Protein AF-0000000072976746 (afdb_homodimer)

InterPro domains:
  IPR026045 Ferric binding protein [PIRSF002825] (12-340)

Secondary structure (DSSP, 8-state):
-------------------------EEEEEEE----TTHHHHHHHHHHHH-EEEEEEE--HHHHHHHHHHHGGG----EEEEESHHHHHHHHHTT-B-----HHHHHHS-GGGB-TTSS-EEEEEEEEEEEEETTT-SS--SSSGGGG-GGGTT-EE---TTSHHHHHHHHHHHHHH-HHHHHHHHHHHHHTBSS---S-HHHHHHHHHHTS-SEEEEEHHHHHHHHHS--TT--THHHHTEEEE-TTTTTT-B-EEEEEEEEBTT-TTHHHHHHHHHHHTSHHHHHHHHHHH-PEESSTTPPPPHHHHTT---PBP---HHHHHHTHHHHHHHHHHHT--/-------------------------EEEEEEE----TTHHHHHHHHHHHH-EEEEEEE--HHHHHHHHHHHGGG----EEEEESHHHHHHHHHTT-B-----HHHHHHS-GGGB-TTSS-EEEEEEEEEEEEETTT-SS--SSSGGGG-GGGTT-EE---TTSHHHHHHHHHHHHHH-HHHHHHHHHHHHHTBSS---S-HHHHHHHHHHTS-SEEEEEHHHHHHHHHS--TT--THHHHTEEEE-S-TTTT-B-EEEEEEEEBTT-TTHHHHHHHHHHHTSHHHHHHHHHHH-PEESSTTPPPPHHHHTT---PBP---HHHHHHTHHHHHHHHHHHT--

pLDDT: mean 90.95, std 15.46, range [26.23, 98.81]

Radius of gyration: 29.39 Å; Cα contacts (8 Å, |Δi|>4): 1423; chains: 2; bounding box: 158×74×72 Å

Sequence (682 aa):
MKKTTTALLICATTASAFASAAMAEGELNLYSSRHYDTDERLYSDFTDLTGITINRIDGKADELITRMEAEGVNSPADVLLTVDTSRLERAKDAGVLQSIDSDILEARVPSALQDADNQWFGFSQRARIIFYDKTDVPNPPMDYVSLADPAFEGMVCHRSSTNVYSQTLLAAVIENFGSEAATEWAQGVVNNFARDPQGGDTDQLRGLVSGECDISIANTYYFARALRKDVDGLSGDAIANIGWVFPAQNAEGAHMNLSGGGVAAHSPNRDNAVTFMEYLASDQAQQYFSAGNDEYPAVPGVGLSPSVAALGLFRPDAVDLTEVAKNVPEAQMIFNQVGWEMKKTTTALLICATTASAFASAAMAEGELNLYSSRHYDTDERLYSDFTDLTGITINRIDGKADELITRMEAEGVNSPADVLLTVDTSRLERAKDAGVLQSIDSDILEARVPSALQDADNQWFGFSQRARIIFYDKTDVPNPPMDYVSLADPAFEGMVCHRSSTNVYSQTLLAAVIENFGSEAATEWAQGVVNNFARDPQGGDTDQLRGLVSGECDISIANTYYFARALRKDVDGLSGDAIANIGWVFPAQNAEGAHMNLSGGGVAAHSPNRDNAVTFMEYLASDQAQQYFSAGNDEYPAVPGVGLSPSVAALGLFRPDAVDLTEVAKNVPEAQMIFNQVGWE

Structure (mmCIF, N/CA/C/O backbone):
data_AF-0000000072976746-model_v1
#
loop_
_entity.id
_entity.type
_entity.pdbx_description
1 polymer 'Iron uptake protein FutA'
#
loop_
_atom_site.group_PDB
_atom_site.id
_atom_site.type_symbol
_atom_site.label_atom_id
_atom_site.label_alt_id
_atom_site.label_comp_id
_atom_site.label_asym_id
_atom_site.label_entity_id
_atom_site.label_seq_id
_atom_site.pdbx_PDB_ins_code
_atom_site.Cartn_x
_atom_site.Cartn_y
_atom_site.Cartn_z
_atom_site.occupancy
_atom_site.B_iso_or_equiv
_atom_site.auth_seq_id
_atom_site.auth_comp_id
_atom_site.auth_asym_id
_atom_site.auth_atom_id
_atom_site.pdbx_PDB_model_num
ATOM 1 N N . MET A 1 1 ? -82.938 28.375 -10.219 1 29.66 1 MET A N 1
ATOM 2 C CA . MET A 1 1 ? -81.812 29.312 -10.242 1 29.66 1 MET A CA 1
ATOM 3 C C . MET A 1 1 ? -80.562 28.719 -9.547 1 29.66 1 MET A C 1
ATOM 5 O O . MET A 1 1 ? -80.625 28.453 -8.344 1 29.66 1 MET A O 1
ATOM 9 N N . LYS A 1 2 ? -79.938 27.797 -10.391 1 34.44 2 LYS A N 1
ATOM 10 C CA . LYS A 1 2 ? -78.875 26.828 -10.07 1 34.44 2 LYS A CA 1
ATOM 11 C C . LYS A 1 2 ? -77.625 27.516 -9.508 1 34.44 2 LYS A C 1
ATOM 13 O O . LYS A 1 2 ? -77.062 28.406 -10.148 1 34.44 2 LYS A O 1
ATOM 18 N N . LYS A 1 3 ? -77.625 27.625 -8.109 1 36.22 3 LYS A N 1
ATOM 19 C CA . LYS A 1 3 ? -76.562 28.094 -7.25 1 36.22 3 LYS A CA 1
ATOM 20 C C . LYS A 1 3 ? -75.25 27.422 -7.625 1 36.22 3 LYS A C 1
ATOM 22 O O . LYS A 1 3 ? -75.125 26.203 -7.645 1 36.22 3 LYS A O 1
ATOM 27 N N . THR A 1 4 ? -74.5 28.062 -8.531 1 35.25 4 THR A N 1
ATOM 28 C CA . THR A 1 4 ? -73.188 27.781 -9.07 1 35.25 4 THR A CA 1
ATOM 29 C C . THR A 1 4 ? -72.125 27.719 -7.949 1 35.25 4 THR A C 1
ATOM 31 O O . THR A 1 4 ? -71.875 28.719 -7.301 1 35.25 4 THR A O 1
ATOM 34 N N . THR A 1 5 ? -72.25 26.719 -7.078 1 37.28 5 THR A N 1
ATOM 35 C CA . THR A 1 5 ? -71.25 26.5 -6.039 1 37.28 5 THR A CA 1
ATOM 36 C C . THR A 1 5 ? -69.812 26.438 -6.637 1 37.28 5 THR A C 1
ATOM 38 O O . THR A 1 5 ? -69.562 25.578 -7.477 1 37.28 5 THR A O 1
ATOM 41 N N . THR A 1 6 ? -69.25 27.562 -6.957 1 35.03 6 THR A N 1
ATOM 42 C CA . THR A 1 6 ? -67.875 27.688 -7.406 1 35.03 6 THR A CA 1
ATOM 43 C C . THR A 1 6 ? -66.875 27.031 -6.406 1 35.03 6 THR A C 1
ATOM 45 O O . THR A 1 6 ? -66.875 27.406 -5.234 1 35.03 6 THR A O 1
ATOM 48 N N . ALA A 1 7 ? -66.562 25.766 -6.566 1 40.81 7 ALA A N 1
ATOM 49 C CA . ALA A 1 7 ? -65.562 24.984 -5.891 1 40.81 7 ALA A CA 1
ATOM 50 C C . ALA A 1 7 ? -64.188 25.688 -5.957 1 40.81 7 ALA A C 1
ATOM 52 O O . ALA A 1 7 ? -63.656 25.922 -7.043 1 40.81 7 ALA A O 1
ATOM 53 N N . LEU A 1 8 ? -64 26.703 -5.105 1 34.47 8 LEU A N 1
ATOM 54 C CA . LEU A 1 8 ? -62.719 27.312 -4.938 1 34.47 8 LEU A CA 1
ATOM 55 C C . LEU A 1 8 ? -61.625 26.25 -4.664 1 34.47 8 LEU A C 1
ATOM 57 O O . LEU A 1 8 ? -61.719 25.531 -3.67 1 34.47 8 LEU A O 1
ATOM 61 N N . LEU A 1 9 ? -61.094 25.656 -5.754 1 35.75 9 LEU A N 1
ATOM 62 C CA . LEU A 1 9 ? -59.938 24.797 -5.73 1 35.75 9 LEU A CA 1
ATOM 63 C C . LEU A 1 9 ? -58.75 25.5 -5.062 1 35.75 9 LEU A C 1
ATOM 65 O O . LEU A 1 9 ? -58.281 26.531 -5.551 1 35.75 9 LEU A O 1
ATOM 69 N N . ILE A 1 10 ? -58.719 25.5 -3.734 1 35.75 10 ILE A N 1
ATOM 70 C CA . ILE A 1 10 ? -57.531 25.969 -2.994 1 35.75 10 ILE A CA 1
ATOM 71 C C . ILE A 1 10 ? -56.312 25.188 -3.451 1 35.75 10 ILE A C 1
ATOM 73 O O . ILE A 1 10 ? -56.25 23.953 -3.357 1 35.75 10 ILE A O 1
ATOM 77 N N . CYS A 1 11 ? -55.688 25.625 -4.535 1 32.69 11 CYS A N 1
ATOM 78 C CA . CYS A 1 11 ? -54.344 25.156 -4.918 1 32.69 11 CYS A CA 1
ATOM 79 C C . CYS A 1 11 ? -53.375 25.344 -3.777 1 32.69 11 CYS A C 1
ATOM 81 O O . CYS A 1 11 ? -53.031 26.469 -3.4 1 32.69 11 CYS A O 1
ATOM 83 N N . ALA A 1 12 ? -53.375 24.469 -2.805 1 36.78 12 ALA A N 1
ATOM 84 C CA . ALA A 1 12 ? -52.281 24.422 -1.816 1 36.78 12 ALA A CA 1
ATOM 85 C C . ALA A 1 12 ? -50.938 24.312 -2.492 1 36.78 12 ALA A C 1
ATOM 87 O O . ALA A 1 12 ? -50.625 23.312 -3.143 1 36.78 12 ALA A O 1
ATOM 88 N N . THR A 1 13 ? -50.438 25.438 -2.977 1 35.53 13 THR A N 1
ATOM 89 C CA . THR A 1 13 ? -49.031 25.469 -3.381 1 35.53 13 THR A CA 1
ATOM 90 C C . THR A 1 13 ? -48.156 24.891 -2.283 1 35.53 13 THR A C 1
ATOM 92 O O . THR A 1 13 ? -48.188 25.359 -1.142 1 35.53 13 THR A O 1
ATOM 95 N N . THR A 1 14 ? -47.906 23.594 -2.26 1 37.84 14 THR A N 1
ATOM 96 C CA . THR A 1 14 ? -46.844 22.969 -1.474 1 37.84 14 THR A CA 1
ATOM 97 C C . THR A 1 14 ? -45.5 23.703 -1.672 1 37.84 14 THR A C 1
ATOM 99 O O . THR A 1 14 ? -44.969 23.75 -2.785 1 37.84 14 THR A O 1
ATOM 102 N N . ALA A 1 15 ? -45.281 24.844 -0.968 1 36.62 15 ALA A N 1
ATOM 103 C CA . ALA A 1 15 ? -43.938 25.422 -0.849 1 36.62 15 ALA A CA 1
ATOM 104 C C . ALA A 1 15 ? -42.906 24.328 -0.581 1 36.62 15 ALA A C 1
ATOM 106 O O . ALA A 1 15 ? -42.938 23.672 0.459 1 36.62 15 ALA A O 1
ATOM 107 N N . SER A 1 16 ? -42.438 23.656 -1.599 1 36.16 16 SER A N 1
ATOM 108 C CA . SER A 1 16 ? -41.219 22.844 -1.473 1 36.16 16 SER A CA 1
ATOM 109 C C . SER A 1 16 ? -40.125 23.594 -0.736 1 36.16 16 SER A C 1
ATOM 111 O O . SER A 1 16 ? -39.656 24.641 -1.199 1 36.16 16 SER A O 1
ATOM 113 N N . ALA A 1 17 ? -40.156 23.688 0.591 1 35.31 17 ALA A N 1
ATOM 114 C CA . ALA A 1 17 ? -39 24.078 1.386 1 35.31 17 ALA A CA 1
ATOM 115 C C . ALA A 1 17 ? -37.688 23.531 0.791 1 35.31 17 ALA A C 1
ATOM 117 O O . ALA A 1 17 ? -37.438 22.328 0.872 1 35.31 17 ALA A O 1
ATOM 118 N N . PHE A 1 18 ? -37.25 24.078 -0.326 1 34.47 18 PHE A N 1
ATOM 119 C CA . PHE A 1 18 ? -35.875 23.828 -0.622 1 34.47 18 PHE A CA 1
ATOM 120 C C . PHE A 1 18 ? -35 24.047 0.616 1 34.47 18 PHE A C 1
ATOM 122 O O . PHE A 1 18 ? -34.906 25.156 1.137 1 34.47 18 PHE A O 1
ATOM 129 N N . ALA A 1 19 ? -34.969 23.125 1.529 1 36.56 19 ALA A N 1
ATOM 130 C CA . ALA A 1 19 ? -33.844 23.141 2.484 1 36.56 19 ALA A CA 1
ATOM 131 C C . ALA A 1 19 ? -32.594 23.656 1.832 1 36.56 19 ALA A C 1
ATOM 133 O O . ALA A 1 19 ? -31.969 22.969 1.012 1 36.56 19 ALA A O 1
ATOM 134 N N . SER A 1 20 ? -32.438 24.922 1.515 1 34.66 20 SER A N 1
ATOM 135 C CA . SER A 1 20 ? -31.125 25.469 1.227 1 34.66 20 SER A CA 1
ATOM 136 C C . SER A 1 20 ? -30.047 24.797 2.082 1 34.66 20 SER A C 1
ATOM 138 O O . SER A 1 20 ? -30.188 24.719 3.305 1 34.66 20 SER A O 1
ATOM 140 N N . ALA A 1 21 ? -29.391 23.859 1.684 1 40.5 21 ALA A N 1
ATOM 141 C CA . ALA A 1 21 ? -28.141 23.547 2.375 1 40.5 21 ALA A CA 1
ATOM 142 C C . ALA A 1 21 ? -27.531 24.797 3.008 1 40.5 21 ALA A C 1
ATOM 144 O O . ALA A 1 21 ? -27.203 25.75 2.307 1 40.5 21 ALA A O 1
ATOM 145 N N . ALA A 1 22 ? -28 25.234 4.07 1 41.03 22 ALA A N 1
ATOM 146 C CA . ALA A 1 22 ? -27.391 26.328 4.82 1 41.03 22 ALA A CA 1
ATOM 147 C C . ALA A 1 22 ? -25.906 26.438 4.52 1 41.03 22 ALA A C 1
ATOM 149 O O . ALA A 1 22 ? -25.125 25.562 4.895 1 41.03 22 ALA A O 1
ATOM 150 N N . MET A 1 23 ? -25.5 26.906 3.311 1 46.91 23 MET A N 1
ATOM 151 C CA . MET A 1 23 ? -24.125 27.328 3.113 1 46.91 23 MET A CA 1
ATOM 152 C C . MET A 1 23 ? -23.547 27.938 4.395 1 46.91 23 MET A C 1
ATOM 154 O O . MET A 1 23 ? -24.141 28.844 4.977 1 46.91 23 MET A O 1
ATOM 158 N N . ALA A 1 24 ? -22.922 27.141 5.246 1 54.62 24 ALA A N 1
ATOM 159 C CA . ALA A 1 24 ? -22.219 27.688 6.406 1 54.62 24 ALA A CA 1
ATOM 160 C C . ALA A 1 24 ? -21.562 29.016 6.078 1 54.62 24 ALA A C 1
ATOM 162 O O . ALA A 1 24 ? -20.734 29.109 5.176 1 54.62 24 ALA A O 1
ATOM 163 N N . GLU A 1 25 ? -22.188 30.188 5.965 1 68.31 25 GLU A N 1
ATOM 164 C CA . GLU A 1 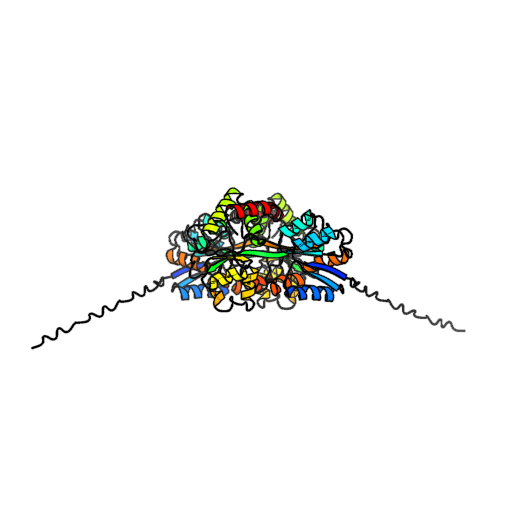25 ? -21.609 31.516 5.824 1 68.31 25 GLU A CA 1
ATOM 165 C C . GLU A 1 25 ? -20.719 31.859 7.008 1 68.31 25 GLU A C 1
ATOM 167 O O . GLU A 1 25 ? -20.891 31.328 8.102 1 68.31 25 GLU A O 1
ATOM 172 N N . GLY A 1 26 ? -19.359 32.25 6.734 1 91.31 26 GLY A N 1
ATOM 173 C CA . GLY A 1 26 ? -18.422 32.656 7.77 1 91.31 26 GLY A CA 1
ATOM 174 C C . GLY A 1 26 ? -16.969 32.531 7.34 1 91.31 26 GLY A C 1
ATOM 175 O O . GLY A 1 26 ? -16.656 32.625 6.152 1 91.31 26 GLY A O 1
ATOM 176 N N . GLU A 1 27 ? -16.078 32.531 8.297 1 96.75 27 GLU A N 1
ATOM 177 C CA . GLU A 1 27 ? -14.648 32.531 8.031 1 96.75 27 GLU A CA 1
ATOM 178 C C . GLU A 1 27 ? -13.961 31.375 8.758 1 96.75 27 GLU A C 1
ATOM 180 O O . GLU A 1 27 ? -14.531 30.797 9.68 1 96.75 27 GLU A O 1
ATOM 185 N N . LEU A 1 28 ? -12.867 30.938 8.219 1 98.12 28 LEU A N 1
ATOM 186 C CA . LEU A 1 28 ? -11.938 29.984 8.82 1 98.12 28 LEU A CA 1
ATOM 187 C C . LEU A 1 28 ? -10.523 30.547 8.836 1 98.12 28 LEU A C 1
ATOM 189 O O . LEU A 1 28 ? -9.969 30.891 7.789 1 98.12 28 LEU A O 1
ATOM 193 N N . ASN A 1 29 ? -10.016 30.703 10.039 1 98.06 29 ASN A N 1
ATOM 194 C CA . ASN A 1 29 ? -8.625 31.125 10.18 1 98.06 29 ASN A CA 1
ATOM 195 C C . ASN A 1 29 ? -7.676 29.922 10.219 1 98.06 29 ASN A C 1
ATOM 197 O O . ASN A 1 29 ? -7.609 29.219 11.227 1 98.06 29 ASN A O 1
ATOM 201 N N . LEU A 1 30 ? -6.91 29.797 9.133 1 97.75 30 LEU A N 1
ATOM 202 C CA . LEU A 1 30 ? -6.031 28.656 8.961 1 97.75 30 LEU A CA 1
ATOM 203 C C . LEU A 1 30 ? -4.578 29.031 9.227 1 97.75 30 LEU A C 1
ATOM 205 O O . LEU A 1 30 ? -4.02 29.891 8.555 1 97.75 30 LEU A O 1
ATOM 209 N N . TYR A 1 31 ? -4.023 28.438 10.266 1 97.5 31 TYR A N 1
ATOM 210 C CA . TYR A 1 31 ? -2.582 28.484 10.477 1 97.5 31 TYR A CA 1
ATOM 211 C C . TYR A 1 31 ? -1.896 27.281 9.82 1 97.5 31 TYR A C 1
ATOM 213 O O . TYR A 1 31 ? -2.092 26.141 10.234 1 97.5 31 TYR A O 1
ATOM 221 N N . SER A 1 32 ? -1.1 27.547 8.812 1 95.25 32 SER A N 1
ATOM 222 C CA . SER A 1 32 ? -0.545 26.453 8.031 1 95.25 32 SER A CA 1
ATOM 223 C C . SER A 1 32 ? 0.977 26.531 7.965 1 95.25 32 SER A C 1
ATOM 225 O O . SER A 1 32 ? 1.533 27.594 7.688 1 95.25 32 SER A O 1
ATOM 227 N N . SER A 1 33 ? 1.551 25.406 8.258 1 92.38 33 SER A N 1
ATOM 228 C CA . SER A 1 33 ? 2.99 25.297 8.031 1 92.38 33 SER A CA 1
ATOM 229 C C . SER A 1 33 ? 3.299 24.5 6.773 1 92.38 33 SER A C 1
ATOM 231 O O . SER A 1 33 ? 4.434 24.062 6.574 1 92.38 33 SER A O 1
ATOM 233 N N . ARG A 1 34 ? 2.27 24.312 6.023 1 83.62 34 ARG A N 1
ATOM 234 C CA . ARG A 1 34 ? 2.445 23.656 4.727 1 83.62 34 ARG A CA 1
ATOM 235 C C . ARG A 1 34 ? 2.734 24.688 3.635 1 83.62 34 ARG A C 1
ATOM 237 O O . ARG A 1 34 ? 2.039 25.703 3.529 1 83.62 34 ARG A O 1
ATOM 244 N N . HIS A 1 35 ? 3.812 24.719 2.969 1 71.06 35 HIS A N 1
ATOM 245 C CA . HIS A 1 35 ? 4.211 25.719 1.981 1 71.06 35 HIS A CA 1
ATOM 246 C C . HIS A 1 35 ? 4.066 25.172 0.563 1 71.06 35 HIS A C 1
ATOM 248 O O . HIS A 1 35 ? 5.043 25.125 -0.19 1 71.06 35 HIS A O 1
ATOM 254 N N . TYR A 1 36 ? 2.814 24.797 0.26 1 70.5 36 TYR A N 1
ATOM 255 C CA . TYR A 1 36 ? 2.588 24.281 -1.089 1 70.5 36 TYR A CA 1
ATOM 256 C C . TYR A 1 36 ? 1.686 25.219 -1.881 1 70.5 36 TYR A C 1
ATOM 258 O O . TYR A 1 36 ? 0.563 25.516 -1.464 1 70.5 36 TYR A O 1
ATOM 266 N N . ASP A 1 37 ? 2.176 25.609 -2.928 1 70.56 37 ASP A N 1
ATOM 267 C CA . ASP A 1 37 ? 1.371 26.453 -3.807 1 70.56 37 ASP A CA 1
ATOM 268 C C . ASP A 1 37 ? 0.1 25.734 -4.246 1 70.56 37 ASP A C 1
ATOM 270 O O . ASP A 1 37 ? -0.958 26.344 -4.379 1 70.56 37 ASP A O 1
ATOM 274 N N . THR A 1 38 ? 0.203 24.531 -4.324 1 72.62 38 THR A N 1
ATOM 275 C CA . THR A 1 38 ? -0.884 23.703 -4.832 1 72.62 38 THR A CA 1
ATOM 276 C C . THR A 1 38 ? -2.031 23.641 -3.828 1 72.62 38 THR A C 1
ATOM 278 O O . THR A 1 38 ? -3.162 23.312 -4.188 1 72.62 38 THR A O 1
ATOM 281 N N . ASP A 1 39 ? -1.693 24.047 -2.682 1 82.31 39 ASP A N 1
ATOM 282 C CA . ASP A 1 39 ? -2.754 23.984 -1.683 1 82.31 39 ASP A CA 1
ATOM 283 C C . ASP A 1 39 ? -3.793 25.078 -1.912 1 82.31 39 ASP A C 1
ATOM 285 O O . ASP A 1 39 ? -4.902 25.016 -1.38 1 82.31 39 ASP A O 1
ATOM 289 N N . GLU A 1 40 ? -3.463 26.062 -2.646 1 82.81 40 GLU A N 1
ATOM 290 C CA . GLU A 1 40 ? -4.406 27.141 -2.912 1 82.81 40 GLU A CA 1
ATOM 291 C C . GLU A 1 40 ? -5.688 26.625 -3.551 1 82.81 40 GLU A C 1
ATOM 293 O O . GLU A 1 40 ? -6.781 27.078 -3.23 1 82.81 40 GLU A O 1
ATOM 298 N N . ARG A 1 41 ? -5.512 25.672 -4.387 1 86.62 41 ARG A N 1
ATOM 299 C CA . ARG A 1 41 ? -6.688 25.109 -5.035 1 86.62 41 ARG A CA 1
ATOM 300 C C . ARG A 1 41 ? -7.547 24.344 -4.031 1 86.62 41 ARG A C 1
ATOM 302 O O . ARG A 1 41 ? -8.773 24.359 -4.121 1 86.62 41 ARG A O 1
ATOM 309 N N . LEU A 1 42 ? -6.891 23.672 -3.154 1 90.88 42 LEU A N 1
ATOM 310 C CA . LEU A 1 42 ? -7.594 22.969 -2.09 1 90.88 42 LEU A CA 1
ATOM 311 C C . LEU A 1 42 ? -8.469 23.938 -1.289 1 90.88 42 LEU A C 1
ATOM 313 O O . LEU A 1 42 ? -9.633 23.641 -1.009 1 90.88 42 LEU A O 1
ATOM 317 N N . TYR A 1 43 ? -7.973 25.125 -1.002 1 93.12 43 TYR A N 1
ATOM 318 C CA . TYR A 1 43 ? -8.672 26.109 -0.17 1 93.12 43 TYR A CA 1
ATOM 319 C C . TYR A 1 43 ? -9.758 26.812 -0.962 1 93.12 43 TYR A C 1
ATOM 321 O O . TYR A 1 43 ? -10.859 27.031 -0.455 1 93.12 43 TYR A O 1
ATOM 329 N N . SER A 1 44 ? -9.461 27.141 -2.203 1 93 44 SER A N 1
ATOM 330 C CA . SER A 1 44 ? -10.461 27.797 -3.031 1 93 44 SER A CA 1
ATOM 331 C C . SER A 1 44 ? -11.641 26.875 -3.309 1 93 44 SER A C 1
ATOM 333 O O . SER A 1 44 ? -12.797 27.312 -3.316 1 93 44 SER A O 1
ATOM 335 N N . ASP A 1 45 ? -11.352 25.641 -3.496 1 93.56 45 ASP A N 1
ATOM 336 C CA . ASP A 1 45 ? -12.414 24.656 -3.721 1 93.56 45 ASP A CA 1
ATOM 337 C C . ASP A 1 45 ? -13.32 24.547 -2.498 1 93.56 45 ASP A C 1
ATOM 339 O O . ASP A 1 45 ? -14.539 24.438 -2.631 1 93.56 45 ASP A O 1
ATOM 343 N N . PHE A 1 46 ? -12.727 24.547 -1.341 1 96.31 46 PHE A N 1
ATOM 344 C CA . PHE A 1 46 ? -13.508 24.516 -0.108 1 96.31 46 PHE A CA 1
ATOM 345 C C . PHE A 1 46 ? -14.43 25.719 -0.021 1 96.31 46 PHE A C 1
ATOM 347 O O . PHE A 1 46 ? -15.617 25.578 0.298 1 96.31 46 PHE A O 1
ATOM 354 N N . THR A 1 47 ? -13.867 26.891 -0.308 1 96.56 47 THR A N 1
ATOM 355 C CA . THR A 1 47 ? -14.656 28.125 -0.275 1 96.56 47 THR A CA 1
ATOM 356 C C . THR A 1 47 ? -15.789 28.062 -1.297 1 96.56 47 THR A C 1
ATOM 358 O O . THR A 1 47 ? -16.922 28.438 -0.997 1 96.56 47 THR A O 1
ATOM 361 N N . ASP A 1 48 ? -15.508 27.547 -2.441 1 95.25 48 ASP A N 1
ATOM 362 C CA . ASP A 1 48 ? -16.516 27.453 -3.494 1 95.25 48 ASP A CA 1
ATOM 363 C C . ASP A 1 48 ? -17.641 26.5 -3.092 1 95.25 48 ASP A C 1
ATOM 365 O O . ASP A 1 48 ? -18.812 26.766 -3.373 1 95.25 48 ASP A O 1
ATOM 369 N N . LEU A 1 49 ? -17.281 25.453 -2.428 1 95.19 49 LEU A N 1
ATOM 370 C CA . LEU A 1 49 ? -18.234 24.406 -2.057 1 95.19 49 LEU A CA 1
ATOM 371 C C . LEU A 1 49 ? -19.094 24.859 -0.884 1 95.19 49 LEU A C 1
ATOM 373 O O . LEU A 1 49 ? -20.266 24.5 -0.804 1 95.19 49 LEU A O 1
ATOM 377 N N . THR A 1 50 ? -18.547 25.672 0.066 1 96.5 50 THR A N 1
ATOM 378 C CA . THR A 1 50 ? -19.219 25.859 1.349 1 96.5 50 THR A CA 1
ATOM 379 C C . THR A 1 50 ? -19.609 27.312 1.553 1 96.5 50 THR A C 1
ATOM 381 O O . THR A 1 50 ? -20.438 27.625 2.408 1 96.5 50 THR A O 1
ATOM 384 N N . GLY A 1 51 ? -18.938 28.219 0.88 1 96.19 51 GLY A N 1
ATOM 385 C CA . GLY A 1 51 ? -19.109 29.641 1.115 1 96.19 51 GLY A CA 1
ATOM 386 C C . GLY A 1 51 ? -18.266 30.156 2.266 1 96.19 51 GLY A C 1
ATOM 387 O O . GLY A 1 51 ? -18.25 31.359 2.539 1 96.19 51 GLY A O 1
ATOM 388 N N . ILE A 1 52 ? -17.516 29.281 2.92 1 97.38 52 ILE A N 1
ATOM 389 C CA . ILE A 1 52 ? -16.656 29.672 4.031 1 97.38 52 ILE A CA 1
ATOM 390 C C . ILE A 1 52 ? -15.336 30.234 3.498 1 97.38 52 ILE A C 1
ATOM 392 O O . ILE A 1 52 ? -14.617 29.547 2.758 1 97.38 52 ILE A O 1
ATOM 396 N N . THR A 1 53 ? -15.008 31.469 3.848 1 96.69 53 THR A N 1
ATOM 397 C CA . THR A 1 53 ? -13.758 32.062 3.41 1 96.69 53 THR A CA 1
ATOM 398 C C . THR A 1 53 ? -12.602 31.641 4.305 1 96.69 53 THR A C 1
ATOM 400 O O . THR A 1 53 ? -12.75 31.562 5.527 1 96.69 53 THR A O 1
ATOM 403 N N . ILE A 1 54 ? -11.453 31.422 3.678 1 96.5 54 ILE A N 1
ATOM 404 C CA . ILE A 1 54 ? -10.281 31 4.434 1 96.5 54 ILE A CA 1
ATOM 405 C C . ILE A 1 54 ? -9.305 32.156 4.574 1 96.5 54 ILE A C 1
ATOM 407 O O . ILE A 1 54 ? -8.891 32.75 3.578 1 96.5 54 ILE A O 1
ATOM 411 N N . ASN A 1 55 ? -9.031 32.531 5.789 1 95.94 55 ASN A N 1
ATOM 412 C CA . ASN A 1 55 ? -7.926 33.438 6.129 1 95.94 55 ASN A CA 1
ATOM 413 C C . ASN A 1 55 ? -6.688 32.656 6.555 1 95.94 55 ASN A C 1
ATOM 415 O O . ASN A 1 55 ? -6.652 32.062 7.648 1 95.94 55 ASN A O 1
ATOM 419 N N . ARG A 1 56 ? -5.727 32.688 5.75 1 94.62 56 ARG A N 1
ATOM 420 C CA . ARG A 1 56 ? -4.582 31.812 5.965 1 94.62 56 ARG A CA 1
ATOM 421 C C . ARG A 1 56 ? -3.377 32.594 6.48 1 94.62 56 ARG A C 1
ATOM 423 O O . ARG A 1 56 ? -3.078 33.688 5.984 1 94.62 56 ARG A O 1
ATOM 430 N N . ILE A 1 57 ? -2.77 32.094 7.48 1 93.31 57 ILE A N 1
ATOM 431 C CA . ILE A 1 57 ? -1.472 32.531 7.98 1 93.31 57 ILE A CA 1
ATOM 432 C C . ILE A 1 57 ? -0.447 31.406 7.812 1 93.31 57 ILE A C 1
ATOM 434 O O . ILE A 1 57 ? -0.628 30.312 8.344 1 93.31 57 ILE A O 1
ATOM 438 N N . ASP A 1 58 ? 0.603 31.734 7.113 1 92.75 58 ASP A N 1
ATOM 439 C CA . ASP A 1 58 ? 1.666 30.766 6.887 1 92.75 58 ASP A CA 1
ATOM 440 C C . ASP A 1 58 ? 2.85 31.016 7.816 1 92.75 58 ASP A C 1
ATOM 442 O O . ASP A 1 58 ? 3.162 32.156 8.133 1 92.75 58 ASP A O 1
ATOM 446 N N . GLY A 1 59 ? 3.475 29.984 8.25 1 91.81 59 GLY A N 1
ATOM 447 C CA . GLY A 1 59 ? 4.664 30.062 9.078 1 91.81 59 GLY A CA 1
ATOM 448 C C . GLY A 1 59 ? 5.273 28.703 9.383 1 91.81 59 GLY A C 1
ATOM 449 O O . GLY A 1 59 ? 4.746 27.672 8.961 1 91.81 59 GLY A O 1
ATOM 450 N N . LYS A 1 60 ? 6.379 28.75 10.047 1 91.44 60 LYS A N 1
ATOM 451 C CA . LYS A 1 60 ? 6.973 27.516 10.531 1 91.44 60 LYS A CA 1
ATOM 452 C C . LYS A 1 60 ? 6.129 26.891 11.648 1 91.44 60 LYS A C 1
ATOM 454 O O . LYS A 1 60 ? 5.516 27.609 12.438 1 91.44 60 LYS A O 1
ATOM 459 N N . ALA A 1 61 ? 6.137 25.609 11.664 1 91.88 61 ALA A N 1
ATOM 460 C CA . ALA A 1 61 ? 5.273 24.891 12.602 1 91.88 61 ALA A CA 1
ATOM 461 C C . ALA A 1 61 ? 5.52 25.344 14.039 1 91.88 61 ALA A C 1
ATOM 463 O O . ALA A 1 61 ? 4.574 25.688 14.75 1 91.88 61 ALA A O 1
ATOM 464 N N . ASP A 1 62 ? 6.73 25.406 14.445 1 91.62 62 ASP A N 1
ATOM 465 C CA . ASP A 1 62 ? 7.062 25.766 15.82 1 91.62 62 ASP A CA 1
ATOM 466 C C . ASP A 1 62 ? 6.652 27.203 16.125 1 91.62 62 ASP A C 1
ATOM 468 O O . ASP A 1 62 ? 6.199 27.5 17.234 1 91.62 62 ASP A O 1
ATOM 472 N N . GLU A 1 63 ? 6.816 28.047 15.188 1 95.25 63 GLU A N 1
ATOM 473 C CA . GLU A 1 63 ? 6.422 29.438 15.352 1 95.25 63 GLU A CA 1
ATOM 474 C C . GLU A 1 63 ? 4.906 29.578 15.484 1 95.25 63 GLU A C 1
ATOM 476 O O . GLU A 1 63 ? 4.414 30.344 16.312 1 95.25 63 GLU A O 1
ATOM 481 N N . LEU A 1 64 ? 4.207 28.859 14.68 1 97.25 64 LEU A N 1
ATOM 482 C CA . LEU A 1 64 ? 2.748 28.906 14.719 1 97.25 64 LEU A CA 1
ATOM 483 C C . LEU A 1 64 ? 2.223 28.359 16.047 1 97.25 64 LEU A C 1
ATOM 485 O O . LEU A 1 64 ? 1.297 28.922 16.625 1 97.25 64 LEU A O 1
ATOM 489 N N . ILE A 1 65 ? 2.803 27.312 16.547 1 96.94 65 ILE A N 1
ATOM 490 C CA . ILE A 1 65 ? 2.387 26.719 17.812 1 96.94 65 ILE A CA 1
ATOM 491 C C . ILE A 1 65 ? 2.65 27.688 18.953 1 96.94 65 ILE A C 1
ATOM 493 O O . ILE A 1 65 ? 1.774 27.938 19.781 1 96.94 65 ILE A O 1
ATOM 497 N N . THR A 1 66 ? 3.84 28.297 18.969 1 97.19 66 THR A N 1
ATOM 498 C CA . THR A 1 66 ? 4.188 29.281 19.969 1 97.19 66 THR A CA 1
ATOM 499 C C . THR A 1 66 ? 3.24 30.484 19.906 1 97.19 66 THR A C 1
ATOM 501 O O . THR A 1 66 ? 2.826 31.016 20.938 1 97.19 66 THR A O 1
ATOM 504 N N . ARG A 1 67 ? 3.004 30.891 18.719 1 97.25 67 ARG A N 1
ATOM 505 C CA . ARG A 1 67 ? 2.066 31.984 18.531 1 97.25 67 ARG A CA 1
ATOM 506 C C . ARG A 1 67 ? 0.701 31.656 19.125 1 97.25 67 ARG A C 1
ATOM 508 O O . ARG A 1 67 ? 0.105 32.469 19.828 1 97.25 67 ARG A O 1
ATOM 515 N N . MET A 1 68 ? 0.202 30.5 18.844 1 98.06 68 MET A N 1
ATOM 516 C CA . MET A 1 68 ? -1.093 30.062 19.359 1 98.06 68 MET A CA 1
ATOM 517 C C . MET A 1 68 ? -1.082 30.031 20.875 1 98.06 68 MET A C 1
ATOM 519 O O . MET A 1 68 ? -2.066 30.406 21.531 1 98.06 68 MET A O 1
ATOM 523 N N . GLU A 1 69 ? 0.036 29.562 21.453 1 97.75 69 GLU A N 1
ATOM 524 C CA . GLU A 1 69 ? 0.182 29.562 22.906 1 97.75 69 GLU A CA 1
ATOM 525 C C . GLU A 1 69 ? 0.108 30.984 23.469 1 97.75 69 GLU A C 1
ATOM 527 O O . GLU A 1 69 ? -0.567 31.219 24.469 1 97.75 69 GLU A O 1
ATOM 532 N N . ALA A 1 70 ? 0.786 31.812 22.844 1 97.56 70 ALA A N 1
ATOM 533 C CA . ALA A 1 70 ? 0.846 33.219 23.281 1 97.56 70 ALA A CA 1
ATOM 534 C C . ALA A 1 70 ? -0.513 33.875 23.141 1 97.56 70 ALA A C 1
ATOM 536 O O . ALA A 1 70 ? -0.903 34.688 23.984 1 97.56 70 ALA A O 1
ATOM 537 N N . GLU A 1 71 ? -1.152 33.594 22.094 1 97.44 71 GLU A N 1
ATOM 538 C CA . GLU A 1 71 ? -2.471 34.156 21.844 1 97.44 71 GLU A CA 1
ATOM 539 C C . GLU A 1 71 ? -3.49 33.656 22.859 1 97.44 71 GLU A C 1
ATOM 541 O O . GLU A 1 71 ? -4.406 34.406 23.234 1 97.44 71 GLU A O 1
ATOM 546 N N . GLY A 1 72 ? -3.383 32.438 23.297 1 95.94 72 GLY A N 1
ATOM 547 C CA . GLY A 1 72 ? -4.25 31.875 24.312 1 95.94 72 GLY A CA 1
ATOM 548 C C . GLY A 1 72 ? -5.719 31.875 23.922 1 95.94 72 GLY A C 1
ATOM 549 O O . GLY A 1 72 ? -6.07 31.5 22.797 1 95.94 72 GLY A O 1
ATOM 550 N N . VAL A 1 73 ? -6.531 32.281 24.812 1 96.62 73 VAL A N 1
ATOM 551 C CA . VAL A 1 73 ? -7.98 32.219 24.656 1 96.62 73 VAL A CA 1
ATOM 552 C C . VAL A 1 73 ? -8.414 33.188 23.562 1 96.62 73 VAL A C 1
ATOM 554 O O . VAL A 1 73 ? -9.516 33.094 23.016 1 96.62 73 VAL A O 1
ATOM 557 N N . ASN A 1 74 ? -7.512 34.156 23.219 1 96.31 74 ASN A N 1
ATOM 558 C CA . ASN A 1 74 ? -7.828 35.156 22.203 1 96.31 74 ASN A CA 1
ATOM 559 C C . ASN A 1 74 ? -7.285 34.75 20.828 1 96.31 74 ASN A C 1
ATOM 561 O O . ASN A 1 74 ? -7.348 35.531 19.891 1 96.31 74 ASN A O 1
ATOM 565 N N . SER A 1 75 ? -6.785 33.562 20.734 1 97.31 75 SER A N 1
ATOM 566 C CA . SER A 1 75 ? -6.25 33.125 19.453 1 97.31 75 SER A CA 1
ATOM 567 C C . SER A 1 75 ? -7.324 33.125 18.375 1 97.31 75 SER A C 1
ATOM 569 O O . SER A 1 75 ? -8.43 32.625 18.578 1 97.31 75 SER A O 1
ATOM 571 N N . PRO A 1 76 ? -6.992 33.75 17.25 1 97.56 76 PRO A N 1
ATOM 572 C CA . PRO A 1 76 ? -7.953 33.688 16.141 1 97.56 76 PRO A CA 1
ATOM 573 C C . PRO A 1 76 ? -7.863 32.406 15.352 1 97.56 76 PRO A C 1
ATOM 575 O O . PRO A 1 76 ? -8.648 32.188 14.422 1 97.56 76 PRO A O 1
ATOM 578 N N . ALA A 1 77 ? -6.945 31.531 15.664 1 98.31 77 ALA A N 1
ATOM 579 C CA . ALA A 1 77 ? -6.727 30.312 14.883 1 98.31 77 ALA A CA 1
ATOM 580 C C . ALA A 1 77 ? -7.918 29.375 15.008 1 98.31 77 ALA A C 1
ATOM 582 O O . ALA A 1 77 ? -8.469 29.188 16.094 1 98.31 77 ALA A O 1
ATOM 583 N N . ASP A 1 78 ? -8.281 28.797 13.867 1 98.62 78 ASP A N 1
ATOM 584 C CA . ASP A 1 78 ? -9.328 27.781 13.852 1 98.62 78 ASP A CA 1
ATOM 585 C C . ASP A 1 78 ? -8.734 26.391 13.633 1 98.62 78 ASP A C 1
ATOM 587 O O . ASP A 1 78 ? -9.18 25.406 14.234 1 98.62 78 ASP A O 1
ATOM 591 N N . VAL A 1 79 ? -7.805 26.297 12.695 1 98.62 79 VAL A N 1
ATOM 592 C CA . VAL A 1 79 ? -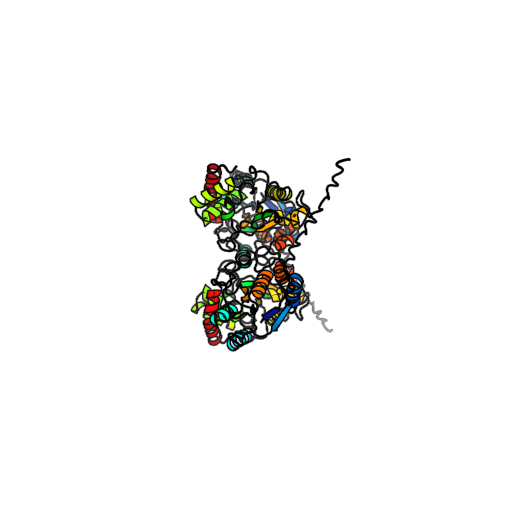7.156 25.031 12.352 1 98.62 79 VAL A CA 1
ATOM 593 C C . VAL A 1 79 ? -5.648 25.234 12.234 1 98.62 79 VAL A C 1
ATOM 595 O O . VAL A 1 79 ? -5.195 26.25 11.68 1 98.62 79 VAL A O 1
ATOM 598 N N . LEU A 1 80 ? -4.938 24.359 12.812 1 98.5 80 LEU A N 1
ATOM 599 C CA . LEU A 1 80 ? -3.508 24.234 12.547 1 98.5 80 LEU A CA 1
ATOM 600 C C . LEU A 1 80 ? -3.232 23.094 11.57 1 98.5 80 LEU A C 1
ATOM 602 O O . LEU A 1 80 ? -3.65 21.953 11.805 1 98.5 80 LEU A O 1
ATOM 606 N N . LEU A 1 81 ? -2.648 23.375 10.477 1 96.88 81 LEU A N 1
ATOM 607 C CA . LEU A 1 81 ? -2.189 22.391 9.508 1 96.88 81 LEU A CA 1
ATOM 608 C C . LEU A 1 81 ? -0.666 22.344 9.461 1 96.88 81 LEU A C 1
ATOM 610 O O . LEU A 1 81 ? -0.009 23.375 9.359 1 96.88 81 LEU A O 1
ATOM 614 N N . THR A 1 82 ? -0.135 21.188 9.625 1 94.56 82 THR A N 1
ATOM 615 C CA . THR A 1 82 ? 1.317 21.062 9.625 1 94.56 82 THR A CA 1
ATOM 616 C C . THR A 1 82 ? 1.735 19.719 9.023 1 94.56 82 THR A C 1
ATOM 618 O O . THR A 1 82 ? 0.894 18.953 8.539 1 94.56 82 THR A O 1
ATOM 621 N N . VAL A 1 83 ? 3.074 19.625 8.992 1 91.06 83 VAL A N 1
ATOM 622 C CA . VAL A 1 83 ? 3.646 18.391 8.445 1 91.06 83 VAL A CA 1
ATOM 623 C C . VAL A 1 83 ? 4.332 17.609 9.555 1 91.06 83 VAL A C 1
ATOM 625 O O . VAL A 1 83 ? 4.934 18.188 10.461 1 91.06 83 VAL A O 1
ATOM 628 N N . ASP A 1 84 ? 4.039 16.297 9.609 1 91.12 84 ASP A N 1
ATOM 629 C CA . ASP A 1 84 ? 4.777 15.398 10.492 1 91.12 84 ASP A CA 1
ATOM 630 C C . ASP A 1 84 ? 4.02 15.164 11.797 1 91.12 84 ASP A C 1
ATOM 632 O O . ASP A 1 84 ? 3.598 16.109 12.453 1 91.12 84 ASP A O 1
ATOM 636 N N . THR A 1 85 ? 3.982 13.984 12.195 1 91.25 85 THR A N 1
ATOM 637 C CA . THR A 1 85 ? 3.27 13.578 13.398 1 91.25 85 THR A CA 1
ATOM 638 C C . THR A 1 85 ? 3.904 14.195 14.641 1 91.25 85 THR A C 1
ATOM 640 O O . THR A 1 85 ? 3.205 14.539 15.594 1 91.25 85 THR A O 1
ATOM 643 N N . SER A 1 86 ? 5.184 14.375 14.625 1 91.31 86 SER A N 1
ATOM 644 C CA . SER A 1 86 ? 5.875 14.945 15.781 1 91.31 86 SER A CA 1
ATOM 645 C C . SER A 1 86 ? 5.402 16.375 16.062 1 91.31 86 SER A C 1
ATOM 647 O O . SER A 1 86 ? 5.285 16.781 17.219 1 91.31 86 SER A O 1
ATOM 649 N N . ARG A 1 87 ? 5.133 17.078 15.078 1 93.19 87 ARG A N 1
ATOM 650 C CA . ARG A 1 87 ? 4.652 18.453 15.234 1 93.19 87 ARG A CA 1
ATOM 651 C C . ARG A 1 87 ? 3.207 18.469 15.719 1 93.19 87 ARG A C 1
ATOM 653 O O . ARG A 1 87 ? 2.828 19.312 16.531 1 93.19 87 ARG A O 1
ATOM 660 N N . LEU A 1 88 ? 2.453 17.594 15.203 1 95.19 88 LEU A N 1
ATOM 661 C CA . LEU A 1 88 ? 1.069 17.469 15.648 1 95.19 88 LEU A CA 1
ATOM 662 C C . LEU A 1 88 ? 1.004 17.078 17.125 1 95.19 88 LEU A C 1
ATOM 664 O O . LEU A 1 88 ? 0.216 17.656 17.875 1 95.19 88 LEU A O 1
ATOM 668 N N . GLU A 1 89 ? 1.85 16.188 17.484 1 92.81 89 GLU A N 1
ATOM 669 C CA . GLU A 1 89 ? 1.913 15.789 18.891 1 92.81 89 GLU A CA 1
ATOM 670 C C . GLU A 1 89 ? 2.398 16.938 19.766 1 92.81 89 GLU A C 1
ATOM 672 O O . GLU A 1 89 ? 1.913 17.125 20.891 1 92.81 89 GLU A O 1
ATOM 677 N N . ARG A 1 90 ? 3.332 17.641 19.297 1 93.38 90 ARG A N 1
ATOM 678 C CA . ARG A 1 90 ? 3.803 18.812 20.031 1 93.38 90 ARG A CA 1
ATOM 679 C C . ARG A 1 90 ? 2.676 19.828 20.234 1 93.38 90 ARG A C 1
ATOM 681 O O . ARG A 1 90 ? 2.541 20.406 21.312 1 93.38 90 ARG A O 1
ATOM 688 N N . ALA A 1 91 ? 1.958 20.094 19.188 1 97 91 ALA A N 1
ATOM 689 C CA . ALA A 1 91 ? 0.818 21 19.281 1 97 91 ALA A CA 1
ATOM 690 C C . ALA A 1 91 ? -0.182 20.516 20.328 1 97 91 ALA A C 1
ATOM 692 O O . ALA A 1 91 ? -0.703 21.297 21.109 1 97 91 ALA A O 1
ATOM 693 N N . LYS A 1 92 ? -0.46 19.234 20.312 1 96.12 92 LYS A N 1
ATOM 694 C CA . LYS A 1 92 ? -1.327 18.625 21.328 1 96.12 92 LYS A CA 1
ATOM 695 C C . LYS A 1 92 ? -0.774 18.844 22.734 1 96.12 92 LYS A C 1
ATOM 697 O O . LYS A 1 92 ? -1.496 19.281 23.625 1 96.12 92 LYS A O 1
ATOM 702 N N . ASP A 1 93 ? 0.491 18.609 22.922 1 94.44 93 ASP A N 1
ATOM 703 C CA . ASP A 1 93 ? 1.146 18.703 24.219 1 94.44 93 ASP A CA 1
ATOM 704 C C . ASP A 1 93 ? 1.163 20.156 24.719 1 94.44 93 ASP A C 1
ATOM 706 O O . ASP A 1 93 ? 1.11 20.391 25.922 1 94.44 93 ASP A O 1
ATOM 710 N N . ALA A 1 94 ? 1.25 21.047 23.766 1 96.88 94 ALA A N 1
ATOM 711 C CA . ALA A 1 94 ? 1.264 22.469 24.094 1 96.88 94 ALA A CA 1
ATOM 712 C C . ALA A 1 94 ? -0.13 22.953 24.484 1 96.88 94 ALA A C 1
ATOM 714 O O . ALA A 1 94 ? -0.296 24.094 24.922 1 96.88 94 ALA A O 1
ATOM 715 N N . GLY A 1 95 ? -1.105 22.141 24.219 1 97.69 95 GLY A N 1
ATOM 716 C CA . GLY A 1 95 ? -2.465 22.484 24.609 1 97.69 95 GLY A CA 1
ATOM 717 C C . GLY A 1 95 ? -3.152 23.422 23.641 1 97.69 95 GLY A C 1
ATOM 718 O O . GLY A 1 95 ? -4.086 24.141 24.016 1 97.69 95 GLY A O 1
ATOM 719 N N . VAL A 1 96 ? -2.701 23.453 22.406 1 98.5 96 VAL A N 1
ATOM 720 C CA . VAL A 1 96 ? -3.244 24.438 21.469 1 98.5 96 VAL A CA 1
ATOM 721 C C . VAL A 1 96 ? -4.254 23.766 20.531 1 98.5 96 VAL A C 1
ATOM 723 O O . VAL A 1 96 ? -4.754 24.391 19.594 1 98.5 96 VAL A O 1
ATOM 726 N N . LEU A 1 97 ? -4.539 22.516 20.75 1 98.62 97 LEU A N 1
ATOM 727 C CA . LEU A 1 97 ? -5.562 21.797 20 1 98.62 97 LEU A CA 1
ATOM 728 C C . LEU A 1 97 ? -6.68 21.328 20.938 1 98.62 97 LEU A C 1
ATOM 730 O O . LEU A 1 97 ? -6.504 21.297 22.156 1 98.62 97 LEU A O 1
ATOM 734 N N . GLN A 1 98 ? -7.824 21.031 20.359 1 98.62 98 GLN A N 1
ATOM 735 C CA . GLN A 1 98 ? -8.945 20.469 21.109 1 98.62 98 GLN A CA 1
ATOM 736 C C . GLN A 1 98 ? -9.461 19.188 20.469 1 98.62 98 GLN A C 1
ATOM 738 O O . GLN A 1 98 ? -9.328 19 19.25 1 98.62 98 GLN A O 1
ATOM 743 N N . SER A 1 99 ? -10.055 18.312 21.297 1 98.31 99 SER A N 1
ATOM 744 C CA . SER A 1 99 ? -10.703 17.109 20.781 1 98.31 99 SER A CA 1
ATOM 745 C C . SER A 1 99 ? -11.984 17.453 20.031 1 98.31 99 SER A C 1
ATOM 747 O O . SER A 1 99 ? -12.742 18.328 20.453 1 98.31 99 SER A O 1
ATOM 749 N N . ILE A 1 100 ? -12.172 16.781 18.969 1 97.31 100 ILE A N 1
ATOM 750 C CA . ILE A 1 100 ? -13.43 16.969 18.25 1 97.31 100 ILE A CA 1
ATOM 751 C C . ILE A 1 100 ? -14.078 15.609 17.984 1 97.31 100 ILE A C 1
ATOM 753 O O . ILE A 1 100 ? -13.398 14.578 17.969 1 97.31 100 ILE A O 1
ATOM 757 N N . ASP A 1 101 ? -15.391 15.648 17.781 1 95.19 101 ASP A N 1
ATOM 758 C CA . ASP A 1 101 ? -16.156 14.477 17.375 1 95.19 101 ASP A CA 1
ATOM 759 C C . ASP A 1 101 ? -16.656 14.625 15.945 1 95.19 101 ASP A C 1
ATOM 761 O O . ASP A 1 101 ? -17.312 15.617 15.609 1 95.19 101 ASP A O 1
ATOM 765 N N . SER A 1 102 ? -16.297 13.789 15.117 1 96.62 102 SER A N 1
ATOM 766 C CA . SER A 1 102 ? -16.75 13.773 13.727 1 96.62 102 SER A CA 1
ATOM 767 C C . SER A 1 102 ? -16.875 12.344 13.211 1 96.62 102 SER A C 1
ATOM 769 O O . SER A 1 102 ? -15.875 11.648 13.023 1 96.62 102 SER A O 1
ATOM 771 N N . ASP A 1 103 ? -18.078 11.906 12.859 1 94.38 103 ASP A N 1
ATOM 772 C CA . ASP A 1 103 ? -18.312 10.578 12.297 1 94.38 103 ASP A CA 1
ATOM 773 C C . ASP A 1 103 ? -17.641 10.43 10.938 1 94.38 103 ASP A C 1
ATOM 775 O O . ASP A 1 103 ? -17.156 9.352 10.586 1 94.38 103 ASP A O 1
ATOM 779 N N . ILE A 1 104 ? -17.641 11.516 10.258 1 95 104 ILE A N 1
ATOM 780 C CA . ILE A 1 104 ? -17.031 11.508 8.93 1 95 104 ILE A CA 1
ATOM 781 C C . ILE A 1 104 ? -15.531 11.234 9.047 1 95 104 ILE A C 1
ATOM 783 O O . ILE A 1 104 ? -15 10.359 8.359 1 95 104 ILE A O 1
ATOM 787 N N . LEU A 1 105 ? -14.844 11.953 9.938 1 97.31 105 LEU A N 1
ATOM 788 C CA . LEU A 1 105 ? -13.406 11.773 10.094 1 97.31 105 LEU A CA 1
ATOM 789 C C . LEU A 1 105 ? -13.086 10.391 10.641 1 97.31 105 LEU A C 1
ATOM 791 O O . LEU A 1 105 ? -12.133 9.742 10.203 1 97.31 105 LEU A O 1
ATOM 795 N N . GLU A 1 106 ? -13.898 9.891 11.531 1 93.69 106 GLU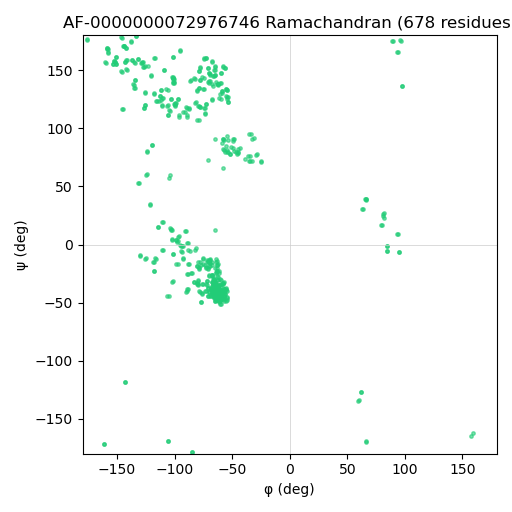 A N 1
ATOM 796 C CA . GLU A 1 106 ? -13.695 8.562 12.102 1 93.69 106 GLU A CA 1
ATOM 797 C C . GLU A 1 106 ? -13.852 7.473 11.047 1 93.69 106 GLU A C 1
ATOM 799 O O . GLU A 1 106 ? -13.148 6.461 11.07 1 93.69 106 GLU A O 1
ATOM 804 N N . ALA A 1 107 ? -14.719 7.715 10.172 1 90.25 107 ALA A N 1
ATOM 805 C CA . ALA A 1 107 ? -15.008 6.715 9.148 1 90.25 107 ALA A CA 1
ATOM 806 C C . ALA A 1 107 ? -13.961 6.742 8.031 1 90.25 107 ALA A C 1
ATOM 808 O O . ALA A 1 107 ? -13.641 5.707 7.449 1 90.25 107 ALA A O 1
ATOM 809 N N . ARG A 1 108 ? -13.414 7.906 7.773 1 94.5 108 ARG A N 1
ATOM 810 C CA . ARG A 1 108 ? -12.633 8.055 6.551 1 94.5 108 ARG A CA 1
ATOM 811 C C . ARG A 1 108 ? -11.141 8 6.844 1 94.5 108 ARG A C 1
ATOM 813 O O . ARG A 1 108 ? -10.352 7.562 6.004 1 94.5 108 ARG A O 1
ATOM 820 N N . VAL A 1 109 ? -10.727 8.453 7.98 1 95.62 109 VAL A N 1
ATOM 821 C CA . VAL A 1 109 ? -9.305 8.484 8.32 1 95.62 109 VAL A CA 1
ATOM 822 C C . VAL A 1 109 ? -8.953 7.293 9.203 1 95.62 109 VAL A C 1
ATOM 824 O O . VAL A 1 109 ? -9.469 7.168 10.32 1 95.62 109 VAL A O 1
ATOM 827 N N . PRO A 1 110 ? -8.062 6.48 8.727 1 93.5 110 PRO A N 1
ATOM 828 C CA . PRO A 1 110 ? -7.68 5.324 9.547 1 93.5 110 PRO A CA 1
ATOM 829 C C . PRO A 1 110 ? -7.176 5.723 10.93 1 93.5 110 PRO A C 1
ATOM 831 O O . PRO A 1 110 ? -6.543 6.77 11.086 1 93.5 110 PRO A O 1
ATOM 834 N N . SER A 1 111 ? -7.371 4.824 11.875 1 92 111 SER A N 1
ATOM 835 C CA . SER A 1 111 ? -7.008 5.094 13.266 1 92 111 SER A CA 1
ATOM 836 C C . SER A 1 111 ? -5.508 5.324 13.406 1 92 111 SER A C 1
ATOM 838 O O . SER A 1 111 ? -5.07 6.098 14.258 1 92 111 SER A O 1
ATOM 840 N N . ALA A 1 112 ? -4.746 4.691 12.562 1 88.94 112 ALA A N 1
ATOM 841 C CA . ALA A 1 112 ? -3.295 4.832 12.617 1 88.94 112 ALA A CA 1
ATOM 842 C C . ALA A 1 112 ? -2.863 6.23 12.188 1 88.94 112 ALA A C 1
ATOM 844 O O . ALA A 1 112 ? -1.725 6.637 12.43 1 88.94 112 ALA A O 1
ATOM 845 N N . LEU A 1 113 ? -3.795 6.988 11.586 1 93.12 113 LEU A N 1
ATOM 846 C CA . LEU A 1 113 ? -3.469 8.305 11.039 1 93.12 113 LEU A CA 1
ATOM 847 C C . LEU A 1 113 ? -4.195 9.406 11.805 1 93.12 113 LEU A C 1
ATOM 849 O O . LEU A 1 113 ? -4.328 10.523 11.312 1 93.12 113 LEU A O 1
ATOM 853 N N . GLN A 1 114 ? -4.688 9.062 12.922 1 93.31 114 GLN A N 1
ATOM 854 C CA . GLN A 1 114 ? -5.316 10.094 13.742 1 93.31 114 GLN A CA 1
ATOM 855 C C . GLN A 1 114 ? -4.926 9.945 15.211 1 93.31 114 GLN A C 1
ATOM 857 O O . GLN A 1 114 ? -4.469 8.883 15.633 1 93.31 114 GLN A O 1
ATOM 862 N N . ASP A 1 115 ? -5.07 11.016 15.898 1 93.19 115 ASP A N 1
ATOM 863 C CA . ASP A 1 115 ? -4.789 11.047 17.328 1 93.19 115 ASP A CA 1
ATOM 864 C C . ASP A 1 115 ? -5.828 10.25 18.109 1 93.19 115 ASP A C 1
ATOM 866 O O . ASP A 1 115 ? -7.02 10.297 17.797 1 93.19 115 ASP A O 1
ATOM 870 N N . ALA A 1 116 ? -5.406 9.547 19.109 1 90.69 116 ALA A N 1
ATOM 871 C CA . ALA A 1 116 ? -6.293 8.711 19.906 1 90.69 116 ALA A CA 1
ATOM 872 C C . ALA A 1 116 ? -7.352 9.555 20.609 1 90.69 116 ALA A C 1
ATOM 874 O O . ALA A 1 116 ? -8.461 9.086 20.875 1 90.69 116 ALA A O 1
ATOM 875 N N . ASP A 1 117 ? -6.996 10.82 20.875 1 94.56 117 ASP A N 1
ATOM 876 C CA . ASP A 1 117 ? -7.922 11.711 21.578 1 94.56 117 ASP A CA 1
ATOM 877 C C . ASP A 1 117 ? -8.664 12.609 20.578 1 94.56 117 ASP A C 1
ATOM 879 O O . ASP A 1 117 ? -9.328 13.57 20.984 1 94.56 117 ASP A O 1
ATOM 883 N N . ASN A 1 118 ? -8.422 12.383 19.344 1 96.25 118 ASN A N 1
ATOM 884 C CA . ASN A 1 118 ? -9.086 13.117 18.266 1 96.25 118 ASN A CA 1
ATOM 885 C C . ASN A 1 118 ? -8.703 14.594 18.281 1 96.25 118 ASN A C 1
ATOM 887 O O . ASN A 1 118 ? -9.547 15.461 18.031 1 96.25 118 ASN A O 1
ATOM 891 N N . GLN A 1 119 ? -7.512 14.828 18.547 1 97.56 119 GLN A N 1
ATOM 892 C CA . GLN A 1 119 ? -7.055 16.219 18.547 1 97.56 119 GLN A CA 1
ATOM 893 C C . GLN A 1 119 ? -6.367 16.547 17.219 1 97.56 119 GLN A C 1
ATOM 895 O O . GLN A 1 119 ? -6.176 17.734 16.906 1 97.56 119 GLN A O 1
ATOM 900 N N . TRP A 1 120 ? -5.992 15.555 16.484 1 97.12 120 TRP A N 1
ATOM 901 C CA . TRP A 1 120 ? -5.492 15.805 15.133 1 97.12 120 TRP A CA 1
ATOM 902 C C . TRP A 1 120 ? -5.762 14.609 14.227 1 97.12 120 TRP A C 1
ATOM 904 O O . TRP A 1 120 ? -5.992 13.492 14.703 1 97.12 120 TRP A O 1
ATOM 914 N N . PHE A 1 121 ? -5.797 14.852 12.938 1 97.19 121 PHE A N 1
ATOM 915 C CA . PHE A 1 121 ? -6.027 13.875 11.883 1 97.19 121 PHE A CA 1
ATOM 916 C C . PHE A 1 121 ? -5.027 14.055 10.742 1 97.19 121 PHE A C 1
ATOM 918 O O . PHE A 1 121 ? -4.676 15.18 10.391 1 97.19 121 PHE A O 1
ATOM 925 N N . GLY A 1 122 ? -4.594 12.93 10.203 1 96.44 122 GLY A N 1
ATOM 926 C CA . GLY A 1 122 ? -3.766 12.953 9.008 1 96.44 122 GLY A CA 1
ATOM 927 C C . GLY A 1 122 ? -4.57 12.992 7.727 1 96.44 122 GLY A C 1
ATOM 928 O O . GLY A 1 122 ? -5.609 12.336 7.613 1 96.44 122 GLY A O 1
ATOM 929 N N . PHE A 1 123 ? -4.055 13.797 6.746 1 97.44 123 PHE A N 1
ATOM 930 C CA . PHE A 1 123 ? -4.832 13.953 5.527 1 97.44 123 PHE A CA 1
ATOM 931 C C . PHE A 1 123 ? -4 13.594 4.301 1 97.44 123 PHE A C 1
ATOM 933 O O . PHE A 1 123 ? -4.535 13.43 3.203 1 97.44 123 PHE A O 1
ATOM 940 N N . SER A 1 124 ? -2.752 13.438 4.441 1 96.75 124 SER A N 1
ATOM 941 C CA . SER A 1 124 ? -1.874 12.914 3.404 1 96.75 124 SER A CA 1
ATOM 942 C C . SER A 1 124 ? -0.67 12.195 4.012 1 96.75 124 SER A C 1
ATOM 944 O O . SER A 1 124 ? -0.368 12.367 5.191 1 96.75 124 SER A O 1
ATOM 946 N N . GLN A 1 125 ? -0.06 11.383 3.205 1 96.56 125 GLN A N 1
ATOM 947 C CA . GLN A 1 125 ? 1.081 10.594 3.664 1 96.56 125 GLN A CA 1
ATOM 948 C C . GLN A 1 125 ? 2.246 10.695 2.684 1 96.56 125 GLN A C 1
ATOM 950 O O . GLN A 1 125 ? 2.072 11.141 1.547 1 96.56 125 GLN A O 1
ATOM 955 N N . ARG A 1 126 ? 3.34 10.406 3.174 1 97.25 126 ARG A N 1
ATOM 956 C CA . ARG A 1 126 ? 4.555 10.273 2.373 1 97.25 126 ARG A CA 1
ATOM 957 C C . ARG A 1 126 ? 5.461 9.188 2.939 1 97.25 126 ARG A C 1
ATOM 959 O O . ARG A 1 126 ? 5.457 8.93 4.145 1 97.25 126 ARG A O 1
ATOM 966 N N . ALA A 1 127 ? 6.156 8.57 2.09 1 97.81 127 ALA A N 1
ATOM 967 C CA . ALA A 1 127 ? 7.207 7.645 2.51 1 97.81 127 ALA A CA 1
ATOM 968 C C . ALA A 1 127 ? 8.586 8.289 2.389 1 97.81 127 ALA A C 1
ATOM 970 O O . ALA A 1 127 ? 8.797 9.164 1.55 1 97.81 127 ALA A O 1
ATOM 971 N N . ARG A 1 128 ? 9.414 7.992 3.268 1 98.12 128 ARG A N 1
ATOM 972 C CA . ARG A 1 128 ? 10.82 8.367 3.176 1 98.12 128 ARG A CA 1
ATOM 973 C C . ARG A 1 128 ? 11.688 7.164 2.824 1 98.12 128 ARG A C 1
ATOM 975 O O . ARG A 1 128 ? 11.852 6.25 3.635 1 98.12 128 ARG A O 1
ATOM 982 N N . ILE A 1 129 ? 12.258 7.207 1.575 1 98.5 129 ILE A N 1
ATOM 983 C CA . ILE A 1 129 ? 12.805 5.969 1.037 1 98.5 129 ILE A CA 1
ATOM 984 C C . ILE A 1 129 ? 14.188 6.227 0.45 1 98.5 129 ILE A C 1
ATOM 986 O O . ILE A 1 129 ? 14.727 7.328 0.572 1 98.5 129 ILE A O 1
ATOM 990 N N . ILE A 1 130 ? 14.797 5.145 -0.073 1 98.5 130 ILE A N 1
ATOM 991 C CA . ILE A 1 130 ? 16.156 5.188 -0.606 1 98.5 130 ILE A CA 1
ATOM 992 C C . ILE A 1 130 ? 16.109 5.367 -2.121 1 98.5 130 ILE A C 1
ATOM 994 O O . ILE A 1 130 ? 15.406 4.629 -2.818 1 98.5 130 ILE A O 1
ATOM 998 N N . PHE A 1 131 ? 16.766 6.352 -2.588 1 98.5 131 PHE A N 1
ATOM 999 C CA . PHE A 1 131 ? 17.016 6.555 -4.008 1 98.5 131 PHE A CA 1
ATOM 1000 C C . PHE A 1 131 ? 18.484 6.309 -4.336 1 98.5 131 PHE A C 1
ATOM 1002 O O . PHE A 1 131 ? 19.359 6.5 -3.484 1 98.5 131 PHE A O 1
ATOM 1009 N N . TYR A 1 132 ? 18.75 5.852 -5.602 1 98.31 132 TYR A N 1
ATOM 1010 C CA . TYR A 1 132 ? 20.125 5.508 -5.922 1 98.31 132 TYR A CA 1
ATOM 1011 C C . TYR A 1 132 ? 20.391 5.645 -7.418 1 98.31 132 TYR A C 1
ATOM 1013 O O . TYR A 1 132 ? 19.453 5.668 -8.219 1 98.31 132 TYR A O 1
ATOM 1021 N N . ASP A 1 133 ? 21.641 5.859 -7.707 1 97.31 133 ASP A N 1
ATOM 1022 C CA . ASP A 1 133 ? 22.094 5.82 -9.086 1 97.31 133 ASP A CA 1
ATOM 1023 C C . ASP A 1 133 ? 22.172 4.383 -9.602 1 97.31 133 ASP A C 1
ATOM 1025 O O . ASP A 1 133 ? 23.016 3.602 -9.164 1 97.31 133 ASP A O 1
ATOM 1029 N N . LYS A 1 134 ? 21.406 4.027 -10.617 1 94.75 134 LYS A N 1
ATOM 1030 C CA . LYS A 1 134 ? 21.281 2.65 -11.086 1 94.75 134 LYS A CA 1
ATOM 1031 C C . LYS A 1 134 ? 22.578 2.137 -11.68 1 94.75 134 LYS A C 1
ATOM 1033 O O . LYS A 1 134 ? 22.875 0.941 -11.609 1 94.75 134 LYS A O 1
ATOM 1038 N N . THR A 1 135 ? 23.281 3.014 -12.195 1 94.81 135 THR A N 1
ATOM 1039 C CA . THR A 1 135 ? 24.547 2.633 -12.836 1 94.81 135 THR A CA 1
ATOM 1040 C C . THR A 1 135 ? 25.609 2.338 -11.797 1 94.81 135 THR A C 1
ATOM 1042 O O . THR A 1 135 ? 26.281 1.303 -11.859 1 94.81 135 THR A O 1
ATOM 1045 N N . ASP A 1 136 ? 25.688 3.119 -10.812 1 95.75 136 ASP A N 1
ATOM 1046 C CA . ASP A 1 136 ? 26.781 3.051 -9.859 1 95.75 136 ASP A CA 1
ATOM 1047 C C . ASP A 1 136 ? 26.469 2.082 -8.719 1 95.75 136 ASP A C 1
ATOM 1049 O O . ASP A 1 136 ? 27.375 1.6 -8.039 1 95.75 136 ASP A O 1
ATOM 1053 N N . VAL A 1 137 ? 25.203 1.9 -8.477 1 96.56 137 VAL A N 1
ATOM 1054 C CA . VAL A 1 137 ? 24.797 1.033 -7.375 1 96.56 137 VAL A CA 1
ATOM 1055 C C . VAL A 1 137 ? 23.875 -0.065 -7.898 1 96.56 137 VAL A C 1
ATOM 1057 O O . VAL A 1 137 ? 22.672 -0.048 -7.641 1 96.56 137 VAL A O 1
ATOM 1060 N N . PRO A 1 138 ? 24.438 -1.073 -8.461 1 92.12 138 PRO A N 1
ATOM 1061 C CA . PRO A 1 138 ? 23.609 -2.152 -8.992 1 92.12 138 PRO A CA 1
ATOM 1062 C C . PRO A 1 138 ? 22.891 -2.939 -7.898 1 92.12 138 PRO A C 1
ATOM 1064 O O . PRO A 1 138 ? 21.844 -3.533 -8.148 1 92.12 138 PRO A O 1
ATOM 1067 N N . ASN A 1 139 ? 23.516 -2.945 -6.699 1 93.25 139 ASN A N 1
ATOM 1068 C CA . ASN A 1 139 ? 22.906 -3.582 -5.535 1 93.25 139 ASN A CA 1
ATOM 1069 C C . ASN A 1 139 ? 22.672 -2.582 -4.406 1 93.25 139 ASN A C 1
ATOM 1071 O O . ASN A 1 139 ? 23.5 -2.467 -3.496 1 93.25 139 ASN A O 1
ATOM 1075 N N . PRO A 1 140 ? 21.562 -1.902 -4.434 1 96.38 140 PRO A N 1
ATOM 1076 C CA . PRO A 1 140 ? 21.312 -0.894 -3.402 1 96.38 140 PRO A CA 1
ATOM 1077 C C . PRO A 1 140 ? 20.938 -1.507 -2.055 1 96.38 140 PRO A C 1
ATOM 1079 O O . PRO A 1 140 ? 20.594 -2.689 -1.985 1 96.38 140 PRO A O 1
ATOM 1082 N N . PRO A 1 141 ? 21.109 -0.69 -0.995 1 96.69 141 PRO A N 1
ATOM 1083 C CA . PRO A 1 141 ? 20.609 -1.183 0.29 1 96.69 141 PRO A CA 1
ATOM 1084 C C . PRO A 1 141 ? 19.094 -1.401 0.291 1 96.69 141 PRO A C 1
ATOM 1086 O O . PRO A 1 141 ? 18.344 -0.552 -0.196 1 96.69 141 PRO A O 1
ATOM 1089 N N . MET A 1 142 ? 18.688 -2.477 0.878 1 94.81 142 MET A N 1
ATOM 1090 C CA . MET A 1 142 ? 17.281 -2.869 0.796 1 94.81 142 MET A CA 1
ATOM 1091 C C . MET A 1 142 ? 16.547 -2.51 2.08 1 94.81 142 MET A C 1
ATOM 1093 O O . MET A 1 142 ? 15.328 -2.705 2.176 1 94.81 142 MET A O 1
ATOM 1097 N N . ASP A 1 143 ? 17.234 -2.09 3.078 1 95.62 143 ASP A N 1
ATOM 1098 C CA . ASP A 1 143 ? 16.641 -1.602 4.32 1 95.62 143 ASP A CA 1
ATOM 1099 C C . ASP A 1 143 ? 17.422 -0.415 4.871 1 95.62 143 ASP A C 1
ATOM 1101 O O . ASP A 1 143 ? 18.5 -0.073 4.355 1 95.62 143 ASP A O 1
ATOM 1105 N N . TYR A 1 144 ? 16.875 0.256 5.848 1 96.19 144 TYR A N 1
ATOM 1106 C CA . TYR A 1 144 ? 17.516 1.444 6.402 1 96.19 144 TYR A CA 1
ATOM 1107 C C . TYR A 1 144 ? 18.828 1.09 7.082 1 96.19 144 TYR A C 1
ATOM 1109 O O . TYR A 1 144 ? 19.812 1.813 6.949 1 96.19 144 TYR A O 1
ATOM 1117 N N . VAL A 1 145 ? 18.891 0.023 7.801 1 94.38 145 VAL A N 1
ATOM 1118 C CA . VAL A 1 145 ? 20.062 -0.396 8.562 1 94.38 145 VAL A CA 1
ATOM 1119 C C . VAL A 1 145 ? 21.219 -0.661 7.613 1 94.38 145 VAL A C 1
ATOM 1121 O O . VAL A 1 145 ? 22.375 -0.312 7.914 1 94.38 145 VAL A O 1
ATOM 1124 N N . SER A 1 146 ? 20.922 -1.199 6.441 1 95.44 146 SER A N 1
ATOM 1125 C CA . SER A 1 146 ? 21.953 -1.556 5.469 1 95.44 146 SER A CA 1
ATOM 1126 C C . SER A 1 146 ? 22.609 -0.312 4.875 1 95.44 146 SER A C 1
ATOM 1128 O O . SER A 1 146 ? 23.672 -0.397 4.262 1 95.44 146 SER A O 1
ATOM 1130 N N . LEU A 1 147 ? 22 0.811 5.043 1 96.62 147 LEU A N 1
ATOM 1131 C CA . LEU A 1 147 ? 22.594 2.062 4.582 1 96.62 147 LEU A CA 1
ATOM 1132 C C . LEU A 1 147 ? 23.922 2.326 5.273 1 96.62 147 LEU A C 1
ATOM 1134 O O . LEU A 1 147 ? 24.766 3.078 4.766 1 96.62 147 LEU A O 1
ATOM 1138 N N . ALA A 1 148 ? 24.109 1.726 6.438 1 97.38 148 ALA A N 1
ATOM 1139 C CA . ALA A 1 148 ? 25.312 1.924 7.242 1 97.38 148 ALA A CA 1
ATOM 1140 C C . ALA A 1 148 ? 26.406 0.937 6.848 1 97.38 148 ALA A C 1
ATOM 1142 O O . ALA A 1 148 ? 27.516 0.976 7.391 1 97.38 148 ALA A O 1
ATOM 1143 N N . ASP A 1 149 ? 26.109 0.022 5.957 1 97.62 149 ASP A N 1
ATOM 1144 C CA . ASP A 1 149 ? 27.109 -0.929 5.5 1 97.62 149 ASP A CA 1
ATOM 1145 C C . ASP A 1 149 ? 28.344 -0.206 4.953 1 97.62 149 ASP A C 1
ATOM 1147 O O . ASP A 1 149 ? 28.219 0.679 4.102 1 97.62 149 ASP A O 1
ATOM 1151 N N . PRO A 1 150 ? 29.5 -0.626 5.34 1 98.06 150 PRO A N 1
ATOM 1152 C CA . PRO A 1 150 ? 30.734 0.028 4.883 1 98.06 150 PRO A CA 1
ATOM 1153 C C . PRO A 1 150 ? 30.922 -0.067 3.371 1 98.06 150 PRO A C 1
ATOM 1155 O O . PRO A 1 150 ? 31.719 0.69 2.797 1 98.06 150 PRO A O 1
ATOM 1158 N N . ALA A 1 151 ? 30.219 -0.927 2.787 1 97.5 151 ALA A N 1
ATOM 1159 C CA . ALA A 1 151 ? 30.281 -1.058 1.335 1 97.5 151 ALA A CA 1
ATOM 1160 C C . ALA A 1 151 ? 29.797 0.217 0.647 1 97.5 151 ALA A C 1
ATOM 1162 O O . ALA A 1 151 ? 30.094 0.439 -0.532 1 97.5 151 ALA A O 1
ATOM 1163 N N . PHE A 1 152 ? 29.156 1.087 1.392 1 98.31 152 PHE A N 1
ATOM 1164 C CA . PHE A 1 152 ? 28.594 2.293 0.801 1 98.31 152 PHE A CA 1
ATOM 1165 C C . PHE A 1 152 ? 29.359 3.531 1.253 1 98.31 152 PHE A C 1
ATOM 1167 O O . PHE A 1 152 ? 28.844 4.645 1.199 1 98.31 152 PHE A O 1
ATOM 1174 N N . GLU A 1 153 ? 30.578 3.346 1.732 1 98.12 153 GLU A N 1
ATOM 1175 C CA . GLU A 1 153 ? 31.406 4.473 2.156 1 98.12 153 GLU A CA 1
ATOM 1176 C C . GLU A 1 153 ? 31.547 5.5 1.037 1 98.12 153 GLU A C 1
ATOM 1178 O O . GLU A 1 153 ? 31.859 5.148 -0.103 1 98.12 153 GLU A O 1
ATOM 1183 N N . GLY A 1 154 ? 31.234 6.734 1.366 1 98.12 154 GLY A N 1
ATOM 1184 C CA . GLY A 1 154 ? 31.422 7.84 0.438 1 98.12 154 GLY A CA 1
ATOM 1185 C C . GLY A 1 154 ? 30.312 7.945 -0.596 1 98.12 154 GLY A C 1
ATOM 1186 O O . GLY A 1 154 ? 30.453 8.672 -1.584 1 98.12 154 GLY A O 1
ATOM 1187 N N . MET A 1 155 ? 29.188 7.301 -0.366 1 98.56 155 MET A N 1
ATOM 1188 C CA . MET A 1 155 ? 28.188 7.227 -1.433 1 98.56 155 MET A CA 1
ATOM 1189 C C . MET A 1 155 ? 26.891 7.926 -1.025 1 98.56 155 MET A C 1
ATOM 1191 O O . MET A 1 155 ? 26.047 8.203 -1.868 1 98.56 155 MET A O 1
ATOM 1195 N N . VAL A 1 156 ? 26.75 8.258 0.225 1 98.31 156 VAL A N 1
ATOM 1196 C CA . VAL A 1 156 ? 25.422 8.609 0.727 1 98.31 156 VAL A CA 1
ATOM 1197 C C . VAL A 1 156 ? 25.312 10.125 0.872 1 98.31 156 VAL A C 1
ATOM 1199 O O . VAL A 1 156 ? 26.172 10.758 1.495 1 98.31 156 VAL A O 1
ATOM 1202 N N . CYS A 1 157 ? 24.312 10.703 0.246 1 97.38 157 CYS A N 1
ATOM 1203 C CA . CYS A 1 157 ? 23.906 12.078 0.502 1 97.38 157 CYS A CA 1
ATOM 1204 C C . CYS A 1 157 ? 22.688 12.133 1.411 1 97.38 157 CYS A C 1
ATOM 1206 O O . CYS A 1 157 ? 21.781 11.312 1.287 1 97.38 157 CYS A O 1
ATOM 1208 N N . HIS A 1 158 ? 22.703 13.016 2.266 1 95.06 158 HIS A N 1
ATOM 1209 C CA . HIS A 1 158 ? 21.578 13.227 3.17 1 95.06 158 HIS A CA 1
ATOM 1210 C C . HIS A 1 158 ? 21.484 14.688 3.59 1 95.06 158 HIS A C 1
ATOM 1212 O O . HIS A 1 158 ? 22.469 15.422 3.527 1 95.06 158 HIS A O 1
ATOM 1218 N N . ARG A 1 159 ? 20.312 15.078 3.959 1 95.19 159 ARG A N 1
ATOM 1219 C CA . ARG A 1 159 ? 20.156 16.438 4.457 1 95.19 159 ARG A CA 1
ATOM 1220 C C . ARG A 1 159 ? 20.484 16.531 5.941 1 95.19 159 ARG A C 1
ATOM 1222 O O . ARG A 1 159 ? 20.844 15.523 6.562 1 95.19 159 ARG A O 1
ATOM 1229 N N . SER A 1 160 ? 20.328 17.75 6.422 1 95 160 SER A N 1
ATOM 1230 C CA . SER A 1 160 ? 20.734 18.047 7.789 1 95 160 SER A CA 1
ATOM 1231 C C . SER A 1 160 ? 19.906 17.281 8.805 1 95 160 SER A C 1
ATOM 1233 O O . SER A 1 160 ? 18.703 17.047 8.586 1 95 160 SER A O 1
ATOM 1235 N N . SER A 1 161 ? 20.547 16.984 9.953 1 94.56 161 SER A N 1
ATOM 1236 C CA . SER A 1 161 ? 19.875 16.297 11.062 1 94.56 161 SER A CA 1
ATOM 1237 C C . SER A 1 161 ? 18.859 17.203 11.742 1 94.56 161 SER A C 1
ATOM 1239 O O . SER A 1 161 ? 18.031 16.734 12.516 1 94.56 161 SER A O 1
ATOM 1241 N N . THR A 1 162 ? 18.938 18.469 11.453 1 92.38 162 THR A N 1
ATOM 1242 C CA . THR A 1 162 ? 18.047 19.422 12.109 1 92.38 162 THR A CA 1
ATOM 1243 C C . THR A 1 162 ? 16.656 19.375 11.469 1 92.38 162 THR A C 1
ATOM 1245 O O . THR A 1 162 ? 15.695 19.906 12.031 1 92.38 162 THR A O 1
ATOM 1248 N N . ASN A 1 163 ? 16.672 18.766 10.344 1 92.5 163 ASN A N 1
ATOM 1249 C CA . ASN A 1 163 ? 15.383 18.672 9.664 1 92.5 163 ASN A CA 1
ATOM 1250 C C . ASN A 1 163 ? 14.492 17.609 10.312 1 92.5 163 ASN A C 1
ATOM 1252 O O . ASN A 1 163 ? 14.969 16.547 10.703 1 92.5 163 ASN A O 1
ATOM 1256 N N . VAL A 1 164 ? 13.195 17.938 10.328 1 90.81 164 VAL A N 1
ATOM 1257 C CA . VAL A 1 164 ? 12.234 17.094 11.039 1 90.81 164 VAL A CA 1
ATOM 1258 C C . VAL A 1 164 ? 12.133 15.734 10.359 1 90.81 164 VAL A C 1
ATOM 1260 O O . VAL A 1 164 ? 11.938 14.719 11.023 1 90.81 164 VAL A O 1
ATOM 1263 N N . TYR A 1 165 ? 12.305 15.609 9.078 1 93.44 165 TYR A N 1
ATOM 1264 C CA . TYR A 1 165 ? 12.227 14.344 8.367 1 93.44 165 TYR A CA 1
ATOM 1265 C C . TYR A 1 165 ? 13.344 13.398 8.805 1 93.44 165 TYR A C 1
ATOM 1267 O O . TYR A 1 165 ? 13.117 12.195 8.953 1 93.44 165 TYR A O 1
ATOM 1275 N N . SER A 1 166 ? 14.516 13.953 8.984 1 95.38 166 SER A N 1
ATOM 1276 C CA . SER A 1 166 ? 15.648 13.172 9.477 1 95.38 166 SER A CA 1
ATOM 1277 C C . SER A 1 166 ? 15.406 12.703 10.906 1 95.38 166 SER A C 1
ATOM 1279 O O . SER A 1 166 ? 15.672 11.539 11.242 1 95.38 166 SER A O 1
ATOM 1281 N N . GLN A 1 167 ? 14.867 13.586 11.648 1 95.25 167 GLN A N 1
ATOM 1282 C CA . GLN A 1 167 ? 14.641 13.289 13.062 1 95.25 167 GLN A CA 1
ATOM 1283 C C . GLN A 1 167 ? 13.602 12.188 13.227 1 95.25 167 GLN A C 1
ATOM 1285 O O . GLN A 1 167 ? 13.789 11.266 14.023 1 95.25 167 GLN A O 1
ATOM 1290 N N . THR A 1 168 ? 12.586 12.281 12.5 1 95.44 168 THR A N 1
ATOM 1291 C CA . THR A 1 168 ? 11.516 11.297 12.656 1 95.44 168 THR A CA 1
ATOM 1292 C C . THR A 1 168 ? 11.938 9.945 12.102 1 95.44 168 THR A C 1
ATOM 1294 O O . THR A 1 168 ? 11.547 8.898 12.625 1 95.44 168 THR A O 1
ATOM 1297 N N . LEU A 1 169 ? 12.734 9.93 11.016 1 96.44 169 LEU A N 1
ATOM 1298 C CA . LEU A 1 169 ? 13.242 8.656 10.523 1 96.44 169 LEU A CA 1
ATOM 1299 C C . LEU A 1 169 ? 14.102 7.969 11.578 1 96.44 169 LEU A C 1
ATOM 1301 O O . LEU A 1 169 ? 13.914 6.781 11.859 1 96.44 169 LEU A O 1
ATOM 1305 N N . LEU A 1 170 ? 15.031 8.727 12.172 1 97.44 170 LEU A N 1
ATOM 1306 C CA . LEU A 1 170 ? 15.867 8.117 13.203 1 97.44 170 LEU A CA 1
ATOM 1307 C C . LEU A 1 170 ? 15.023 7.695 14.406 1 97.44 170 LEU A C 1
ATOM 1309 O O . LEU A 1 170 ? 15.281 6.652 15.016 1 97.44 170 LEU A O 1
ATOM 1313 N N . ALA A 1 171 ? 14.031 8.508 14.719 1 96.94 171 ALA A N 1
ATOM 1314 C CA . ALA A 1 171 ? 13.117 8.141 15.797 1 96.94 171 ALA A CA 1
ATOM 1315 C C . ALA A 1 171 ? 12.414 6.82 15.5 1 96.94 171 ALA A C 1
ATOM 1317 O O . ALA A 1 171 ? 12.195 6.008 16.406 1 96.94 171 ALA A O 1
ATOM 1318 N N . ALA A 1 172 ? 12.039 6.621 14.281 1 96.31 172 ALA A N 1
ATOM 1319 C CA . ALA A 1 172 ? 11.43 5.359 13.875 1 96.31 172 ALA A CA 1
ATOM 1320 C C . ALA A 1 172 ? 12.43 4.211 13.984 1 96.31 172 ALA A C 1
ATOM 1322 O O . ALA A 1 172 ? 12.07 3.1 14.375 1 96.31 172 ALA A O 1
ATOM 1323 N N . VAL A 1 173 ? 13.703 4.453 13.625 1 97.19 173 VAL A N 1
ATOM 1324 C CA . VAL A 1 173 ? 14.75 3.441 13.766 1 97.19 173 VAL A CA 1
ATOM 1325 C C . VAL A 1 173 ? 14.922 3.078 15.234 1 97.19 173 VAL A C 1
ATOM 1327 O O . VAL A 1 173 ? 15.062 1.902 15.578 1 97.19 173 VAL A O 1
ATOM 1330 N N . ILE A 1 174 ? 14.859 4.082 16.109 1 97.69 174 ILE A N 1
ATOM 1331 C CA . ILE A 1 174 ? 14.93 3.84 17.547 1 97.69 174 ILE A CA 1
ATOM 1332 C C . ILE A 1 174 ? 13.766 2.949 17.984 1 97.69 174 ILE A C 1
ATOM 1334 O O . ILE A 1 174 ? 13.961 1.977 18.719 1 97.69 174 ILE A O 1
ATOM 1338 N N . GLU A 1 175 ? 12.602 3.289 17.5 1 95.88 175 GLU A N 1
ATOM 1339 C CA . GLU A 1 175 ? 11.406 2.547 17.875 1 95.88 175 GLU A CA 1
ATOM 1340 C C . GLU A 1 175 ? 11.5 1.089 17.438 1 95.88 175 GLU A C 1
ATOM 1342 O O . GLU A 1 175 ? 11.117 0.185 18.188 1 95.88 175 GLU A O 1
ATOM 1347 N N . ASN A 1 176 ? 12.055 0.856 16.312 1 95.88 176 ASN A N 1
ATOM 1348 C CA . ASN A 1 176 ? 12.094 -0.48 15.719 1 95.88 176 ASN A CA 1
ATOM 1349 C C . ASN A 1 176 ? 13.25 -1.303 16.281 1 95.88 176 ASN A C 1
ATOM 1351 O O . ASN A 1 176 ? 13.133 -2.521 16.422 1 95.88 176 ASN A O 1
ATOM 1355 N N . PHE A 1 177 ? 14.414 -0.596 16.641 1 96.81 177 PHE A N 1
ATOM 1356 C CA . PHE A 1 177 ? 15.625 -1.381 16.859 1 96.81 177 PHE A CA 1
ATOM 1357 C C . PHE A 1 177 ? 16.266 -1.007 18.188 1 96.81 177 PHE A C 1
ATOM 1359 O O . PHE A 1 177 ? 17.234 -1.646 18.609 1 96.81 177 PHE A O 1
ATOM 1366 N N . GLY A 1 178 ? 15.836 -0.004 18.797 1 96.94 178 GLY A N 1
ATOM 1367 C CA . GLY A 1 178 ? 16.422 0.452 20.047 1 96.94 178 GLY A CA 1
ATOM 1368 C C . GLY A 1 178 ? 17.484 1.517 19.859 1 96.94 178 GLY A C 1
ATOM 1369 O O . GLY A 1 178 ? 18.016 1.685 18.75 1 96.94 178 GLY A O 1
ATOM 1370 N N . SER A 1 179 ? 17.797 2.145 20.953 1 97.81 179 SER A N 1
ATOM 1371 C CA . SER A 1 179 ? 18.688 3.307 20.938 1 97.81 179 SER A CA 1
ATOM 1372 C C . SER A 1 179 ? 20.109 2.916 20.547 1 97.81 179 SER A C 1
ATOM 1374 O O . SER A 1 179 ? 20.766 3.631 19.781 1 97.81 179 SER A O 1
ATOM 1376 N N . GLU A 1 180 ? 20.594 1.842 21.047 1 97.94 180 GLU A N 1
ATOM 1377 C CA . GLU A 1 180 ? 21.969 1.417 20.75 1 97.94 180 GLU A CA 1
ATOM 1378 C C . GLU A 1 180 ? 22.141 1.105 19.266 1 97.94 180 GLU A C 1
ATOM 1380 O O . GLU A 1 180 ? 23.078 1.593 18.641 1 97.94 180 GLU A O 1
ATOM 1385 N N . ALA A 1 181 ? 21.219 0.351 18.766 1 97.56 181 ALA A N 1
ATOM 1386 C CA . ALA A 1 181 ? 21.281 0.007 17.344 1 97.56 181 ALA A CA 1
ATOM 1387 C C . ALA A 1 181 ? 21.125 1.251 16.484 1 97.56 181 ALA A C 1
ATOM 1389 O O . ALA A 1 181 ? 21.766 1.367 15.43 1 97.56 181 ALA A O 1
ATOM 1390 N N . ALA A 1 182 ? 20.281 2.107 16.906 1 98.25 182 ALA A N 1
ATOM 1391 C CA . ALA A 1 182 ? 20.062 3.352 16.172 1 98.25 182 ALA A CA 1
ATOM 1392 C C . ALA A 1 182 ? 21.328 4.203 16.141 1 98.25 182 ALA A C 1
ATOM 1394 O O . ALA A 1 182 ? 21.656 4.824 15.125 1 98.25 182 ALA A O 1
ATOM 1395 N N . THR A 1 183 ? 22.047 4.23 17.25 1 98.5 183 THR A N 1
ATOM 1396 C CA . THR A 1 183 ? 23.281 4.992 17.312 1 98.5 183 THR A CA 1
ATOM 1397 C C . THR A 1 183 ? 24.328 4.406 16.375 1 98.5 183 THR A C 1
ATOM 1399 O O . THR A 1 183 ? 25 5.148 15.641 1 98.5 183 THR A O 1
ATOM 1402 N N . GLU A 1 184 ? 24.438 3.137 16.406 1 98.12 184 GLU A N 1
ATOM 1403 C CA . GLU A 1 184 ? 25.359 2.467 15.508 1 98.12 184 GLU A CA 1
ATOM 1404 C C . GLU A 1 184 ? 25 2.73 14.047 1 98.12 184 GLU A C 1
ATOM 1406 O O . GLU A 1 184 ? 25.875 2.977 13.219 1 98.12 184 GLU A O 1
ATOM 1411 N N . TRP A 1 185 ? 23.75 2.672 13.82 1 97.94 185 TRP A N 1
ATOM 1412 C CA . TRP A 1 185 ? 23.25 2.939 12.469 1 97.94 185 TRP A CA 1
ATOM 1413 C C . TRP A 1 185 ? 23.594 4.359 12.039 1 97.94 185 TRP A C 1
ATOM 1415 O O . TRP A 1 185 ? 24.125 4.574 10.945 1 97.94 185 TRP A O 1
ATOM 1425 N N . ALA A 1 186 ? 23.297 5.293 12.883 1 98.38 186 ALA A N 1
ATOM 1426 C CA . ALA A 1 186 ? 23.562 6.695 12.57 1 98.38 186 ALA A CA 1
ATOM 1427 C C . ALA A 1 186 ? 25.047 6.934 12.32 1 98.38 186 ALA A C 1
ATOM 1429 O O . ALA A 1 186 ? 25.422 7.629 11.375 1 98.38 186 ALA A O 1
ATOM 1430 N N . GLN A 1 187 ? 25.906 6.348 13.117 1 98.38 187 GLN A N 1
ATOM 1431 C CA . GLN A 1 187 ? 27.344 6.465 12.93 1 98.38 187 GLN A CA 1
ATOM 1432 C C . GLN A 1 187 ? 27.781 5.871 11.594 1 98.38 187 GLN A C 1
ATOM 1434 O O . GLN A 1 187 ? 28.594 6.457 10.883 1 98.38 187 GLN A O 1
ATOM 1439 N N . GLY A 1 188 ? 27.281 4.73 11.352 1 98.31 188 GLY A N 1
ATOM 1440 C CA . GLY A 1 188 ? 27.594 4.094 10.086 1 98.31 188 GLY A CA 1
ATOM 1441 C C . GLY A 1 188 ? 27.172 4.926 8.883 1 98.31 188 GLY A C 1
ATOM 1442 O O . GLY A 1 188 ? 27.906 5.008 7.898 1 98.31 188 GLY A O 1
ATOM 1443 N N . VAL A 1 189 ? 26.031 5.543 8.953 1 97.94 189 VAL A N 1
ATOM 1444 C CA . VAL A 1 189 ? 25.562 6.379 7.855 1 97.94 189 VAL A CA 1
ATOM 1445 C C . VAL A 1 189 ? 26.469 7.594 7.699 1 97.94 189 VAL A C 1
ATOM 1447 O O . VAL A 1 189 ? 26.812 7.98 6.582 1 97.94 189 VAL A O 1
ATOM 1450 N N . VAL A 1 190 ? 26.859 8.164 8.812 1 98 190 VAL A N 1
ATOM 1451 C CA . VAL A 1 190 ? 27.781 9.289 8.781 1 98 190 VAL A CA 1
ATOM 1452 C C . VAL A 1 190 ? 29.094 8.875 8.094 1 98 190 VAL A C 1
ATOM 1454 O O . VAL A 1 190 ? 29.625 9.609 7.262 1 98 190 VAL A O 1
ATOM 1457 N N . ASN A 1 191 ? 29.547 7.672 8.414 1 98.12 191 ASN A N 1
ATOM 1458 C CA . ASN A 1 191 ? 30.766 7.16 7.801 1 98.12 191 ASN A CA 1
ATOM 1459 C C . ASN A 1 191 ? 30.609 7.008 6.289 1 98.12 191 ASN A C 1
ATOM 1461 O O . ASN A 1 191 ? 31.609 7.023 5.559 1 98.12 191 ASN A O 1
ATOM 1465 N N . ASN A 1 192 ? 29.391 6.898 5.855 1 98.31 192 ASN A N 1
ATOM 1466 C CA . ASN A 1 192 ? 29.141 6.605 4.445 1 98.31 192 ASN A CA 1
ATOM 1467 C C . ASN A 1 192 ? 28.844 7.875 3.656 1 98.31 192 ASN A C 1
ATOM 1469 O O . ASN A 1 192 ? 28.641 7.82 2.441 1 98.31 192 ASN A O 1
ATOM 1473 N N . PHE A 1 193 ? 28.906 9.055 4.301 1 97.88 193 PHE A N 1
ATOM 1474 C CA . PHE A 1 193 ? 28.562 10.305 3.635 1 97.88 193 PHE A CA 1
ATOM 1475 C C . PHE A 1 193 ? 29.516 10.578 2.477 1 97.88 193 PHE A C 1
ATOM 1477 O O . PHE A 1 193 ? 30.719 10.367 2.596 1 97.88 193 PHE A O 1
ATOM 1484 N N . ALA A 1 194 ? 28.906 11.008 1.459 1 98.06 194 ALA A N 1
ATOM 1485 C CA . ALA A 1 194 ? 29.688 11.469 0.316 1 98.06 194 ALA A CA 1
ATOM 1486 C C . ALA A 1 194 ? 30.094 12.93 0.48 1 98.06 194 ALA A C 1
ATOM 1488 O O . ALA A 1 194 ? 31.047 13.391 -0.159 1 98.06 194 ALA A O 1
ATOM 1489 N N . ARG A 1 195 ? 29.312 13.633 1.272 1 96.88 195 ARG A N 1
ATOM 1490 C CA . ARG A 1 195 ? 29.516 15.047 1.586 1 96.88 195 ARG A CA 1
ATOM 1491 C C . ARG A 1 195 ? 28.812 15.422 2.885 1 96.88 195 ARG A C 1
ATOM 1493 O O . ARG A 1 195 ? 28.016 14.656 3.41 1 96.88 195 ARG A O 1
ATOM 1500 N N . ASP A 1 196 ? 29.156 16.594 3.328 1 96.06 196 ASP A N 1
ATOM 1501 C CA . ASP A 1 196 ? 28.438 17.094 4.496 1 96.06 196 ASP A CA 1
ATOM 1502 C C . ASP A 1 196 ? 26.969 17.328 4.172 1 96.06 196 ASP A C 1
ATOM 1504 O O . ASP A 1 196 ? 26.625 17.719 3.055 1 96.06 196 ASP A O 1
ATOM 1508 N N . PRO A 1 197 ? 26.125 17.078 5.188 1 96.5 197 PRO A N 1
ATOM 1509 C CA . PRO A 1 197 ? 24.703 17.312 4.973 1 96.5 197 PRO A CA 1
ATOM 1510 C C . PRO A 1 197 ? 24.406 18.734 4.484 1 96.5 197 PRO A C 1
ATOM 1512 O O . PRO A 1 197 ? 24.984 19.703 4.988 1 96.5 197 PRO A O 1
ATOM 1515 N N . GLN A 1 198 ? 23.609 18.844 3.486 1 94.94 198 GLN A N 1
ATOM 1516 C CA . GLN A 1 198 ? 23.25 20.141 2.934 1 94.94 198 GLN A CA 1
ATOM 1517 C C . GLN A 1 198 ? 21.953 20.047 2.117 1 94.94 198 GLN A C 1
ATOM 1519 O O . GLN A 1 198 ? 21.547 18.953 1.712 1 94.94 198 GLN A O 1
ATOM 1524 N N . GLY A 1 199 ? 21.281 21.25 2.002 1 94.88 199 GLY A N 1
ATOM 1525 C CA . GLY A 1 199 ? 20.109 21.359 1.136 1 94.88 199 GLY A CA 1
ATOM 1526 C C . GLY A 1 199 ? 18.938 20.547 1.624 1 94.88 199 GLY A C 1
ATOM 1527 O O . GLY A 1 199 ? 18.922 20.094 2.77 1 94.88 199 GLY A O 1
ATOM 1528 N N . GLY A 1 200 ? 17.906 20.453 0.723 1 95.94 200 GLY A N 1
ATOM 1529 C CA . GLY A 1 200 ? 16.703 19.656 0.985 1 95.94 200 GLY A CA 1
ATOM 1530 C C . GLY A 1 200 ? 16.656 18.359 0.199 1 95.94 200 GLY A C 1
ATOM 1531 O O . GLY A 1 200 ? 17.672 17.938 -0.367 1 95.94 200 GLY A O 1
ATOM 1532 N N . ASP A 1 201 ? 15.508 17.719 0.216 1 97.19 201 ASP A N 1
ATOM 1533 C CA . ASP A 1 201 ? 15.367 16.422 -0.422 1 97.19 201 ASP A CA 1
ATOM 1534 C C . ASP A 1 201 ? 15.594 16.516 -1.93 1 97.19 201 ASP A C 1
ATOM 1536 O O . ASP A 1 201 ? 16.156 15.609 -2.537 1 97.19 201 ASP A O 1
ATOM 1540 N N . THR A 1 202 ? 15.109 17.562 -2.531 1 96.88 202 THR A N 1
ATOM 1541 C CA . THR A 1 202 ? 15.344 17.766 -3.959 1 96.88 202 THR A CA 1
ATOM 1542 C C . THR A 1 202 ? 16.844 17.812 -4.254 1 96.88 202 THR A C 1
ATOM 1544 O O . THR A 1 202 ? 17.297 17.297 -5.27 1 96.88 202 THR A O 1
ATOM 1547 N N . ASP A 1 203 ? 17.562 18.438 -3.408 1 97.5 203 ASP A N 1
ATOM 1548 C CA . ASP A 1 203 ? 19 18.562 -3.59 1 97.5 203 ASP A CA 1
ATOM 1549 C C . ASP A 1 203 ? 19.688 17.203 -3.465 1 97.5 203 ASP A C 1
ATOM 1551 O O . ASP A 1 203 ? 20.688 16.938 -4.129 1 97.5 203 ASP A O 1
ATOM 1555 N N . GLN A 1 204 ? 19.172 16.344 -2.584 1 97.81 204 GLN A N 1
ATOM 1556 C CA . GLN A 1 204 ? 19.703 15 -2.49 1 97.81 204 GLN A CA 1
ATOM 1557 C C . GLN A 1 204 ? 19.516 14.234 -3.795 1 97.81 204 GLN A C 1
ATOM 1559 O O . GLN A 1 204 ? 20.406 13.531 -4.258 1 97.81 204 GLN A O 1
ATOM 1564 N N . LEU A 1 205 ? 18.391 14.414 -4.422 1 98 205 LEU A N 1
ATOM 1565 C CA . LEU A 1 205 ? 18.094 13.781 -5.703 1 98 205 LEU A CA 1
ATOM 1566 C C . LEU A 1 205 ? 18.984 14.352 -6.801 1 98 205 LEU A C 1
ATOM 1568 O O . LEU A 1 205 ? 19.516 13.602 -7.637 1 98 205 LEU A O 1
ATOM 1572 N N . ARG A 1 206 ? 19.234 15.664 -6.75 1 97.25 206 ARG A N 1
ATOM 1573 C CA . ARG A 1 206 ? 20.141 16.281 -7.699 1 97.25 206 ARG A CA 1
ATOM 1574 C C . ARG A 1 206 ? 21.562 15.742 -7.539 1 97.25 206 ARG A C 1
ATOM 1576 O O . ARG A 1 206 ? 22.297 15.617 -8.516 1 97.25 206 ARG A O 1
ATOM 1583 N N . GLY A 1 207 ? 21.875 15.453 -6.32 1 97.19 207 GLY A N 1
ATOM 1584 C CA . GLY A 1 207 ? 23.172 14.859 -6.055 1 97.19 207 GLY A CA 1
ATOM 1585 C C . GLY A 1 207 ? 23.391 13.539 -6.777 1 97.19 207 GLY A C 1
ATOM 1586 O O . GLY A 1 207 ? 24.5 13.234 -7.215 1 97.19 207 GLY A O 1
ATOM 1587 N N . LEU A 1 208 ? 22.359 12.75 -6.945 1 97.5 208 LEU A N 1
ATOM 1588 C CA . LEU A 1 208 ? 22.438 11.516 -7.707 1 97.5 208 LEU A CA 1
ATOM 1589 C C . LEU A 1 208 ? 22.703 11.797 -9.18 1 97.5 208 LEU A C 1
ATOM 1591 O O . LEU A 1 208 ? 23.531 11.133 -9.812 1 97.5 208 LEU A O 1
ATOM 1595 N N . VAL A 1 209 ? 22.047 12.797 -9.68 1 95.62 209 VAL A N 1
ATOM 1596 C CA . VAL A 1 209 ? 22.125 13.141 -11.102 1 95.62 209 VAL A CA 1
ATOM 1597 C C . VAL A 1 209 ? 23.516 13.711 -11.414 1 95.62 209 VAL A C 1
ATOM 1599 O O . VAL A 1 209 ? 24.109 13.375 -12.438 1 95.62 209 VAL A O 1
ATOM 1602 N N . SER A 1 210 ? 24.031 14.523 -10.547 1 94.38 210 SER A N 1
ATOM 1603 C CA . SER A 1 210 ? 25.312 15.195 -10.781 1 94.38 210 SER A CA 1
ATOM 1604 C C . SER A 1 210 ? 26.484 14.258 -10.508 1 94.38 210 SER A C 1
ATOM 1606 O O . SER A 1 210 ? 27.609 14.547 -10.898 1 94.38 210 SER A O 1
ATOM 1608 N N . GLY A 1 211 ? 26.203 13.203 -9.734 1 95.31 211 GLY A N 1
ATOM 1609 C CA . GLY A 1 211 ? 27.266 12.266 -9.406 1 95.31 211 GLY A CA 1
ATOM 1610 C C . GLY A 1 211 ? 27.953 12.594 -8.094 1 95.31 211 GLY A C 1
ATOM 1611 O O . GLY A 1 211 ? 28.953 11.969 -7.746 1 95.31 211 GLY A O 1
ATOM 1612 N N . GLU A 1 212 ? 27.375 13.523 -7.395 1 97.06 212 GLU A N 1
ATOM 1613 C CA . GLU A 1 212 ? 27.938 13.852 -6.09 1 97.06 212 GLU A CA 1
ATOM 1614 C C . GLU A 1 212 ? 27.781 12.695 -5.109 1 97.06 212 GLU A C 1
ATOM 1616 O O . GLU A 1 212 ? 28.609 12.523 -4.207 1 97.06 212 GLU A O 1
ATOM 1621 N N . CYS A 1 213 ? 26.766 11.984 -5.211 1 98.06 213 CYS A N 1
ATOM 1622 C CA . CYS A 1 213 ? 26.531 10.781 -4.422 1 98.06 213 CYS A CA 1
ATOM 1623 C C . CYS A 1 213 ? 25.797 9.727 -5.246 1 98.06 213 CYS A C 1
ATOM 1625 O O . CYS A 1 213 ? 25.375 9.992 -6.375 1 98.06 213 CYS A O 1
ATOM 1627 N N . ASP A 1 214 ? 25.734 8.555 -4.652 1 98.5 214 ASP A N 1
ATOM 1628 C CA . ASP A 1 214 ? 25.156 7.441 -5.398 1 98.5 214 ASP A CA 1
ATOM 1629 C C . ASP A 1 214 ? 23.906 6.902 -4.703 1 98.5 214 ASP A C 1
ATOM 1631 O O . ASP A 1 214 ? 23.141 6.145 -5.297 1 98.5 214 ASP A O 1
ATOM 1635 N N . ILE A 1 215 ? 23.781 7.297 -3.477 1 98.69 215 ILE A N 1
ATOM 1636 C CA . ILE A 1 215 ? 22.625 6.902 -2.674 1 98.69 215 ILE A CA 1
ATOM 1637 C C . ILE A 1 215 ? 22.094 8.109 -1.902 1 98.69 215 ILE A C 1
ATOM 1639 O O . ILE A 1 215 ? 22.875 8.914 -1.39 1 98.69 215 ILE A O 1
ATOM 1643 N N . SER A 1 216 ? 20.797 8.25 -1.851 1 98.19 216 SER A N 1
ATOM 1644 C CA . SER A 1 216 ? 20.188 9.312 -1.065 1 98.19 216 SER A CA 1
ATOM 1645 C C . SER A 1 216 ? 18.906 8.836 -0.385 1 98.19 216 SER A C 1
ATOM 1647 O O . SER A 1 216 ? 18.359 7.801 -0.753 1 98.19 216 SER A O 1
ATOM 1649 N N . ILE A 1 217 ? 18.547 9.555 0.648 1 97.62 217 ILE A N 1
ATOM 1650 C CA . ILE A 1 217 ? 17.25 9.383 1.311 1 97.62 217 ILE A CA 1
ATOM 1651 C C . ILE A 1 217 ? 16.391 10.633 1.094 1 97.62 217 ILE A C 1
ATOM 1653 O O . ILE A 1 217 ? 16.844 11.75 1.312 1 97.62 217 ILE A O 1
ATOM 1657 N N . ALA A 1 218 ? 15.219 10.406 0.637 1 98.06 218 ALA A N 1
ATOM 1658 C CA . ALA A 1 218 ? 14.289 11.516 0.392 1 98.06 218 ALA A CA 1
ATOM 1659 C C . ALA A 1 218 ? 12.844 11.055 0.503 1 98.06 218 ALA A C 1
ATOM 1661 O O . ALA A 1 218 ? 12.555 9.852 0.415 1 98.06 218 ALA A O 1
ATOM 1662 N N . ASN A 1 219 ? 12.008 12.008 0.74 1 97.69 219 ASN A N 1
ATOM 1663 C CA . ASN A 1 219 ? 10.586 11.711 0.683 1 97.69 219 ASN A CA 1
ATOM 1664 C C . ASN A 1 219 ? 10.117 11.453 -0.748 1 97.69 219 ASN A C 1
ATOM 1666 O O . ASN A 1 219 ? 10.602 12.094 -1.686 1 97.69 219 ASN A O 1
ATOM 1670 N N . THR A 1 220 ? 9.148 10.594 -0.874 1 98.38 220 THR A N 1
ATOM 1671 C CA . THR A 1 220 ? 8.695 10.086 -2.162 1 98.38 220 THR A CA 1
ATOM 1672 C C . THR A 1 220 ? 8.164 11.219 -3.037 1 98.38 220 THR A C 1
ATOM 1674 O O . THR A 1 220 ? 8.367 11.219 -4.254 1 98.38 220 THR A O 1
ATOM 1677 N N . TYR A 1 221 ? 7.527 12.219 -2.41 1 96.75 221 TYR A N 1
ATOM 1678 C CA . TYR A 1 221 ? 6.789 13.188 -3.213 1 96.75 221 TYR A CA 1
ATOM 1679 C C . TYR A 1 221 ? 7.742 14.109 -3.963 1 96.75 221 TYR A C 1
ATOM 1681 O O . TYR A 1 221 ? 7.363 14.734 -4.957 1 96.75 221 TYR A O 1
ATOM 1689 N N . TYR A 1 222 ? 8.969 14.234 -3.568 1 96.44 222 TYR A N 1
ATOM 1690 C CA . TYR A 1 222 ? 9.938 15.047 -4.297 1 96.44 222 TYR A CA 1
ATOM 1691 C C . TYR A 1 222 ? 10.289 14.406 -5.637 1 96.44 222 TYR A C 1
ATOM 1693 O O . TYR A 1 222 ? 10.398 15.094 -6.652 1 96.44 222 TYR A O 1
ATOM 1701 N N . PHE A 1 223 ? 10.508 13.141 -5.574 1 97.5 223 PHE A N 1
ATOM 1702 C CA . PHE A 1 223 ? 10.812 12.438 -6.816 1 97.5 223 PHE A CA 1
ATOM 1703 C C . PHE A 1 223 ? 9.57 12.336 -7.699 1 97.5 223 PHE A C 1
ATOM 1705 O O . PHE A 1 223 ? 9.648 12.523 -8.914 1 97.5 223 PHE A O 1
ATOM 1712 N N . ALA A 1 224 ? 8.445 11.992 -7.07 1 96.94 224 ALA A N 1
ATOM 1713 C CA . ALA A 1 224 ? 7.195 11.922 -7.816 1 96.94 224 ALA A CA 1
ATOM 1714 C C . ALA A 1 224 ? 6.91 13.234 -8.539 1 96.94 224 ALA A C 1
ATOM 1716 O O . ALA A 1 224 ? 6.43 13.234 -9.672 1 96.94 224 ALA A O 1
ATOM 1717 N N . ARG A 1 225 ? 7.184 14.312 -7.895 1 94.94 225 ARG A N 1
ATOM 1718 C CA . ARG A 1 225 ? 7.016 15.625 -8.516 1 94.94 225 ARG A CA 1
ATOM 1719 C C . ARG A 1 225 ? 7.871 15.742 -9.773 1 94.94 225 ARG A C 1
ATOM 1721 O O . ARG A 1 225 ? 7.406 16.25 -10.805 1 94.94 225 ARG A O 1
ATOM 1728 N N . ALA A 1 226 ? 9.07 15.273 -9.703 1 95.38 226 ALA A N 1
ATOM 1729 C CA . ALA A 1 226 ? 9.992 15.336 -10.836 1 95.38 226 ALA A CA 1
ATOM 1730 C C . ALA A 1 226 ? 9.523 14.43 -11.969 1 95.38 226 ALA A C 1
ATOM 1732 O O . ALA A 1 226 ? 9.883 14.641 -13.125 1 95.38 226 ALA A O 1
ATOM 1733 N N . LEU A 1 227 ? 8.773 13.391 -11.609 1 94.56 227 LEU A N 1
ATOM 1734 C CA . LEU A 1 227 ? 8.172 12.547 -12.641 1 94.56 227 LEU A CA 1
ATOM 1735 C C . LEU A 1 227 ? 7.031 13.273 -13.344 1 94.56 227 LEU A C 1
ATOM 1737 O O . LEU A 1 227 ? 6.762 13.023 -14.516 1 94.56 227 LEU A O 1
ATOM 1741 N N . ARG A 1 228 ? 6.398 14.102 -12.602 1 93.69 228 ARG A N 1
ATOM 1742 C CA . ARG A 1 228 ? 5.184 14.734 -13.102 1 93.69 228 ARG A CA 1
ATOM 1743 C C . ARG A 1 228 ? 5.5 16.016 -13.859 1 93.69 228 ARG A C 1
ATOM 1745 O O . ARG A 1 228 ? 4.855 16.328 -14.859 1 93.69 228 ARG A O 1
ATOM 1752 N N . LYS A 1 229 ? 6.461 16.766 -13.367 1 92.25 229 LYS A N 1
ATOM 1753 C CA . LYS A 1 229 ? 6.754 18.062 -13.984 1 92.25 229 LYS A CA 1
ATOM 1754 C C . LYS A 1 229 ? 8.25 18.359 -13.953 1 92.25 229 LYS A C 1
ATOM 1756 O O . LYS A 1 229 ? 9.016 17.672 -13.273 1 92.25 229 LYS A O 1
ATOM 1761 N N . ASP A 1 230 ? 8.578 19.422 -14.656 1 91.56 230 ASP A N 1
ATOM 1762 C CA . ASP A 1 230 ? 9.984 19.812 -14.727 1 91.56 230 ASP A CA 1
ATOM 1763 C C . ASP A 1 230 ? 10.461 20.422 -13.406 1 91.56 230 ASP A C 1
ATOM 1765 O O . ASP A 1 230 ? 9.844 21.359 -12.898 1 91.56 230 ASP A O 1
ATOM 1769 N N . VAL A 1 231 ? 11.422 19.812 -12.875 1 93.44 231 VAL A N 1
ATOM 1770 C CA . VAL A 1 231 ? 12.109 20.312 -11.695 1 93.44 231 VAL A CA 1
ATOM 1771 C C . VAL A 1 231 ? 13.57 20.594 -12.039 1 93.44 231 VAL A C 1
ATOM 1773 O O . VAL A 1 231 ? 14.266 19.734 -12.586 1 93.44 231 VAL A O 1
ATOM 1776 N N . ASP A 1 232 ? 13.961 21.734 -11.695 1 92.44 232 ASP A N 1
ATOM 1777 C CA . ASP A 1 232 ? 15.32 22.141 -12.039 1 92.44 232 ASP A CA 1
ATOM 1778 C C . ASP A 1 232 ? 16.344 21.109 -11.547 1 92.44 232 ASP A C 1
ATOM 1780 O O . ASP A 1 232 ? 16.359 20.781 -10.359 1 92.44 232 ASP A O 1
ATOM 1784 N N . GLY A 1 233 ? 17.109 20.609 -12.5 1 92.56 233 GLY A N 1
ATOM 1785 C CA . GLY A 1 233 ? 18.156 19.656 -12.18 1 92.56 233 GLY A CA 1
ATOM 1786 C C . GLY A 1 233 ? 17.656 18.234 -12.102 1 92.56 233 GLY A C 1
ATOM 1787 O O . GLY A 1 233 ? 18.422 17.312 -11.844 1 92.56 233 GLY A O 1
ATOM 1788 N N . LEU A 1 234 ? 16.359 18.031 -12.211 1 93.75 234 LEU A N 1
ATOM 1789 C CA . LEU A 1 234 ? 15.75 16.719 -12.125 1 93.75 234 LEU A CA 1
ATOM 1790 C C . LEU A 1 234 ? 14.789 16.484 -13.289 1 93.75 234 LEU A C 1
ATOM 1792 O O . LEU A 1 234 ? 13.609 16.172 -13.07 1 93.75 234 LEU A O 1
ATOM 1796 N N . SER A 1 235 ? 15.234 16.672 -14.461 1 84 235 SER A N 1
ATOM 1797 C CA . SER A 1 235 ? 14.305 16.516 -15.57 1 84 235 SER A CA 1
ATOM 1798 C C . SER A 1 235 ? 14.867 15.586 -16.641 1 84 235 SER A C 1
ATOM 1800 O O . SER A 1 235 ? 16.078 15.352 -16.688 1 84 235 SER A O 1
ATOM 1802 N N . GLY A 1 236 ? 13.867 15.039 -17.359 1 77.31 236 GLY A N 1
ATOM 1803 C CA . GLY A 1 236 ? 14.188 14.266 -18.562 1 77.31 236 GLY A CA 1
ATOM 1804 C C . GLY A 1 236 ? 15.023 13.039 -18.266 1 77.31 236 GLY A C 1
ATOM 1805 O O . GLY A 1 236 ? 14.672 12.234 -17.391 1 77.31 236 GLY A O 1
ATOM 1806 N N . ASP A 1 237 ? 16.062 12.961 -18.953 1 78.69 237 ASP A N 1
ATOM 1807 C CA . ASP A 1 237 ? 16.953 11.805 -18.953 1 78.69 237 ASP A CA 1
ATOM 1808 C C . ASP A 1 237 ? 17.703 11.688 -17.609 1 78.69 237 ASP A C 1
ATOM 1810 O O . ASP A 1 237 ? 18.125 10.602 -17.234 1 78.69 237 ASP A O 1
ATOM 1814 N N . ALA A 1 238 ? 17.672 12.875 -16.906 1 83.94 238 ALA A N 1
ATOM 1815 C CA . ALA A 1 238 ? 18.406 12.891 -15.656 1 83.94 238 ALA A CA 1
ATOM 1816 C C . ALA A 1 238 ? 17.766 11.977 -14.625 1 83.94 238 ALA A C 1
ATOM 1818 O O . ALA A 1 238 ? 18.469 11.359 -13.812 1 83.94 238 ALA A O 1
ATOM 1819 N N . ILE A 1 239 ? 16.516 11.852 -14.68 1 90.94 239 ILE A N 1
ATOM 1820 C CA . ILE A 1 239 ? 15.852 11.117 -13.609 1 90.94 239 ILE A CA 1
ATOM 1821 C C . ILE A 1 239 ? 15.719 9.648 -14.008 1 90.94 239 ILE A C 1
ATOM 1823 O O . ILE A 1 239 ? 15.43 8.797 -13.164 1 90.94 239 ILE A O 1
ATOM 1827 N N . ALA A 1 240 ? 15.969 9.359 -15.266 1 90.88 240 ALA A N 1
ATOM 1828 C CA . ALA A 1 240 ? 15.797 7.988 -15.75 1 90.88 240 ALA A CA 1
ATOM 1829 C C . ALA A 1 240 ? 16.781 7.043 -15.062 1 90.88 240 ALA A C 1
ATOM 1831 O O . ALA A 1 240 ? 16.5 5.855 -14.898 1 90.88 240 ALA A O 1
ATOM 1832 N N . ASN A 1 241 ? 17.875 7.578 -14.586 1 93.75 241 ASN A N 1
ATOM 1833 C CA . ASN A 1 241 ? 18.906 6.738 -13.977 1 93.75 241 ASN A CA 1
ATOM 1834 C C . ASN A 1 241 ? 18.719 6.629 -12.469 1 93.75 241 ASN A C 1
ATOM 1836 O O . ASN A 1 241 ? 19.5 5.965 -11.789 1 93.75 241 ASN A O 1
ATOM 1840 N N . ILE A 1 242 ? 17.75 7.277 -11.938 1 97.12 242 ILE A N 1
ATOM 1841 C CA . ILE A 1 242 ? 17.484 7.18 -10.508 1 97.12 242 ILE A CA 1
ATOM 1842 C C . ILE A 1 242 ? 16.562 5.992 -10.234 1 97.12 242 ILE A C 1
ATOM 1844 O O . ILE A 1 242 ? 15.461 5.91 -10.797 1 97.12 242 ILE A O 1
ATOM 1848 N N . GLY A 1 243 ? 17.062 5.031 -9.492 1 96.56 243 GLY A N 1
ATOM 1849 C CA . GLY A 1 243 ? 16.234 3.961 -8.953 1 96.56 243 GLY A CA 1
ATOM 1850 C C . GLY A 1 243 ? 15.766 4.23 -7.543 1 96.56 243 GLY A C 1
ATOM 1851 O O . GLY A 1 243 ? 16.219 5.172 -6.895 1 96.56 243 GLY A O 1
ATOM 1852 N N . TRP A 1 244 ? 14.82 3.482 -7.094 1 97.81 244 TRP A N 1
ATOM 1853 C CA . TRP A 1 244 ? 14.352 3.637 -5.723 1 97.81 244 TRP A CA 1
ATOM 1854 C C . TRP A 1 244 ? 14.031 2.281 -5.102 1 97.81 244 TRP A C 1
ATOM 1856 O O . TRP A 1 244 ? 13.703 1.327 -5.812 1 97.81 244 TRP A O 1
ATOM 1866 N N . VAL A 1 245 ? 14.203 2.236 -3.781 1 96.81 245 VAL A N 1
ATOM 1867 C CA . VAL A 1 245 ? 13.875 1.093 -2.936 1 96.81 245 VAL A CA 1
ATOM 1868 C C . VAL A 1 245 ? 12.938 1.528 -1.812 1 96.81 245 VAL A C 1
ATOM 1870 O O . VAL A 1 245 ? 13.227 2.484 -1.089 1 96.81 245 VAL A O 1
ATOM 1873 N N . PHE A 1 246 ? 11.742 0.894 -1.801 1 97.69 246 PHE A N 1
ATOM 1874 C CA . PHE A 1 246 ? 11.031 0.946 -0.529 1 97.69 246 PHE A CA 1
ATOM 1875 C C . PHE A 1 246 ? 11.68 0.021 0.493 1 97.69 246 PHE A C 1
ATOM 1877 O O . PHE A 1 246 ? 11.609 -1.203 0.364 1 97.69 246 PHE A O 1
ATOM 1884 N N . PRO A 1 247 ? 12.258 0.601 1.515 1 97.25 247 PRO A N 1
ATOM 1885 C CA . PRO A 1 247 ? 13.102 -0.205 2.4 1 97.25 247 PRO A CA 1
ATOM 1886 C C . PRO A 1 247 ? 12.297 -1.173 3.264 1 97.25 247 PRO A C 1
ATOM 1888 O O . PRO A 1 247 ? 11.117 -0.924 3.545 1 97.25 247 PRO A O 1
ATOM 1891 N N . ALA A 1 248 ? 12.969 -2.299 3.627 1 96.31 248 ALA A N 1
ATOM 1892 C CA . ALA A 1 248 ? 12.586 -3.205 4.707 1 96.31 248 ALA A CA 1
ATOM 1893 C C . ALA A 1 248 ? 11.266 -3.912 4.391 1 96.31 248 ALA A C 1
ATOM 1895 O O . ALA A 1 248 ? 10.438 -4.109 5.277 1 96.31 248 ALA A O 1
ATOM 1896 N N . GLN A 1 249 ? 11.117 -4.258 3.197 1 94 249 GLN A N 1
ATOM 1897 C CA . GLN A 1 249 ? 9.906 -4.941 2.766 1 94 249 GLN A CA 1
ATOM 1898 C C . GLN A 1 249 ? 9.844 -6.359 3.326 1 94 249 GLN A C 1
ATOM 1900 O O . GLN A 1 249 ? 8.797 -7.004 3.287 1 94 249 GLN A O 1
ATOM 1905 N N . ASN A 1 250 ? 10.984 -6.891 3.846 1 91.69 250 ASN A N 1
ATOM 1906 C CA . ASN A 1 250 ? 11.023 -8.195 4.5 1 91.69 250 ASN A CA 1
ATOM 1907 C C . ASN A 1 250 ? 11.07 -8.055 6.02 1 91.69 250 ASN A C 1
ATOM 1909 O O . ASN A 1 250 ? 11.414 -9.008 6.723 1 91.69 250 ASN A O 1
ATOM 1913 N N . ALA A 1 251 ? 10.82 -6.895 6.52 1 92.38 251 ALA A N 1
ATOM 1914 C CA . ALA A 1 251 ? 10.891 -6.602 7.949 1 92.38 251 ALA A CA 1
ATOM 1915 C C . ALA A 1 251 ? 9.789 -5.633 8.367 1 92.38 251 ALA A C 1
ATOM 1917 O O . ALA A 1 251 ? 8.602 -5.91 8.172 1 92.38 251 ALA A O 1
ATOM 1918 N N . GLU A 1 252 ? 10.156 -4.465 8.867 1 92.81 252 GLU A N 1
ATOM 1919 C CA . GLU A 1 252 ? 9.164 -3.562 9.453 1 92.81 252 GLU A CA 1
ATOM 1920 C C . GLU A 1 252 ? 8.43 -2.768 8.375 1 92.81 252 GLU A C 1
ATOM 1922 O O . GLU A 1 252 ? 7.363 -2.213 8.633 1 92.81 252 GLU A O 1
ATOM 1927 N N . GLY A 1 253 ? 8.953 -2.684 7.215 1 94.44 253 GLY A N 1
ATOM 1928 C CA . GLY A 1 253 ? 8.344 -1.913 6.141 1 94.44 253 GLY A CA 1
ATOM 1929 C C . GLY A 1 253 ? 8.922 -0.517 6.008 1 94.44 253 GLY A C 1
ATOM 1930 O O . GLY A 1 253 ? 9.789 -0.12 6.793 1 94.44 253 GLY A O 1
ATOM 1931 N N . ALA A 1 254 ? 8.484 0.188 5.012 1 97.31 254 ALA A N 1
ATOM 1932 C CA . ALA A 1 254 ? 9.023 1.514 4.711 1 97.31 254 ALA A CA 1
ATOM 1933 C C . ALA A 1 254 ? 8.445 2.564 5.656 1 97.31 254 ALA A C 1
ATOM 1935 O O . ALA A 1 254 ? 7.25 2.551 5.961 1 97.31 254 ALA A O 1
ATOM 1936 N N . HIS A 1 255 ? 9.273 3.506 6.059 1 97.19 255 HIS A N 1
ATOM 1937 C CA . HIS A 1 255 ? 8.852 4.578 6.953 1 97.19 255 HIS A CA 1
ATOM 1938 C C . HIS A 1 255 ? 7.859 5.512 6.273 1 97.19 255 HIS A C 1
ATOM 1940 O O . HIS A 1 255 ? 8.125 6.027 5.188 1 97.19 255 HIS A O 1
ATOM 1946 N N . MET A 1 256 ? 6.754 5.645 6.938 1 95.94 256 MET A N 1
ATOM 1947 C CA . MET A 1 256 ? 5.73 6.582 6.484 1 95.94 256 MET A CA 1
ATOM 1948 C C . MET A 1 256 ? 5.438 7.629 7.559 1 95.94 256 MET A C 1
ATOM 1950 O O . MET A 1 256 ? 5.559 7.348 8.75 1 95.94 256 MET A O 1
ATOM 1954 N N . ASN A 1 257 ? 5.164 8.82 7.086 1 95.62 257 ASN A N 1
ATOM 1955 C CA . ASN A 1 257 ? 4.668 9.898 7.934 1 95.62 257 ASN A CA 1
ATOM 1956 C C . ASN A 1 257 ? 3.541 10.672 7.254 1 95.62 257 ASN A C 1
ATOM 1958 O O . ASN A 1 257 ? 3.111 10.312 6.156 1 95.62 257 ASN A O 1
ATOM 1962 N N . LEU A 1 258 ? 2.949 11.586 7.992 1 94.94 258 LEU A N 1
ATOM 1963 C CA . LEU A 1 258 ? 1.731 12.195 7.469 1 94.94 258 LEU A CA 1
ATOM 1964 C C . LEU A 1 258 ? 1.762 13.711 7.641 1 94.94 258 LEU A C 1
ATOM 1966 O O . LEU A 1 258 ? 2.631 14.242 8.336 1 94.94 258 LEU A O 1
ATOM 1970 N N . SER A 1 259 ? 1.008 14.391 6.824 1 95.44 259 SER A N 1
ATOM 1971 C CA . SER A 1 259 ? 0.559 15.758 7.066 1 95.44 259 SER A CA 1
ATOM 1972 C C . SER A 1 259 ? -0.878 15.781 7.578 1 95.44 259 SER A C 1
ATOM 1974 O O . SER A 1 259 ? -1.702 14.961 7.172 1 95.44 259 SER A O 1
ATOM 1976 N N . GLY A 1 260 ? -1.038 16.641 8.516 1 96.44 260 GLY A N 1
ATOM 1977 C CA . GLY A 1 260 ? -2.357 16.688 9.125 1 96.44 260 GLY A CA 1
ATOM 1978 C C . GLY A 1 260 ? -2.623 17.984 9.875 1 96.44 260 GLY A C 1
ATOM 1979 O O . GLY A 1 260 ? -1.884 18.953 9.719 1 96.44 260 GLY A O 1
ATOM 1980 N N . GLY A 1 261 ? -3.76 17.953 10.578 1 97.56 261 GLY A N 1
ATOM 1981 C CA . GLY A 1 261 ? -4.164 19.141 11.305 1 97.56 261 GLY A CA 1
ATOM 1982 C C . GLY A 1 261 ? -5.137 18.844 12.438 1 97.56 261 GLY A C 1
ATOM 1983 O O . GLY A 1 261 ? -5.562 17.703 12.609 1 97.56 261 GLY A O 1
ATOM 1984 N N . GLY A 1 262 ? -5.289 19.891 13.195 1 98.31 262 GLY A N 1
ATOM 1985 C CA . GLY A 1 262 ? -6.227 19.844 14.305 1 98.31 262 GLY A CA 1
ATOM 1986 C C . GLY A 1 262 ? -6.953 21.156 14.523 1 98.31 262 GLY A C 1
ATOM 1987 O O . GLY A 1 262 ? -6.48 22.219 14.094 1 98.31 262 GLY A O 1
ATOM 1988 N N . VAL A 1 263 ? -8.102 21.047 15.156 1 98.75 263 VAL A N 1
ATOM 1989 C CA . VAL A 1 263 ? -8.875 22.234 15.516 1 98.75 263 VAL A CA 1
ATOM 1990 C C . VAL A 1 263 ? -8.219 22.938 16.703 1 98.75 263 VAL A C 1
ATOM 1992 O O . VAL A 1 263 ? -7.855 22.281 17.688 1 98.75 263 VAL A O 1
ATOM 1995 N N . ALA A 1 264 ? -8.109 24.234 16.578 1 98.81 264 ALA A N 1
ATOM 1996 C CA . ALA A 1 264 ? -7.469 25.031 17.625 1 98.81 264 ALA A CA 1
ATOM 1997 C C . ALA A 1 264 ? -8.289 25 18.906 1 98.81 264 ALA A C 1
ATOM 1999 O O . ALA A 1 264 ? -9.523 25.062 18.875 1 98.81 264 ALA A O 1
ATOM 2000 N N . ALA A 1 265 ? -7.551 25.016 20 1 98.56 265 ALA A N 1
ATOM 2001 C CA . ALA A 1 265 ? -8.164 24.891 21.328 1 98.56 265 ALA A CA 1
ATOM 2002 C C . ALA A 1 265 ? -9.195 26 21.547 1 98.56 265 ALA A C 1
ATOM 2004 O O . ALA A 1 265 ? -10.219 25.781 22.203 1 98.56 265 ALA A O 1
ATOM 2005 N N . HIS A 1 266 ? -8.977 27.141 21.016 1 98 266 HIS A N 1
ATOM 2006 C CA . HIS A 1 266 ? -9.836 28.297 21.25 1 98 266 HIS A CA 1
ATOM 2007 C C . HIS A 1 266 ? -10.406 28.812 19.922 1 98 266 HIS A C 1
ATOM 2009 O O . HIS A 1 266 ? -10.57 30.031 19.75 1 98 266 HIS A O 1
ATOM 2015 N N . SER A 1 267 ? -10.656 27.922 19.062 1 98.06 267 SER A N 1
ATOM 2016 C CA . SER A 1 267 ? -11.188 28.281 17.75 1 98.06 267 SER A CA 1
ATOM 2017 C C . SER A 1 267 ? -12.445 29.125 17.875 1 98.06 267 SER A C 1
ATOM 2019 O O . SER A 1 267 ? -13.438 28.688 18.469 1 98.06 267 SER A O 1
ATOM 2021 N N . PRO A 1 268 ? -12.469 30.297 17.25 1 97.56 268 PRO A N 1
ATOM 2022 C CA . PRO A 1 268 ? -13.703 31.094 17.25 1 97.56 268 PRO A CA 1
ATOM 2023 C C . PRO A 1 268 ? -14.75 30.578 16.266 1 97.56 268 PRO A C 1
ATOM 2025 O O . PRO A 1 268 ? -15.914 30.984 16.328 1 97.56 268 PRO A O 1
ATOM 2028 N N . ASN A 1 269 ? -14.383 29.797 15.336 1 97.62 269 ASN A N 1
ATOM 2029 C CA . ASN A 1 269 ? -15.266 29.234 14.328 1 97.62 269 ASN A CA 1
ATOM 2030 C C . ASN A 1 269 ? -15.164 27.703 14.297 1 97.62 269 ASN A C 1
ATOM 2032 O O . ASN A 1 269 ? -14.938 27.125 13.234 1 97.62 269 ASN A O 1
ATOM 2036 N N . ARG A 1 270 ? -15.461 27.109 15.375 1 97.31 270 ARG A N 1
ATOM 2037 C CA . ARG A 1 270 ? -15.234 25.688 15.586 1 97.31 270 ARG A CA 1
ATOM 2038 C C . ARG A 1 270 ? -15.977 24.859 14.547 1 97.31 270 ARG A C 1
ATOM 2040 O O . ARG A 1 270 ? -15.422 23.906 13.984 1 97.31 270 ARG A O 1
ATOM 2047 N N . ASP A 1 271 ? -17.203 25.141 14.289 1 97.56 271 ASP A N 1
ATOM 2048 C CA . ASP A 1 271 ? -17.984 24.359 13.352 1 97.56 271 ASP A CA 1
ATOM 2049 C C . ASP A 1 271 ? -17.406 24.422 11.945 1 97.56 271 ASP A C 1
ATOM 2051 O O . ASP A 1 271 ? -17.344 23.422 11.234 1 97.56 271 ASP A O 1
ATOM 2055 N N . ASN A 1 272 ? -17 25.641 11.578 1 98.06 272 ASN A N 1
ATOM 2056 C CA . ASN A 1 272 ? -16.344 25.797 10.289 1 98.06 272 ASN A CA 1
ATOM 2057 C C . ASN A 1 272 ? -15.023 25.016 10.227 1 98.06 272 ASN A C 1
ATOM 2059 O O . ASN A 1 272 ? -14.672 24.469 9.188 1 98.06 272 ASN A O 1
ATOM 2063 N N . ALA A 1 273 ? -14.336 25.016 11.32 1 98.38 273 ALA A N 1
ATOM 2064 C CA . ALA A 1 273 ? -13.086 24.266 11.414 1 98.38 273 ALA A CA 1
ATOM 2065 C C . ALA A 1 273 ? -13.312 22.781 11.203 1 98.38 273 ALA A C 1
ATOM 2067 O O . ALA A 1 273 ? -12.594 22.125 10.438 1 98.38 273 ALA A O 1
ATOM 2068 N N . VAL A 1 274 ? -14.32 22.25 11.859 1 98.38 274 VAL A N 1
ATOM 2069 C CA . VAL A 1 274 ? -14.633 20.828 11.727 1 98.38 274 VAL A CA 1
ATOM 2070 C C . VAL A 1 274 ? -15.039 20.516 10.289 1 98.38 274 VAL A C 1
ATOM 2072 O O . VAL A 1 274 ? -14.594 19.531 9.711 1 98.38 274 VAL A O 1
ATOM 2075 N N . THR A 1 275 ? -15.797 21.406 9.711 1 98.06 275 THR A N 1
ATOM 2076 C CA . THR A 1 275 ? -16.219 21.234 8.328 1 98.06 275 THR A CA 1
ATOM 2077 C C . THR A 1 275 ? -15.016 21.188 7.395 1 98.06 275 THR A C 1
ATOM 2079 O O . THR A 1 275 ? -14.977 20.391 6.457 1 98.06 275 THR A O 1
ATOM 2082 N N . PHE A 1 276 ? -14.062 22.016 7.66 1 97.88 276 PHE A N 1
ATOM 2083 C CA . PHE A 1 276 ? -12.852 22.062 6.844 1 97.88 276 PHE A CA 1
ATOM 2084 C C . PHE A 1 276 ? -12.062 20.766 6.988 1 97.88 276 PHE A C 1
ATOM 2086 O O . PHE A 1 276 ? -11.578 20.203 6 1 97.88 276 PHE A O 1
ATOM 2093 N N . MET A 1 277 ? -11.953 20.312 8.203 1 98.25 277 MET A N 1
ATOM 2094 C CA . MET A 1 277 ? -11.258 19.062 8.438 1 98.25 277 MET A CA 1
ATOM 2095 C C . MET A 1 277 ? -11.945 17.906 7.703 1 98.25 277 MET A C 1
ATOM 2097 O O . MET A 1 277 ? -11.281 17.062 7.109 1 98.25 277 MET A O 1
ATOM 2101 N N . GLU A 1 278 ? -13.25 17.859 7.762 1 98.19 278 GLU A N 1
ATOM 2102 C CA . GLU A 1 278 ? -14.023 16.844 7.051 1 98.19 278 GLU A CA 1
ATOM 2103 C C . GLU A 1 278 ? -13.82 16.953 5.543 1 98.19 278 GLU A C 1
ATOM 2105 O O . GLU A 1 278 ? -13.711 15.945 4.852 1 98.19 278 GLU A O 1
ATOM 2110 N N . TYR A 1 279 ? -13.727 18.172 5.039 1 97.69 279 TYR A N 1
ATOM 2111 C CA . TYR A 1 279 ? -13.453 18.406 3.623 1 97.69 279 TYR A CA 1
ATOM 2112 C C . TYR A 1 279 ? -12.109 17.828 3.223 1 97.69 279 TYR A C 1
ATOM 2114 O O . TYR A 1 279 ? -11.977 17.219 2.158 1 97.69 279 TYR A O 1
ATOM 2122 N N . LEU A 1 280 ? -11.117 17.953 4.074 1 97.62 280 LEU A N 1
ATOM 2123 C CA . LEU A 1 280 ? -9.781 17.469 3.773 1 97.62 280 LEU A CA 1
ATOM 2124 C C . LEU A 1 280 ? -9.773 15.953 3.641 1 97.62 280 LEU A C 1
ATOM 2126 O O . LEU A 1 280 ? -8.883 15.383 3.01 1 97.62 280 LEU A O 1
ATOM 2130 N N . ALA A 1 281 ? -10.789 15.289 4.191 1 97.69 281 ALA A N 1
ATOM 2131 C CA . ALA A 1 281 ? -10.898 13.836 4.113 1 97.69 281 ALA A CA 1
ATOM 2132 C C . ALA A 1 281 ? -11.789 13.414 2.949 1 97.69 281 ALA A C 1
ATOM 2134 O O . ALA A 1 281 ? -11.977 12.219 2.701 1 97.69 281 ALA A O 1
ATOM 2135 N N . SER A 1 282 ? -12.32 14.398 2.219 1 96.5 282 SER A N 1
ATOM 2136 C CA . SER A 1 282 ? -13.203 14.086 1.097 1 96.5 282 SER A CA 1
ATOM 2137 C C . SER A 1 282 ? -12.422 13.523 -0.084 1 96.5 282 SER A C 1
ATOM 2139 O O . SER A 1 282 ? -11.203 13.711 -0.174 1 96.5 282 SER A O 1
ATOM 2141 N N . ASP A 1 283 ? -13.141 12.836 -1.004 1 94 283 ASP A N 1
ATOM 2142 C CA . ASP A 1 283 ? -12.5 12.289 -2.193 1 94 283 ASP A CA 1
ATOM 2143 C C . ASP A 1 283 ? -11.836 13.391 -3.016 1 94 283 ASP A C 1
ATOM 2145 O O . ASP A 1 283 ? -10.719 13.211 -3.51 1 94 283 ASP A O 1
ATOM 2149 N N . GLN A 1 284 ? -12.484 14.422 -3.152 1 93.94 284 GLN A N 1
ATOM 2150 C CA . GLN A 1 284 ? -11.961 15.516 -3.953 1 93.94 284 GLN A CA 1
ATOM 2151 C C . GLN A 1 284 ? -10.641 16.031 -3.381 1 93.94 284 GLN A C 1
ATOM 2153 O O . GLN A 1 284 ? -9.664 16.188 -4.113 1 93.94 284 GLN A O 1
ATOM 2158 N N . ALA A 1 285 ? -10.664 16.328 -2.102 1 96.06 285 ALA A N 1
ATOM 2159 C CA . ALA A 1 285 ? -9.445 16.812 -1.463 1 96.06 285 ALA A CA 1
ATOM 2160 C C . ALA A 1 285 ? -8.336 15.766 -1.515 1 96.06 285 ALA A C 1
ATOM 2162 O O . ALA A 1 285 ? -7.18 16.094 -1.788 1 96.06 285 ALA A O 1
ATOM 2163 N N . GLN A 1 286 ? -8.688 14.539 -1.216 1 97.25 286 GLN A N 1
ATOM 2164 C CA . GLN A 1 286 ? -7.715 13.453 -1.203 1 97.25 286 GLN A CA 1
ATOM 2165 C C . GLN A 1 286 ? -7.086 13.258 -2.58 1 97.25 286 GLN A C 1
ATOM 2167 O O . GLN A 1 286 ? -5.883 13.016 -2.689 1 97.25 286 GLN A O 1
ATOM 2172 N N . GLN A 1 287 ? -7.859 13.375 -3.607 1 94.56 287 GLN A N 1
ATOM 2173 C CA . GLN A 1 287 ? -7.328 13.305 -4.965 1 94.56 287 GLN A CA 1
ATOM 2174 C C . GLN A 1 287 ? -6.371 14.469 -5.238 1 94.56 287 GLN A C 1
ATOM 2176 O O . GLN A 1 287 ? -5.387 14.305 -5.965 1 94.56 287 GLN A O 1
ATOM 2181 N N . TYR A 1 288 ? -6.695 15.562 -4.66 1 93.12 288 TYR A N 1
ATOM 2182 C CA . TYR A 1 288 ? -5.816 16.719 -4.828 1 93.12 288 TYR A CA 1
ATOM 2183 C C . TYR A 1 288 ? -4.465 16.469 -4.176 1 93.12 288 TYR A C 1
ATOM 2185 O O . TYR A 1 288 ? -3.424 16.828 -4.727 1 93.12 288 TYR A O 1
ATOM 2193 N N . PHE A 1 289 ? -4.434 15.883 -3.012 1 95.06 289 PHE A N 1
ATOM 2194 C CA . PHE A 1 289 ? -3.172 15.586 -2.346 1 95.06 289 PHE A CA 1
ATOM 2195 C C . PHE A 1 289 ? -2.283 14.719 -3.229 1 95.06 289 PHE A C 1
ATOM 2197 O O . PHE A 1 289 ? -1.069 14.922 -3.287 1 95.06 289 PHE A O 1
ATOM 2204 N N . SER A 1 290 ? -2.895 13.836 -3.898 1 95.38 290 SER A N 1
ATOM 2205 C CA . SER A 1 290 ? -2.119 12.953 -4.766 1 95.38 290 SER A CA 1
ATOM 2206 C C . SER A 1 290 ? -1.706 13.664 -6.051 1 95.38 290 SER A C 1
ATOM 2208 O O . SER A 1 290 ? -0.532 13.648 -6.426 1 95.38 290 SER A O 1
ATOM 2210 N N . ALA A 1 291 ? -2.617 14.305 -6.715 1 93.56 291 ALA A N 1
ATOM 2211 C CA . ALA A 1 291 ? -2.383 14.867 -8.047 1 93.56 291 ALA A CA 1
ATOM 2212 C C . ALA A 1 291 ? -1.638 16.203 -7.953 1 93.56 291 ALA A C 1
ATOM 2214 O O . ALA A 1 291 ? -0.86 16.547 -8.844 1 93.56 291 ALA A O 1
ATOM 2215 N N . GLY A 1 292 ? -1.927 16.938 -6.953 1 90.94 292 GLY A N 1
ATOM 2216 C CA . GLY A 1 292 ? -1.336 18.266 -6.809 1 90.94 292 GLY A CA 1
ATOM 2217 C C . GLY A 1 292 ? -0.02 18.25 -6.055 1 90.94 292 GLY A C 1
ATOM 2218 O O . GLY A 1 292 ? 0.928 18.938 -6.438 1 90.94 292 GLY A O 1
ATOM 2219 N N . ASN A 1 293 ? 0.05 17.422 -4.996 1 93.06 293 ASN A N 1
ATOM 2220 C CA . ASN A 1 293 ? 1.203 17.453 -4.102 1 93.06 293 ASN A CA 1
ATOM 2221 C C . ASN A 1 293 ? 2.043 16.188 -4.23 1 93.06 293 ASN A C 1
ATOM 2223 O O . ASN A 1 293 ? 3.094 16.062 -3.602 1 93.06 293 ASN A O 1
ATOM 2227 N N . ASP A 1 294 ? 1.606 15.258 -4.988 1 96.44 294 ASP A N 1
ATOM 2228 C CA . ASP A 1 294 ? 2.307 14 -5.238 1 96.44 294 ASP A CA 1
ATOM 2229 C C . ASP A 1 294 ? 2.445 13.188 -3.951 1 96.44 294 ASP A C 1
ATOM 2231 O O . ASP A 1 294 ? 3.455 12.516 -3.744 1 96.44 294 ASP A O 1
ATOM 2235 N N . GLU A 1 295 ? 1.48 13.352 -3.068 1 97.06 295 GLU A N 1
ATOM 2236 C CA . GLU A 1 295 ? 1.448 12.602 -1.813 1 97.06 295 GLU A CA 1
ATOM 2237 C C . GLU A 1 295 ? 0.463 11.438 -1.89 1 97.06 295 GLU A C 1
ATOM 2239 O O . GLU A 1 295 ? -0.36 11.375 -2.805 1 97.06 295 GLU A O 1
ATOM 2244 N N . TYR A 1 296 ? 0.65 10.523 -0.979 1 97.75 296 TYR A N 1
ATOM 2245 C CA . TYR A 1 296 ? -0.344 9.469 -0.861 1 97.75 296 TYR A CA 1
ATOM 2246 C C . TYR A 1 296 ? -1.574 9.953 -0.104 1 97.75 296 TYR A C 1
ATOM 2248 O O . TYR A 1 296 ? -1.454 10.578 0.95 1 97.75 296 TYR A O 1
ATOM 2256 N N . PRO A 1 297 ? -2.791 9.648 -0.625 1 97.88 297 PRO A N 1
ATOM 2257 C CA . PRO A 1 297 ? -3.994 9.945 0.155 1 97.88 297 PRO A CA 1
ATOM 2258 C C . PRO A 1 297 ? -4.02 9.227 1.502 1 97.88 297 PRO A C 1
ATOM 2260 O O . PRO A 1 297 ? -3.449 8.133 1.635 1 97.88 297 PRO A O 1
ATOM 2263 N N . ALA A 1 298 ? -4.621 9.867 2.461 1 96.81 298 ALA A N 1
ATOM 2264 C CA . ALA A 1 298 ? -4.793 9.25 3.771 1 96.81 298 ALA A CA 1
ATOM 2265 C C . ALA A 1 298 ? -5.984 8.297 3.775 1 96.81 298 ALA A C 1
ATOM 2267 O O . ALA A 1 298 ? -5.992 7.301 4.508 1 96.81 298 ALA A O 1
ATOM 2268 N N . VAL A 1 299 ? -6.969 8.641 3.021 1 96.94 299 VAL A N 1
ATOM 2269 C CA . VAL A 1 299 ? -8.172 7.828 2.945 1 96.94 299 VAL A CA 1
ATOM 2270 C C . VAL A 1 299 ? -7.938 6.633 2.025 1 96.94 299 VAL A C 1
ATOM 2272 O O . VAL A 1 299 ? -7.66 6.801 0.836 1 96.94 299 VAL A O 1
ATOM 2275 N N . PRO A 1 300 ? -8.062 5.438 2.592 1 95.38 300 PRO A N 1
ATOM 2276 C CA . PRO A 1 300 ? -7.844 4.258 1.747 1 95.38 300 PRO A CA 1
ATOM 2277 C C . PRO A 1 300 ? -8.812 4.188 0.572 1 95.38 300 PRO A C 1
ATOM 2279 O O . PRO A 1 300 ? -9.992 4.523 0.717 1 95.38 300 PRO A O 1
ATOM 2282 N N . GLY A 1 301 ? -8.266 3.791 -0.595 1 94.38 301 GLY A N 1
ATOM 2283 C CA . GLY A 1 301 ? -9.141 3.535 -1.728 1 94.38 301 GLY A CA 1
ATOM 2284 C C . GLY A 1 301 ? -9.281 4.727 -2.654 1 94.38 301 GLY A C 1
ATOM 2285 O O . GLY A 1 301 ? -9.93 4.637 -3.697 1 94.38 301 GLY A O 1
ATOM 2286 N N . VAL A 1 302 ? -8.695 5.848 -2.227 1 95.94 302 VAL A N 1
ATOM 2287 C CA . VAL A 1 302 ? -8.711 6.992 -3.133 1 95.94 302 VAL A CA 1
ATOM 2288 C C . VAL A 1 302 ? -7.602 6.844 -4.172 1 95.94 302 VAL A C 1
ATOM 2290 O O . VAL A 1 302 ? -6.453 6.562 -3.826 1 95.94 302 VAL A O 1
ATOM 2293 N N . GLY A 1 303 ? -7.918 7.047 -5.406 1 95.94 303 GLY A N 1
ATOM 2294 C CA . GLY A 1 303 ? -7.02 6.809 -6.527 1 95.94 303 GLY A CA 1
ATOM 2295 C C . GLY A 1 303 ? -5.73 7.602 -6.438 1 95.94 303 GLY A C 1
ATOM 2296 O O . GLY A 1 303 ? -5.711 8.711 -5.891 1 95.94 303 GLY A O 1
ATOM 2297 N N . LEU A 1 304 ? -4.676 7.051 -7.066 1 97.88 304 LEU A N 1
ATOM 2298 C CA . LEU A 1 304 ? -3.354 7.664 -7.078 1 97.88 304 LEU A CA 1
ATOM 2299 C C . LEU A 1 304 ? -3.104 8.391 -8.398 1 97.88 304 LEU A C 1
ATOM 2301 O O . LEU A 1 304 ? -3.496 7.91 -9.461 1 97.88 304 LEU A O 1
ATOM 2305 N N . SER A 1 305 ? -2.41 9.539 -8.266 1 97.19 305 SER A N 1
ATOM 2306 C CA . SER A 1 305 ? -1.934 10.203 -9.477 1 97.19 305 SER A CA 1
ATOM 2307 C C . SER A 1 305 ? -0.863 9.375 -10.18 1 97.19 305 SER A C 1
ATOM 2309 O O . SER A 1 305 ? -0.218 8.531 -9.555 1 97.19 305 SER A O 1
ATOM 2311 N N . PRO A 1 306 ? -0.66 9.586 -11.477 1 96.5 306 PRO A N 1
ATOM 2312 C CA . PRO A 1 306 ? 0.344 8.812 -12.211 1 96.5 306 PRO A CA 1
ATOM 2313 C C . PRO A 1 306 ? 1.734 8.906 -11.586 1 96.5 306 PRO A C 1
ATOM 2315 O O . PRO A 1 306 ? 2.463 7.906 -11.539 1 96.5 306 PRO A O 1
ATOM 2318 N N . SER A 1 307 ? 2.068 10.07 -11.094 1 96.94 307 SER A N 1
ATOM 2319 C CA . SER A 1 307 ? 3.389 10.266 -10.5 1 96.94 307 SER A CA 1
ATOM 2320 C C . SER A 1 307 ? 3.557 9.414 -9.242 1 96.94 307 SER A C 1
ATOM 2322 O O . SER A 1 307 ? 4.609 8.812 -9.031 1 96.94 307 SER A O 1
ATOM 2324 N N . VAL A 1 308 ? 2.516 9.398 -8.422 1 98.12 308 VAL A N 1
ATOM 2325 C CA . VAL A 1 308 ? 2.549 8.617 -7.188 1 98.12 308 VAL A CA 1
ATOM 2326 C C . VAL A 1 308 ? 2.48 7.129 -7.52 1 98.12 308 VAL A C 1
ATOM 2328 O O . VAL A 1 308 ? 3.207 6.324 -6.934 1 98.12 308 VAL A O 1
ATOM 2331 N N . ALA A 1 309 ? 1.713 6.77 -8.516 1 97.62 309 ALA A N 1
ATOM 2332 C CA . ALA A 1 309 ? 1.525 5.383 -8.938 1 97.62 309 ALA A CA 1
ATOM 2333 C C . ALA A 1 309 ? 2.822 4.797 -9.484 1 97.62 309 ALA A C 1
ATOM 2335 O O . ALA A 1 309 ? 3.062 3.592 -9.375 1 97.62 309 ALA A O 1
ATOM 2336 N N . ALA A 1 310 ? 3.611 5.625 -10.031 1 96.06 310 ALA A N 1
ATOM 2337 C CA . ALA A 1 310 ? 4.863 5.195 -10.648 1 96.06 310 ALA A CA 1
ATOM 2338 C C . ALA A 1 310 ? 5.805 4.586 -9.617 1 96.06 310 ALA A C 1
ATOM 2340 O O . ALA A 1 310 ? 6.719 3.834 -9.961 1 96.06 310 ALA A O 1
ATOM 2341 N N . LEU A 1 311 ? 5.543 4.855 -8.336 1 96.75 311 LEU A N 1
ATOM 2342 C CA . LEU A 1 311 ? 6.453 4.395 -7.289 1 96.75 311 LEU A CA 1
ATOM 2343 C C . LEU A 1 311 ? 6.082 2.988 -6.828 1 96.75 311 LEU A C 1
ATOM 2345 O O . LEU A 1 311 ? 6.871 2.324 -6.156 1 96.75 311 LEU A O 1
ATOM 2349 N N . GLY A 1 312 ? 4.891 2.59 -7.16 1 95.75 312 GLY A N 1
ATOM 2350 C CA . GLY A 1 312 ? 4.535 1.192 -6.965 1 95.75 312 GLY A CA 1
ATOM 2351 C C . GLY A 1 312 ? 3.947 0.911 -5.598 1 95.75 312 GLY A C 1
ATOM 2352 O O . GLY A 1 312 ? 3.828 1.816 -4.77 1 95.75 312 GLY A O 1
ATOM 2353 N N . LEU A 1 313 ? 3.502 -0.358 -5.418 1 94.25 313 LEU A N 1
ATOM 2354 C CA . LEU A 1 313 ? 2.977 -0.857 -4.152 1 94.25 313 LEU A CA 1
ATOM 2355 C C . LEU A 1 313 ? 4.109 -1.186 -3.184 1 94.25 313 LEU A C 1
ATOM 2357 O O . LEU A 1 313 ? 5.191 -1.596 -3.605 1 94.25 313 LEU A O 1
ATOM 2361 N N . PHE A 1 314 ? 3.871 -1.043 -1.917 1 95.81 314 PHE A N 1
ATOM 2362 C CA . PHE A 1 314 ? 4.84 -1.319 -0.861 1 95.81 314 PHE A CA 1
ATOM 2363 C C . PHE A 1 314 ? 4.133 -1.59 0.462 1 95.81 314 PHE A C 1
ATOM 2365 O O . PHE A 1 314 ? 2.932 -1.351 0.591 1 95.81 314 PHE A O 1
ATOM 2372 N N . ARG A 1 315 ? 4.902 -2.121 1.37 1 92.31 315 ARG A N 1
ATOM 2373 C CA . ARG A 1 315 ? 4.414 -2.295 2.734 1 92.31 315 ARG A CA 1
ATOM 2374 C C . ARG A 1 315 ? 4.926 -1.184 3.645 1 92.31 315 ARG A C 1
ATOM 2376 O O . ARG A 1 315 ? 6.137 -0.98 3.764 1 92.31 315 ARG A O 1
ATOM 2383 N N . PRO A 1 316 ? 4.016 -0.469 4.25 1 93.81 316 PRO A N 1
ATOM 2384 C CA . PRO A 1 316 ? 4.453 0.568 5.188 1 93.81 316 PRO A CA 1
ATOM 2385 C C . PRO A 1 316 ? 4.871 0.002 6.543 1 93.81 316 PRO A C 1
ATOM 2387 O O . PRO A 1 316 ? 4.43 -1.085 6.926 1 93.81 316 PRO A O 1
ATOM 2390 N N . ASP A 1 317 ? 5.797 0.748 7.211 1 92.81 317 ASP A N 1
ATOM 2391 C CA . ASP A 1 317 ? 6.129 0.455 8.602 1 92.81 317 ASP A CA 1
ATOM 2392 C C . ASP A 1 317 ? 4.891 0.546 9.492 1 92.81 317 ASP A C 1
ATOM 2394 O O . ASP A 1 317 ? 4.145 1.525 9.43 1 92.81 317 ASP A O 1
ATOM 2398 N N . ALA A 1 318 ? 4.688 -0.45 10.328 1 81.69 318 ALA A N 1
ATOM 2399 C CA . ALA A 1 318 ? 3.484 -0.533 11.156 1 81.69 318 ALA A CA 1
ATOM 2400 C C . ALA A 1 318 ? 3.693 0.156 12.5 1 81.69 318 ALA A C 1
ATOM 2402 O O . ALA A 1 318 ? 2.84 0.075 13.383 1 81.69 318 ALA A O 1
ATOM 2403 N N . VAL A 1 319 ? 4.746 0.868 12.594 1 85.12 319 VAL A N 1
ATOM 2404 C CA . VAL A 1 319 ? 5.074 1.479 13.875 1 85.12 319 VAL A CA 1
ATOM 2405 C C . VAL A 1 319 ? 4.012 2.514 14.25 1 85.12 319 VAL A C 1
ATOM 2407 O O . VAL A 1 319 ? 3.379 3.1 13.367 1 85.12 319 VAL A O 1
ATOM 2410 N N . ASP A 1 320 ? 3.857 2.719 15.523 1 83.81 320 ASP A N 1
ATOM 2411 C CA . ASP A 1 320 ? 2.988 3.773 16.031 1 83.81 320 ASP A CA 1
ATOM 2412 C C . ASP A 1 320 ? 3.66 5.141 15.938 1 83.81 320 ASP A C 1
ATOM 2414 O O . ASP A 1 320 ? 4.621 5.422 16.656 1 83.81 320 ASP A O 1
ATOM 2418 N N . LEU A 1 321 ? 3.084 5.988 15.211 1 86.75 321 LEU A N 1
ATOM 2419 C CA . LEU A 1 321 ? 3.723 7.273 14.938 1 86.75 321 LEU A CA 1
ATOM 2420 C C . LEU A 1 321 ? 3.74 8.148 16.188 1 86.75 321 LEU A C 1
ATOM 2422 O O . LEU A 1 321 ? 4.602 9.016 16.328 1 86.75 321 LEU A O 1
ATOM 2426 N N . THR A 1 322 ? 2.805 7.918 17.047 1 85.12 322 THR A N 1
ATOM 2427 C CA . THR A 1 322 ? 2.832 8.633 18.312 1 85.12 322 THR A CA 1
ATOM 2428 C C . THR A 1 322 ? 4.051 8.234 19.141 1 85.12 322 THR A C 1
ATOM 2430 O O . THR A 1 322 ? 4.699 9.086 19.75 1 85.12 322 THR A O 1
ATOM 2433 N N . GLU A 1 323 ? 4.352 6.965 19.141 1 89 323 GLU A N 1
ATOM 2434 C CA . GLU A 1 323 ? 5.535 6.484 19.844 1 89 323 GLU A CA 1
ATOM 2435 C C . GLU A 1 323 ? 6.812 6.969 19.156 1 89 323 GLU A C 1
ATOM 2437 O O . GLU A 1 323 ? 7.793 7.297 19.828 1 89 323 GLU A O 1
ATOM 2442 N N . VAL A 1 324 ? 6.77 7.023 17.906 1 91.88 324 VAL A N 1
ATOM 2443 C CA . VAL A 1 324 ? 7.906 7.543 17.156 1 91.88 324 VAL A CA 1
ATOM 2444 C C . VAL A 1 324 ? 8.172 8.992 17.547 1 91.88 324 VAL A C 1
ATOM 2446 O O . VAL A 1 324 ? 9.32 9.383 17.781 1 91.88 324 VAL A O 1
ATOM 2449 N N . ALA A 1 325 ? 7.137 9.75 17.609 1 89.81 325 ALA A N 1
ATOM 2450 C CA . ALA A 1 325 ? 7.266 11.164 17.953 1 89.81 325 ALA A CA 1
ATOM 2451 C C . ALA A 1 325 ? 7.934 11.336 19.312 1 89.81 325 ALA A C 1
ATOM 2453 O O . ALA A 1 325 ? 8.719 12.266 19.516 1 89.81 325 ALA A O 1
ATOM 2454 N N . LYS A 1 326 ? 7.73 10.477 20.203 1 91.19 326 LYS A N 1
ATOM 2455 C CA . LYS A 1 326 ? 8.297 10.555 21.547 1 91.19 326 LYS A CA 1
ATOM 2456 C C . LYS A 1 326 ? 9.797 10.289 21.531 1 91.19 326 LYS A C 1
ATOM 2458 O O . LYS A 1 326 ? 10.508 10.664 22.453 1 91.19 326 LYS A O 1
ATOM 2463 N N . ASN A 1 327 ? 10.258 9.648 20.484 1 95.69 327 ASN A N 1
ATOM 2464 C CA . ASN A 1 327 ? 11.672 9.289 20.375 1 95.69 327 ASN A CA 1
ATOM 2465 C C . ASN A 1 327 ? 12.484 10.391 19.719 1 95.69 327 ASN A C 1
ATOM 2467 O O . ASN A 1 327 ? 13.711 10.289 19.609 1 95.69 327 ASN A O 1
ATOM 2471 N N . VAL A 1 328 ? 11.883 11.492 19.359 1 94.75 328 VAL A N 1
ATOM 2472 C CA . VAL A 1 328 ? 12.555 12.531 18.594 1 94.75 328 VAL A CA 1
ATOM 2473 C C . VAL A 1 328 ? 13.664 13.156 19.438 1 94.75 328 VAL A C 1
ATOM 2475 O O . VAL A 1 328 ? 14.789 13.352 18.953 1 94.75 328 VAL A O 1
ATOM 2478 N N . PRO A 1 329 ? 13.445 13.461 20.734 1 95.31 329 PRO A N 1
ATOM 2479 C CA . PRO A 1 329 ? 14.555 14.008 21.531 1 95.31 329 PRO A CA 1
ATOM 2480 C C . PRO A 1 329 ? 15.758 13.078 21.578 1 95.31 329 PRO A C 1
ATOM 2482 O O . PRO A 1 329 ? 16.906 13.531 21.469 1 95.31 329 PRO A O 1
ATOM 2485 N N . GLU A 1 330 ? 15.453 11.859 21.734 1 97.62 330 GLU A N 1
ATOM 2486 C CA . GLU A 1 330 ? 16.547 10.891 21.734 1 97.62 330 GLU A CA 1
ATOM 2487 C C . GLU A 1 330 ? 17.25 10.852 20.391 1 97.62 330 GLU A C 1
ATOM 2489 O O . GLU A 1 330 ? 18.484 10.727 20.328 1 97.62 330 GLU A O 1
ATOM 2494 N N . ALA A 1 331 ? 16.531 10.898 19.344 1 97.81 331 ALA A N 1
ATOM 2495 C CA . ALA A 1 331 ? 17.109 10.953 18 1 97.81 331 ALA A CA 1
ATOM 2496 C C . ALA A 1 331 ? 18.062 12.141 17.859 1 97.81 331 ALA A C 1
ATOM 2498 O O . ALA A 1 331 ? 19.156 12 17.312 1 97.81 331 ALA A O 1
ATOM 2499 N N . GLN A 1 332 ? 17.672 13.258 18.375 1 96.88 332 GLN A N 1
ATOM 2500 C CA . GLN A 1 332 ? 18.5 14.453 18.297 1 96.88 332 GLN A CA 1
ATOM 2501 C C . GLN A 1 332 ? 19.812 14.266 19.062 1 96.88 332 GLN A C 1
ATOM 2503 O O . GLN A 1 332 ? 20.875 14.695 18.594 1 96.88 332 GLN A O 1
ATOM 2508 N N . MET A 1 333 ? 19.75 13.656 20.172 1 97.94 333 MET A N 1
ATOM 2509 C CA . MET A 1 333 ? 20.953 13.375 20.953 1 97.94 333 MET A CA 1
ATOM 2510 C C . MET A 1 333 ? 21.906 12.477 20.188 1 97.94 333 MET A C 1
ATOM 2512 O O . MET A 1 333 ? 23.125 12.703 20.188 1 97.94 333 MET A O 1
ATOM 2516 N N . ILE A 1 334 ? 21.312 11.516 19.547 1 98.31 334 ILE A N 1
ATOM 2517 C CA . ILE A 1 334 ? 22.125 10.57 18.781 1 98.31 334 ILE A CA 1
ATOM 2518 C C . ILE A 1 334 ? 22.781 11.289 17.609 1 98.31 334 ILE A C 1
ATOM 2520 O O . ILE A 1 334 ? 23.984 11.102 17.344 1 98.31 334 ILE A O 1
ATOM 2524 N N . PHE A 1 335 ? 22.062 12.117 16.891 1 98 335 PHE A N 1
ATOM 2525 C CA . PHE A 1 335 ? 22.625 12.891 15.789 1 98 335 PHE A CA 1
ATOM 2526 C C . PHE A 1 335 ? 23.828 13.703 16.266 1 98 335 PHE A C 1
ATOM 2528 O O . PHE A 1 335 ? 24.859 13.727 15.594 1 98 335 PHE A O 1
ATOM 2535 N N . ASN A 1 336 ? 23.703 14.359 17.391 1 97.12 336 ASN A N 1
ATOM 2536 C CA . ASN A 1 336 ? 24.797 15.148 17.953 1 97.12 336 ASN A CA 1
ATOM 2537 C C . ASN A 1 336 ? 26 14.273 18.297 1 97.12 336 ASN A C 1
ATOM 2539 O O . ASN A 1 336 ? 27.141 14.648 18.031 1 97.12 336 ASN A O 1
ATOM 2543 N N . GLN A 1 337 ? 25.75 13.195 18.891 1 97.62 337 GLN A N 1
ATOM 2544 C CA . GLN A 1 337 ? 26.797 12.281 19.328 1 97.62 337 GLN A CA 1
ATOM 2545 C C . GLN A 1 337 ? 27.641 11.789 18.156 1 97.62 337 GLN A C 1
ATOM 2547 O O . GLN A 1 337 ? 28.859 11.664 18.266 1 97.62 337 GLN A O 1
ATOM 2552 N N . VAL A 1 338 ? 26.984 11.508 17.062 1 97.69 338 VAL A N 1
ATOM 2553 C CA . VAL A 1 338 ? 27.703 10.883 15.953 1 97.69 338 VAL A CA 1
ATOM 2554 C C . VAL A 1 338 ? 28.203 11.961 14.992 1 97.69 338 VAL A C 1
ATOM 2556 O O . VAL A 1 338 ? 28.844 11.656 13.984 1 97.69 338 VAL A O 1
ATOM 2559 N N . GLY A 1 339 ? 27.828 13.234 15.188 1 96.06 339 GLY A N 1
ATOM 2560 C CA . GLY A 1 339 ? 28.312 14.344 14.383 1 96.06 339 GLY A CA 1
ATOM 2561 C C . GLY A 1 339 ? 27.562 14.5 13.078 1 96.06 339 GLY A C 1
ATOM 2562 O O . GLY A 1 339 ? 28.141 14.883 12.062 1 96.06 339 GLY A O 1
ATOM 2563 N N . TRP A 1 340 ? 26.312 14.055 13.055 1 94.75 340 TRP A N 1
ATOM 2564 C CA . TRP A 1 340 ? 25.453 14.32 11.914 1 94.75 340 TRP A CA 1
ATOM 2565 C C . TRP A 1 340 ? 24.875 15.734 11.992 1 94.75 340 TRP A C 1
ATOM 2567 O O . TRP A 1 340 ? 23.938 15.992 12.742 1 94.75 340 TRP A O 1
ATOM 2577 N N . GLU A 1 341 ? 25.344 16.578 11.195 1 87.62 341 GLU A N 1
ATOM 2578 C CA . GLU A 1 341 ? 25 18 11.273 1 87.62 341 GLU A CA 1
ATOM 2579 C C . GLU A 1 341 ? 23.625 18.266 10.664 1 87.62 341 GLU A C 1
ATOM 2581 O O . GLU A 1 341 ? 23.203 17.578 9.734 1 87.62 341 GLU A O 1
ATOM 2586 N N . MET B 1 1 ? 77.375 -4.215 -46.938 1 32.56 1 MET B N 1
ATOM 2587 C CA . MET B 1 1 ? 76.125 -4.945 -47.281 1 32.56 1 MET B CA 1
ATOM 2588 C C . MET B 1 1 ? 75.125 -4.852 -46.156 1 32.56 1 MET B C 1
ATOM 2590 O O . MET B 1 1 ? 75.375 -5.305 -45.031 1 32.56 1 MET B O 1
ATOM 2594 N N . LYS B 1 2 ? 74.188 -3.701 -46.219 1 26.23 2 LYS B N 1
ATOM 2595 C CA . LYS B 1 2 ? 73.312 -2.988 -45.312 1 26.23 2 LYS B CA 1
ATOM 2596 C C . LYS B 1 2 ? 72.188 -3.902 -44.812 1 26.23 2 LYS B C 1
ATOM 2598 O O . LYS B 1 2 ? 71.75 -4.785 -45.531 1 26.23 2 LYS B O 1
ATOM 2603 N N . LYS B 1 3 ? 71.875 -3.742 -43.469 1 34.69 3 LYS B N 1
ATOM 2604 C CA . LYS B 1 3 ? 71.188 -4.152 -42.25 1 34.69 3 LYS B CA 1
ATOM 2605 C C . LYS B 1 3 ? 69.688 -4.035 -42.438 1 34.69 3 LYS B C 1
ATOM 2607 O O . LYS B 1 3 ? 68.938 -4.105 -41.438 1 34.69 3 LYS B O 1
ATOM 2612 N N . THR B 1 4 ? 69.125 -3.852 -43.656 1 36.28 4 THR B N 1
ATOM 2613 C CA . THR B 1 4 ? 67.75 -3.314 -43.531 1 36.28 4 THR B CA 1
ATOM 2614 C C . THR B 1 4 ? 66.812 -4.375 -43 1 36.28 4 THR B C 1
ATOM 2616 O O . THR B 1 4 ? 66.5 -5.355 -43.688 1 36.28 4 THR B O 1
ATOM 2619 N N . THR B 1 5 ? 66.875 -4.746 -41.688 1 39.28 5 THR B N 1
ATOM 2620 C CA . THR B 1 5 ? 66 -5.727 -41.062 1 39.28 5 THR B CA 1
ATOM 2621 C C . THR B 1 5 ? 64.562 -5.23 -41.062 1 39.28 5 THR B C 1
ATOM 2623 O O . THR B 1 5 ? 64.312 -4.148 -40.562 1 39.28 5 THR B O 1
ATOM 2626 N N . THR B 1 6 ? 63.781 -5.52 -42.062 1 37.72 6 THR B N 1
ATOM 2627 C CA . THR B 1 6 ? 62.344 -5.234 -42.219 1 37.72 6 THR B CA 1
ATOM 2628 C C . THR B 1 6 ? 61.562 -5.836 -41.062 1 37.72 6 THR B C 1
ATOM 2630 O O . THR B 1 6 ? 61.562 -7.051 -40.844 1 37.72 6 THR B O 1
ATOM 2633 N N . ALA B 1 7 ? 61.344 -5.09 -39.938 1 38.75 7 ALA B N 1
ATOM 2634 C CA . ALA B 1 7 ? 60.531 -5.418 -38.75 1 38.75 7 ALA B CA 1
ATOM 2635 C C . ALA B 1 7 ? 59.094 -5.703 -39.125 1 38.75 7 ALA B C 1
ATOM 2637 O O . ALA B 1 7 ? 58.406 -4.863 -39.75 1 38.75 7 ALA B O 1
ATOM 2638 N N . LEU B 1 8 ? 58.75 -6.969 -39.406 1 35.19 8 LEU B N 1
ATOM 2639 C CA . LEU B 1 8 ? 57.375 -7.473 -39.625 1 35.19 8 LEU B CA 1
ATOM 2640 C C . LEU B 1 8 ? 56.5 -7.121 -38.438 1 35.19 8 LEU B C 1
ATOM 2642 O O . LEU B 1 8 ? 56.75 -7.512 -37.312 1 35.19 8 LEU B O 1
ATOM 2646 N N . LEU B 1 9 ? 55.781 -5.984 -38.469 1 37.19 9 LEU B N 1
ATOM 2647 C CA . LEU B 1 9 ? 54.75 -5.508 -37.562 1 37.19 9 LEU B CA 1
ATOM 2648 C C . LEU B 1 9 ? 53.594 -6.523 -37.469 1 37.19 9 LEU B C 1
ATOM 2650 O O . LEU B 1 9 ? 52.938 -6.82 -38.438 1 37.19 9 LEU B O 1
ATOM 2654 N N . ILE B 1 10 ? 53.75 -7.57 -36.625 1 35.28 10 ILE B N 1
ATOM 2655 C CA . ILE B 1 10 ? 52.688 -8.531 -36.312 1 35.28 10 ILE B CA 1
ATOM 2656 C C . ILE B 1 10 ? 51.5 -7.797 -35.719 1 35.28 10 ILE B C 1
ATOM 2658 O O . ILE B 1 10 ? 51.594 -7.129 -34.688 1 35.28 10 ILE B O 1
ATOM 2662 N N . CYS B 1 11 ? 50.562 -7.289 -36.531 1 33.84 11 CYS B N 1
ATOM 2663 C CA . CYS B 1 11 ? 49.281 -6.766 -36.125 1 33.84 11 CYS B CA 1
ATOM 2664 C C . CYS B 1 11 ? 48.469 -7.812 -35.344 1 33.84 11 CYS B C 1
ATOM 2666 O O . CYS B 1 11 ? 48.094 -8.836 -35.906 1 33.84 11 CYS B O 1
ATOM 2668 N N . ALA B 1 12 ? 48.719 -7.992 -34.062 1 36.72 12 ALA B N 1
ATOM 2669 C CA . ALA B 1 12 ? 47.906 -8.797 -33.188 1 36.72 12 ALA B CA 1
ATOM 2670 C C . ALA B 1 12 ? 46.438 -8.328 -33.188 1 36.72 12 ALA B C 1
ATOM 2672 O O . ALA B 1 12 ? 46.125 -7.219 -32.75 1 36.72 12 ALA B O 1
ATOM 2673 N N . THR B 1 13 ? 45.719 -8.727 -34.219 1 36.09 13 THR B N 1
ATOM 2674 C CA . THR B 1 13 ? 44.25 -8.539 -34.188 1 36.09 13 THR B CA 1
ATOM 2675 C C . THR B 1 13 ? 43.688 -9.062 -32.875 1 36.09 13 THR B C 1
ATOM 2677 O O . THR B 1 13 ? 43.875 -10.227 -32.5 1 36.09 13 THR B O 1
ATOM 2680 N N . THR B 1 14 ? 43.562 -8.273 -31.828 1 37.94 14 THR B N 1
ATOM 2681 C CA . THR B 1 14 ? 42.781 -8.539 -30.609 1 37.94 14 THR B CA 1
ATOM 2682 C C . THR B 1 14 ? 41.375 -8.992 -30.953 1 37.94 14 THR B C 1
ATOM 2684 O O . THR B 1 14 ? 40.594 -8.227 -31.547 1 37.94 14 THR B O 1
ATOM 2687 N N . ALA B 1 15 ? 41.125 -10.289 -31.266 1 37.16 15 ALA B N 1
ATOM 2688 C CA . ALA B 1 15 ? 39.812 -10.875 -31.312 1 37.16 15 ALA B CA 1
ATOM 2689 C C . ALA B 1 15 ? 38.969 -10.461 -30.094 1 37.16 15 ALA B C 1
ATOM 2691 O O . ALA B 1 15 ? 39.344 -10.797 -28.953 1 37.16 15 ALA B O 1
ATOM 2692 N N . SER B 1 16 ? 38.375 -9.32 -30.109 1 36.38 16 SER B N 1
ATOM 2693 C CA . SER B 1 16 ? 37.344 -8.977 -29.141 1 36.38 16 SER B CA 1
ATOM 2694 C C . SER B 1 16 ? 36.344 -10.117 -28.953 1 36.38 16 SER B C 1
ATOM 2696 O O . SER B 1 16 ? 35.656 -10.5 -29.906 1 36.38 16 SER B O 1
ATOM 2698 N N . ALA B 1 17 ? 36.656 -11.148 -28.188 1 35.41 17 ALA B N 1
ATOM 2699 C CA . ALA B 1 17 ? 35.656 -12.117 -27.703 1 35.41 17 ALA B CA 1
ATOM 2700 C C . ALA B 1 17 ? 34.344 -11.43 -27.312 1 35.41 17 ALA B C 1
ATOM 2702 O O . ALA B 1 17 ? 34.281 -10.742 -26.297 1 35.41 17 ALA B O 1
ATOM 2703 N N . PHE B 1 18 ? 33.594 -11 -28.297 1 35 18 PHE B N 1
ATOM 2704 C CA . PHE B 1 18 ? 32.188 -10.734 -27.938 1 35 18 PHE B CA 1
ATOM 2705 C C . PHE B 1 18 ? 31.609 -11.891 -27.125 1 35 18 PHE B C 1
ATOM 2707 O O . PHE B 1 18 ? 31.531 -13.016 -27.609 1 35 18 PHE B O 1
ATOM 2714 N N . ALA B 1 19 ? 31.875 -11.992 -25.844 1 36.56 19 ALA B N 1
ATOM 2715 C CA . ALA B 1 19 ? 31.031 -12.828 -25.016 1 36.56 19 ALA B CA 1
ATOM 2716 C C . ALA B 1 19 ? 29.578 -12.789 -25.484 1 36.56 19 ALA B C 1
ATOM 2718 O O . ALA B 1 19 ? 28.906 -11.766 -25.344 1 36.56 19 ALA B O 1
ATOM 2719 N N . SER B 1 20 ? 29.219 -13.359 -26.562 1 34.81 20 SER B N 1
ATOM 2720 C CA . SER B 1 20 ? 27.812 -13.625 -26.859 1 34.81 20 SER B CA 1
ATOM 2721 C C . SER B 1 20 ? 27.047 -13.969 -25.578 1 34.81 20 SER B C 1
ATOM 2723 O O . SER B 1 20 ? 27.453 -14.844 -24.812 1 34.81 20 SER B O 1
ATOM 2725 N N . ALA B 1 21 ? 26.422 -13.109 -24.938 1 40.38 21 ALA B N 1
ATOM 2726 C CA . ALA B 1 21 ? 25.406 -13.555 -23.984 1 40.38 21 ALA B CA 1
ATOM 2727 C C . ALA B 1 21 ? 24.781 -14.875 -24.422 1 40.38 21 ALA B C 1
ATOM 2729 O O . ALA B 1 21 ? 24.172 -14.961 -25.484 1 40.38 21 ALA B O 1
ATOM 2730 N N . ALA B 1 22 ? 25.422 -15.938 -24.25 1 40.94 22 ALA B N 1
ATOM 2731 C CA . ALA B 1 22 ? 24.859 -17.266 -24.5 1 40.94 22 ALA B CA 1
ATOM 2732 C C . ALA B 1 22 ? 23.344 -17.25 -24.391 1 40.94 22 ALA B C 1
ATOM 2734 O O . ALA B 1 22 ? 22.797 -17.078 -23.297 1 40.94 22 ALA B O 1
ATOM 2735 N N . MET B 1 23 ? 22.609 -16.625 -25.344 1 46.69 23 MET B N 1
ATOM 2736 C CA . MET B 1 23 ? 21.172 -16.906 -25.438 1 46.69 23 MET B CA 1
ATOM 2737 C C . MET B 1 23 ? 20.859 -18.328 -25 1 46.69 23 MET B C 1
ATOM 2739 O O . MET B 1 23 ? 21.453 -19.281 -25.5 1 46.69 23 MET B O 1
ATOM 2743 N N . ALA B 1 24 ? 20.547 -18.562 -23.75 1 54.81 24 ALA B N 1
ATOM 2744 C CA . ALA B 1 24 ? 20.078 -19.859 -23.312 1 54.81 24 ALA B CA 1
ATOM 2745 C C . ALA B 1 24 ? 19.219 -20.531 -24.391 1 54.81 24 ALA B C 1
ATOM 2747 O O . ALA B 1 24 ? 18.203 -19.969 -24.812 1 54.81 24 ALA B O 1
ATOM 2748 N N . GLU B 1 25 ? 19.688 -21.109 -25.484 1 68.31 25 GLU B N 1
ATOM 2749 C CA . GLU B 1 25 ? 18.938 -21.891 -26.469 1 68.31 25 GLU B CA 1
ATOM 2750 C C . GLU B 1 25 ? 18.312 -23.125 -25.828 1 68.31 25 GLU B C 1
ATOM 2752 O O . GLU B 1 25 ? 18.781 -23.625 -24.797 1 68.31 25 GLU B O 1
ATOM 2757 N N . GLY B 1 26 ? 16.922 -23.328 -25.984 1 91.25 26 GLY B N 1
ATOM 2758 C CA . GLY B 1 26 ? 16.219 -24.5 -25.469 1 91.25 26 GLY B CA 1
ATOM 2759 C C . GLY B 1 26 ? 14.727 -24.25 -25.266 1 91.25 26 GLY B C 1
ATOM 2760 O O . GLY B 1 26 ? 14.133 -23.438 -25.984 1 91.25 26 GLY B O 1
ATOM 2761 N N . GLU B 1 27 ? 14.094 -25.109 -24.531 1 96.69 27 GLU B N 1
ATOM 2762 C CA . GLU B 1 27 ? 12.648 -25.078 -24.328 1 96.69 27 GLU B CA 1
ATOM 2763 C C . GLU B 1 27 ? 12.297 -25 -22.844 1 96.69 27 GLU B C 1
ATOM 2765 O O . GLU B 1 27 ? 13.141 -25.297 -21.984 1 96.69 27 GLU B O 1
ATOM 2770 N N . LEU B 1 28 ? 11.172 -24.453 -22.547 1 98.12 28 LEU B N 1
ATOM 2771 C CA . LEU B 1 28 ? 10.531 -24.422 -21.234 1 98.12 28 LEU B CA 1
ATOM 2772 C C . LEU B 1 28 ? 9.102 -24.953 -21.328 1 98.12 28 LEU B C 1
ATOM 2774 O O . LEU B 1 28 ? 8.281 -24.422 -22.078 1 98.12 28 LEU B O 1
ATOM 2778 N N . ASN B 1 29 ? 8.883 -26.031 -20.641 1 98.06 29 ASN B N 1
ATOM 2779 C CA . ASN B 1 29 ? 7.523 -26.562 -20.547 1 98.06 29 ASN B CA 1
ATOM 2780 C C . ASN B 1 29 ? 6.766 -25.969 -19.359 1 98.06 29 ASN B C 1
ATOM 2782 O O . ASN B 1 29 ? 7.031 -26.312 -18.203 1 98.06 29 ASN B O 1
ATOM 2786 N N . LEU B 1 30 ? 5.773 -25.156 -19.719 1 97.75 30 LEU B N 1
ATOM 2787 C CA . LEU B 1 30 ? 5.02 -24.391 -18.719 1 97.75 30 LEU B CA 1
ATOM 2788 C C . LEU B 1 30 ? 3.641 -25.016 -18.5 1 97.75 30 LEU B C 1
ATOM 2790 O O . LEU B 1 30 ? 2.84 -25.094 -19.438 1 97.75 30 LEU B O 1
ATOM 2794 N N . TYR B 1 31 ? 3.418 -25.5 -17.312 1 97.5 31 TYR B N 1
ATOM 2795 C CA . TYR B 1 31 ? 2.076 -25.859 -16.875 1 97.5 31 TYR B CA 1
ATOM 2796 C C . TYR B 1 31 ? 1.399 -24.703 -16.156 1 97.5 31 TYR B C 1
ATOM 2798 O O . TYR B 1 31 ? 1.825 -24.297 -15.078 1 97.5 31 TYR B O 1
ATOM 2806 N N . SER B 1 32 ? 0.362 -24.188 -16.75 1 95.31 32 SER B N 1
ATOM 2807 C CA . SER B 1 32 ? -0.233 -22.969 -16.219 1 95.31 32 SER B CA 1
ATOM 2808 C C . SER B 1 32 ? -1.726 -23.141 -15.961 1 95.31 32 SER B C 1
ATOM 2810 O O . SER B 1 32 ? -2.451 -23.656 -16.828 1 95.31 32 SER B O 1
ATOM 2812 N N . SER B 1 33 ? -2.076 -22.734 -14.781 1 92.56 33 SER B N 1
ATOM 2813 C CA . SER B 1 33 ? -3.506 -22.672 -14.5 1 92.56 33 SER B CA 1
ATOM 2814 C C . SER B 1 33 ? -4.008 -21.234 -14.531 1 92.56 33 SER B C 1
ATOM 2816 O O . SER B 1 33 ? -5.102 -20.938 -14.047 1 92.56 33 SER B O 1
ATOM 2818 N N . ARG B 1 34 ? -3.189 -20.406 -15.07 1 83.81 34 ARG B N 1
ATOM 2819 C CA . ARG B 1 34 ? -3.594 -19.016 -15.273 1 83.81 34 ARG B CA 1
ATOM 2820 C C . ARG B 1 34 ? -4.254 -18.844 -16.641 1 83.81 34 ARG B C 1
ATOM 2822 O O . ARG B 1 34 ? -3.73 -19.312 -17.656 1 83.81 34 ARG B O 1
ATOM 2829 N N . HIS B 1 35 ? -5.441 -18.469 -16.812 1 71.19 35 HIS B N 1
ATOM 2830 C CA . HIS B 1 35 ? -6.184 -18.375 -18.062 1 71.19 35 HIS B CA 1
ATOM 2831 C C . HIS B 1 35 ? -6.312 -16.922 -18.5 1 71.19 35 HIS B C 1
ATOM 2833 O O . HIS B 1 35 ? -7.426 -16.422 -18.703 1 71.19 35 HIS B O 1
ATOM 2839 N N . TYR B 1 36 ? -5.148 -16.297 -18.656 1 70.5 36 TYR B N 1
ATOM 2840 C CA . TYR B 1 36 ? -5.191 -14.914 -19.109 1 70.5 36 TYR B CA 1
ATOM 2841 C C . TYR B 1 36 ? -4.621 -14.781 -20.516 1 70.5 36 TYR B C 1
ATOM 2843 O O . TYR B 1 36 ? -3.467 -15.148 -20.75 1 70.5 36 TYR B O 1
ATOM 2851 N N . ASP B 1 37 ? -5.383 -14.266 -21.312 1 70.56 37 ASP B N 1
ATOM 2852 C CA . ASP B 1 37 ? -4.914 -14.016 -22.672 1 70.56 37 ASP B CA 1
ATOM 2853 C C . ASP B 1 37 ? -3.715 -13.07 -22.672 1 70.56 37 ASP B C 1
ATOM 2855 O O . ASP B 1 37 ? -2.797 -13.227 -23.484 1 70.56 37 ASP B O 1
ATOM 2859 N N . THR B 1 38 ? -3.701 -12.281 -21.766 1 72.75 38 THR B N 1
ATOM 2860 C CA . THR B 1 38 ? -2.682 -11.242 -21.688 1 72.75 38 THR B CA 1
ATOM 2861 C C . THR B 1 38 ? -1.324 -11.844 -21.312 1 72.75 38 THR B C 1
ATOM 2863 O O . THR B 1 38 ? -0.285 -11.219 -21.547 1 72.75 38 THR B O 1
ATOM 2866 N N . ASP B 1 39 ? -1.423 -13.023 -20.891 1 82.56 39 ASP B N 1
ATOM 2867 C CA . ASP B 1 39 ? -0.15 -13.625 -20.5 1 82.56 39 ASP B CA 1
ATOM 2868 C C . ASP B 1 39 ? 0.668 -14.008 -21.734 1 82.56 39 ASP B C 1
ATOM 2870 O O . ASP B 1 39 ? 1.874 -14.242 -21.641 1 82.56 39 ASP B O 1
ATOM 2874 N N . GLU B 1 40 ? 0.056 -14.078 -22.844 1 83.19 40 GLU B N 1
ATOM 2875 C CA . GLU B 1 40 ? 0.774 -14.43 -24.062 1 83.19 40 GLU B CA 1
ATOM 2876 C C . GLU B 1 40 ? 1.92 -13.461 -24.328 1 83.19 40 GLU B C 1
ATOM 2878 O O . GLU B 1 40 ? 2.998 -13.867 -24.781 1 83.19 40 GLU B O 1
ATOM 2883 N N . ARG B 1 41 ? 1.656 -12.258 -24.062 1 86.56 41 ARG B N 1
ATOM 2884 C CA . ARG B 1 41 ? 2.703 -11.266 -24.266 1 86.56 41 ARG B CA 1
ATOM 2885 C C . ARG B 1 41 ? 3.859 -11.469 -23.297 1 86.56 41 ARG B C 1
ATOM 2887 O O . ARG B 1 41 ? 5.02 -11.266 -23.656 1 86.56 41 ARG B O 1
ATOM 2894 N N . LEU B 1 42 ? 3.52 -11.82 -22.109 1 90.88 42 LEU B N 1
ATOM 2895 C CA . LEU B 1 42 ? 4.539 -12.125 -21.109 1 90.88 42 LEU B CA 1
ATOM 2896 C C . LEU B 1 42 ? 5.461 -13.242 -21.609 1 90.88 42 LEU B C 1
ATOM 2898 O O . LEU B 1 42 ? 6.684 -13.133 -21.484 1 90.88 42 LEU B O 1
ATOM 2902 N N . TYR B 1 43 ? 4.91 -14.258 -22.25 1 93.19 43 TYR B N 1
ATOM 2903 C CA . TYR B 1 43 ? 5.668 -15.422 -22.688 1 93.19 43 TYR B CA 1
ATOM 2904 C C . TYR B 1 43 ? 6.441 -15.125 -23.953 1 93.19 43 TYR B C 1
ATOM 2906 O O . TYR B 1 43 ? 7.602 -15.523 -24.094 1 93.19 43 TYR B O 1
ATOM 2914 N N . SER B 1 44 ? 5.812 -14.398 -24.859 1 93.12 44 SER B N 1
ATOM 2915 C CA . SER B 1 44 ? 6.504 -14.047 -26.109 1 93.12 44 SER B CA 1
ATOM 2916 C C . SER B 1 44 ? 7.688 -13.125 -25.828 1 93.12 44 SER B C 1
ATOM 2918 O O . SER B 1 44 ? 8.742 -13.258 -26.453 1 93.12 44 SER B O 1
ATOM 2920 N N . ASP B 1 45 ? 7.512 -12.242 -24.906 1 93.5 45 ASP B N 1
ATOM 2921 C CA . ASP B 1 45 ? 8.602 -11.344 -24.547 1 93.5 45 ASP B CA 1
ATOM 2922 C C . ASP B 1 45 ? 9.781 -12.117 -23.953 1 93.5 45 ASP B C 1
ATOM 2924 O O . ASP B 1 45 ? 10.938 -11.797 -24.234 1 93.5 45 ASP B O 1
ATOM 2928 N N . PHE B 1 46 ? 9.484 -13.086 -23.156 1 96.31 46 PHE B N 1
ATOM 2929 C CA . PHE B 1 46 ? 10.531 -13.93 -22.594 1 96.31 46 PHE B CA 1
ATOM 2930 C C . PHE B 1 46 ? 11.305 -14.633 -23.703 1 96.31 46 PHE B C 1
ATOM 2932 O O . PHE B 1 46 ? 12.539 -14.656 -23.688 1 96.31 46 PHE B O 1
ATOM 2939 N N . THR B 1 47 ? 10.562 -15.203 -24.625 1 96.56 47 THR B N 1
ATOM 2940 C CA . THR B 1 47 ? 11.188 -15.898 -25.75 1 96.56 47 THR B CA 1
ATOM 2941 C C . THR B 1 47 ? 12.039 -14.938 -26.578 1 96.56 47 THR B C 1
ATOM 2943 O O . THR B 1 47 ? 13.164 -15.266 -26.969 1 96.56 47 THR B O 1
ATOM 2946 N N . ASP B 1 48 ? 11.547 -13.773 -26.781 1 95.19 48 ASP B N 1
ATOM 2947 C CA . ASP B 1 48 ? 12.273 -12.781 -27.562 1 95.19 48 ASP B CA 1
ATOM 2948 C C . ASP B 1 48 ? 13.562 -12.367 -26.859 1 95.19 48 ASP B C 1
ATOM 2950 O O . ASP B 1 48 ? 14.594 -12.18 -27.5 1 95.19 48 ASP B O 1
ATOM 2954 N N . LEU B 1 49 ? 13.492 -12.266 -25.562 1 95.12 49 LEU B N 1
ATOM 2955 C CA . LEU B 1 49 ? 14.617 -11.797 -24.766 1 95.12 49 LEU B CA 1
ATOM 2956 C C . LEU B 1 49 ? 15.68 -12.875 -24.641 1 95.12 49 LEU B C 1
ATOM 2958 O O . LEU B 1 49 ? 16.875 -12.57 -24.594 1 95.12 49 LEU B O 1
ATOM 2962 N N . THR B 1 50 ? 15.281 -14.18 -24.578 1 96.5 50 THR B N 1
ATOM 2963 C CA . THR B 1 50 ? 16.219 -15.211 -24.141 1 96.5 50 THR B CA 1
ATOM 2964 C C . THR B 1 50 ? 16.469 -16.219 -25.25 1 96.5 50 THR B C 1
ATOM 2966 O O . THR B 1 50 ? 17.438 -16.984 -25.203 1 96.5 50 THR B O 1
ATOM 2969 N N . GLY B 1 51 ? 15.57 -16.344 -26.172 1 96.19 51 GLY B N 1
ATOM 2970 C CA . GLY B 1 51 ? 15.617 -17.391 -27.188 1 96.19 51 GLY B CA 1
ATOM 2971 C C . GLY B 1 51 ? 15.023 -18.703 -26.719 1 96.19 51 GLY B C 1
ATOM 2972 O O . GLY B 1 51 ? 14.93 -19.656 -27.484 1 96.19 51 GLY B O 1
ATOM 2973 N N . ILE B 1 52 ? 14.562 -18.75 -25.469 1 97.38 52 ILE B N 1
ATOM 2974 C CA . ILE B 1 52 ? 13.953 -19.953 -24.922 1 97.38 52 ILE B CA 1
ATOM 2975 C C . ILE B 1 52 ? 12.492 -20.047 -25.359 1 97.38 52 ILE B C 1
ATOM 2977 O O . ILE B 1 52 ? 11.703 -19.141 -25.078 1 97.38 52 ILE B O 1
ATOM 2981 N N . THR B 1 53 ? 12.117 -21.125 -26.016 1 96.69 53 THR B N 1
ATOM 2982 C CA . THR B 1 53 ? 10.742 -21.297 -26.453 1 96.69 53 THR B CA 1
ATOM 2983 C C . THR B 1 53 ? 9.891 -21.859 -25.312 1 96.69 53 THR B C 1
ATOM 2985 O O . THR B 1 53 ? 10.328 -22.75 -24.578 1 96.69 53 THR B O 1
ATOM 2988 N N . ILE B 1 54 ? 8.648 -21.391 -25.25 1 96.56 54 ILE B N 1
ATOM 2989 C CA . ILE B 1 54 ? 7.75 -21.844 -24.203 1 96.56 54 ILE B CA 1
ATOM 2990 C C . ILE B 1 54 ? 6.707 -22.797 -24.781 1 96.56 54 ILE B C 1
ATOM 2992 O O . ILE B 1 54 ? 5.992 -22.438 -25.719 1 96.56 54 ILE B O 1
ATOM 2996 N N . ASN B 1 55 ? 6.695 -23.984 -24.297 1 95.88 55 ASN B N 1
ATOM 2997 C CA . ASN B 1 55 ? 5.605 -24.922 -24.516 1 95.88 55 ASN B CA 1
ATOM 2998 C C . ASN B 1 55 ? 4.605 -24.922 -23.375 1 95.88 55 ASN B C 1
ATOM 3000 O O . ASN B 1 55 ? 4.902 -25.406 -22.281 1 95.88 55 ASN B O 1
ATOM 3004 N N . ARG B 1 56 ? 3.482 -24.453 -23.656 1 94.69 56 ARG B N 1
ATOM 3005 C CA . ARG B 1 56 ? 2.537 -24.203 -22.578 1 94.69 56 ARG B CA 1
ATOM 3006 C C . ARG B 1 56 ? 1.405 -25.234 -22.594 1 94.69 56 ARG B C 1
ATOM 3008 O O . ARG B 1 56 ? 0.866 -25.547 -23.656 1 94.69 56 ARG B O 1
ATOM 3015 N N . ILE B 1 57 ? 1.117 -25.75 -21.469 1 93.38 57 ILE B N 1
ATOM 3016 C CA . ILE B 1 57 ? -0.068 -26.562 -21.203 1 93.38 57 ILE B CA 1
ATOM 3017 C C . ILE B 1 57 ? -0.964 -25.859 -20.188 1 93.38 57 ILE B C 1
ATOM 3019 O O . ILE B 1 57 ? -0.533 -25.562 -19.078 1 93.38 57 ILE B O 1
ATOM 3023 N N . ASP B 1 58 ? -2.189 -25.656 -20.594 1 92.81 58 ASP B N 1
ATOM 3024 C CA . ASP B 1 58 ? -3.154 -25 -19.719 1 92.81 58 ASP B CA 1
ATOM 3025 C C . ASP B 1 58 ? -4.105 -26.016 -19.094 1 92.81 58 ASP B C 1
ATOM 3027 O O . ASP B 1 58 ? -4.473 -27.016 -19.734 1 92.81 58 ASP B O 1
ATOM 3031 N N . GLY B 1 59 ? -4.48 -25.781 -17.891 1 91.88 59 GLY B N 1
ATOM 3032 C CA . GLY B 1 59 ? -5.441 -26.609 -17.188 1 91.88 59 GLY B CA 1
ATOM 3033 C C . GLY B 1 59 ? -5.797 -26.078 -15.805 1 91.88 59 GLY B C 1
ATOM 3034 O O . GLY B 1 59 ? -5.277 -25.047 -15.383 1 91.88 59 GLY B O 1
ATOM 3035 N N . LYS B 1 60 ? -6.699 -26.766 -15.188 1 91.62 60 LYS B N 1
ATOM 3036 C CA . LYS B 1 60 ? -7.012 -26.453 -13.805 1 91.62 60 LYS B CA 1
ATOM 3037 C C . LYS B 1 60 ? -5.863 -26.828 -12.875 1 91.62 60 LYS B C 1
ATOM 3039 O O . LYS B 1 60 ? -5.164 -27.812 -13.117 1 91.62 60 LYS B O 1
ATOM 3044 N N . ALA B 1 61 ? -5.707 -26.047 -11.859 1 92.12 61 ALA B N 1
ATOM 3045 C CA . ALA B 1 61 ? -4.57 -26.219 -10.961 1 92.12 61 ALA B CA 1
ATOM 3046 C C . ALA B 1 61 ? -4.512 -27.641 -10.422 1 92.12 61 ALA B C 1
ATOM 3048 O O . ALA B 1 61 ? -3.471 -28.2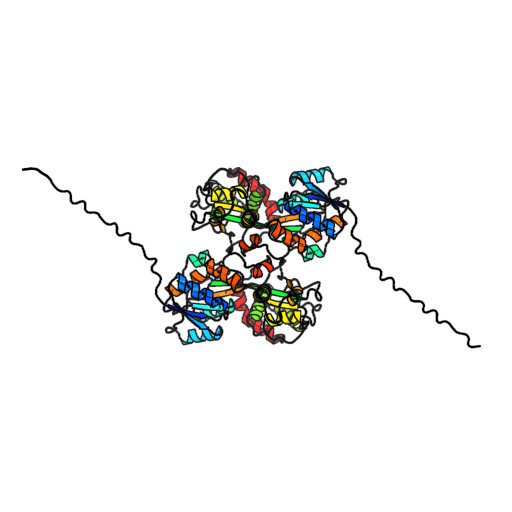97 -10.492 1 92.12 61 ALA B O 1
ATOM 3049 N N . ASP B 1 62 ? -5.594 -28.156 -9.953 1 91.69 62 ASP B N 1
ATOM 3050 C CA . ASP B 1 62 ? -5.625 -29.484 -9.352 1 91.69 62 ASP B CA 1
ATOM 3051 C C . ASP B 1 62 ? -5.324 -30.562 -10.391 1 91.69 62 ASP B C 1
ATOM 3053 O O . ASP B 1 62 ? -4.656 -31.562 -10.086 1 91.69 62 ASP B O 1
ATOM 3057 N N . GLU B 1 63 ? -5.809 -30.359 -11.539 1 95.38 63 GLU B N 1
ATOM 3058 C CA . GLU B 1 63 ? -5.547 -31.312 -12.617 1 95.38 63 GLU B CA 1
ATOM 3059 C C . GLU B 1 63 ? -4.07 -31.312 -13 1 95.38 63 GLU B C 1
ATOM 3061 O O . GLU B 1 63 ? -3.49 -32.375 -13.234 1 95.38 63 GLU B O 1
ATOM 3066 N N . LEU B 1 64 ? -3.506 -30.172 -13.086 1 97.31 64 LEU B N 1
ATOM 3067 C CA . LEU B 1 64 ? -2.098 -30.047 -13.445 1 97.31 64 LEU B CA 1
ATOM 3068 C C . LEU B 1 64 ? -1.21 -30.672 -12.375 1 97.31 64 LEU B C 1
ATOM 3070 O O . LEU B 1 64 ? -0.24 -31.375 -12.695 1 97.31 64 LEU B O 1
ATOM 3074 N N . ILE B 1 65 ? -1.529 -30.5 -11.133 1 97.06 65 ILE B N 1
ATOM 3075 C CA . ILE B 1 65 ? -0.754 -31.062 -10.031 1 97.06 65 ILE B CA 1
ATOM 3076 C C . ILE B 1 65 ? -0.847 -32.594 -10.062 1 97.06 65 ILE B C 1
ATOM 3078 O O . ILE B 1 65 ? 0.171 -33.281 -9.977 1 97.06 65 ILE B O 1
ATOM 3082 N N . THR B 1 66 ? -2.062 -33.094 -10.242 1 97.25 66 THR B N 1
ATOM 3083 C CA . THR B 1 66 ? -2.27 -34.531 -10.336 1 97.25 66 THR B CA 1
ATOM 3084 C C . THR B 1 66 ? -1.512 -35.125 -11.531 1 97.25 66 THR B C 1
ATOM 3086 O O . THR B 1 66 ? -0.921 -36.188 -11.438 1 97.25 66 THR B O 1
ATOM 3089 N N . ARG B 1 67 ? -1.616 -34.438 -12.594 1 97.31 67 ARG B N 1
ATOM 3090 C CA . ARG B 1 67 ? -0.886 -34.844 -13.789 1 97.31 67 ARG B CA 1
ATOM 3091 C C . ARG B 1 67 ? 0.61 -34.938 -13.508 1 97.31 67 ARG B C 1
ATOM 3093 O O . ARG B 1 67 ? 1.257 -35.906 -13.875 1 97.31 67 ARG B O 1
ATOM 3100 N N . MET B 1 68 ? 1.16 -33.938 -12.898 1 98.06 68 MET B N 1
ATOM 3101 C CA . MET B 1 68 ? 2.582 -33.938 -12.57 1 98.06 68 MET B CA 1
ATOM 3102 C C . MET B 1 68 ? 2.943 -35.094 -11.648 1 98.06 68 MET B C 1
ATOM 3104 O O . MET B 1 68 ? 4 -35.719 -11.797 1 98.06 68 MET B O 1
ATOM 3108 N N . GLU B 1 69 ? 2.066 -35.375 -10.688 1 97.75 69 GLU B N 1
ATOM 3109 C CA . GLU B 1 69 ? 2.273 -36.5 -9.805 1 97.75 69 GLU B CA 1
ATOM 3110 C C . GLU B 1 69 ? 2.316 -37.812 -10.586 1 97.75 69 GLU B C 1
ATOM 3112 O O . GLU B 1 69 ? 3.182 -38.656 -10.352 1 97.75 69 GLU B O 1
ATOM 3117 N N . ALA B 1 70 ? 1.409 -37.938 -11.438 1 97.62 70 ALA B N 1
ATOM 3118 C CA . ALA B 1 70 ? 1.297 -39.156 -12.242 1 97.62 70 ALA B CA 1
ATOM 3119 C C . ALA B 1 70 ? 2.494 -39.312 -13.172 1 97.62 70 ALA B C 1
ATOM 3121 O O . ALA B 1 70 ? 2.982 -40.406 -13.391 1 97.62 70 ALA B O 1
ATOM 3122 N N . GLU B 1 71 ? 2.887 -38.219 -13.703 1 97.44 71 GLU B N 1
ATOM 3123 C CA . GLU B 1 71 ? 4.031 -38.219 -14.609 1 97.44 71 GLU B CA 1
ATOM 3124 C C . GLU B 1 71 ? 5.316 -38.594 -13.875 1 97.44 71 GLU B C 1
ATOM 3126 O O . GLU B 1 71 ? 6.207 -39.219 -14.438 1 97.44 71 GLU B O 1
ATOM 3131 N N . GLY B 1 72 ? 5.457 -38.188 -12.641 1 96 72 GLY B N 1
ATOM 3132 C CA . GLY B 1 72 ? 6.605 -38.531 -11.812 1 96 72 GLY B CA 1
ATOM 3133 C C . GLY B 1 72 ? 7.922 -38.062 -12.406 1 96 72 GLY B C 1
ATOM 3134 O O . GLY B 1 72 ? 8.039 -36.906 -12.852 1 96 72 GLY B O 1
ATOM 3135 N N . VAL B 1 73 ? 8.875 -38.906 -12.383 1 96.62 73 VAL B N 1
ATOM 3136 C CA . VAL B 1 73 ? 10.242 -38.562 -12.789 1 96.62 73 VAL B CA 1
ATOM 3137 C C . VAL B 1 73 ? 10.281 -38.281 -14.281 1 96.62 73 VAL B C 1
ATOM 3139 O O . VAL B 1 73 ? 11.227 -37.656 -14.781 1 96.62 73 VAL B O 1
ATOM 3142 N N . ASN B 1 74 ? 9.219 -38.688 -15 1 96.31 74 ASN B N 1
ATOM 3143 C CA . ASN B 1 74 ? 9.164 -38.5 -16.453 1 96.31 74 ASN B CA 1
ATOM 3144 C C . ASN B 1 74 ? 8.367 -37.25 -16.812 1 96.31 74 ASN B C 1
ATOM 3146 O O . ASN B 1 74 ? 8.094 -37 -17.984 1 96.31 74 ASN B O 1
ATOM 3150 N N . SER B 1 75 ? 7.996 -36.5 -15.836 1 97.31 75 SER B N 1
ATOM 3151 C CA . SER B 1 75 ? 7.223 -35.281 -16.109 1 97.31 75 SER B CA 1
ATOM 3152 C C . SER B 1 75 ? 7.996 -34.344 -17.016 1 97.31 75 SER B C 1
ATOM 3154 O O . SER B 1 75 ? 9.172 -34.062 -16.766 1 97.31 75 SER B O 1
ATOM 3156 N N . PRO B 1 76 ? 7.336 -33.875 -18.062 1 97.5 76 PRO B N 1
ATOM 3157 C CA . PRO B 1 76 ? 7.996 -32.875 -18.906 1 97.5 76 PRO B CA 1
ATOM 3158 C C . PRO B 1 76 ? 7.879 -31.469 -18.328 1 97.5 76 PRO B C 1
ATOM 3160 O O . PRO B 1 76 ? 8.445 -30.531 -18.891 1 97.5 76 PRO B O 1
ATOM 3163 N N . ALA B 1 77 ? 7.164 -31.281 -17.25 1 98.31 77 ALA B N 1
ATOM 3164 C CA . ALA B 1 77 ? 6.91 -29.953 -16.703 1 98.31 77 ALA B CA 1
ATOM 3165 C C . ALA B 1 77 ? 8.195 -29.312 -16.188 1 98.31 77 ALA B C 1
ATOM 3167 O O . ALA B 1 77 ? 9.008 -29.984 -15.547 1 98.31 77 ALA B O 1
ATOM 3168 N N . ASP B 1 78 ? 8.352 -28.047 -16.5 1 98.62 78 ASP B N 1
ATOM 3169 C CA . ASP B 1 78 ? 9.469 -27.266 -15.969 1 98.62 78 ASP B CA 1
ATOM 3170 C C . ASP B 1 78 ? 9.008 -26.312 -14.875 1 98.62 78 ASP B C 1
ATOM 3172 O O . ASP B 1 78 ? 9.695 -26.109 -13.875 1 98.62 78 ASP B O 1
ATOM 3176 N N . VAL B 1 79 ? 7.898 -25.641 -15.125 1 98.62 79 VAL B N 1
ATOM 3177 C CA . VAL B 1 79 ? 7.344 -24.672 -14.188 1 98.62 79 VAL B CA 1
ATOM 3178 C C . VAL B 1 79 ? 5.836 -24.875 -14.062 1 98.62 79 VAL B C 1
ATOM 3180 O O . VAL B 1 79 ? 5.148 -25.125 -15.055 1 98.62 79 VAL B O 1
ATOM 3183 N N . LEU B 1 80 ? 5.383 -24.859 -12.867 1 98.5 80 LEU B N 1
ATOM 3184 C CA . LEU B 1 80 ? 3.955 -24.734 -12.586 1 98.5 80 LEU B CA 1
ATOM 3185 C C . LEU B 1 80 ? 3.592 -23.312 -12.203 1 98.5 80 LEU B C 1
ATOM 3187 O O . LEU B 1 80 ? 4.184 -22.734 -11.281 1 98.5 80 LEU B O 1
ATOM 3191 N N . LEU B 1 81 ? 2.74 -22.703 -12.922 1 96.88 81 LEU B N 1
ATOM 3192 C CA . LEU B 1 81 ? 2.178 -21.406 -12.609 1 96.88 81 LEU B CA 1
ATOM 3193 C C . LEU B 1 81 ? 0.706 -21.516 -12.227 1 96.88 81 LEU B C 1
ATOM 3195 O O . LEU B 1 81 ? -0.073 -22.156 -12.93 1 96.88 81 LEU B O 1
ATOM 3199 N N . THR B 1 82 ? 0.365 -21 -11.117 1 94.69 82 THR B N 1
ATOM 3200 C CA . THR B 1 82 ? -1.018 -21.078 -10.656 1 94.69 82 THR B CA 1
ATOM 3201 C C . THR B 1 82 ? -1.407 -19.828 -9.875 1 94.69 82 THR B C 1
ATOM 3203 O O . THR B 1 82 ? -0.625 -18.891 -9.773 1 94.69 82 THR B O 1
ATOM 3206 N N . VAL B 1 83 ? -2.697 -19.906 -9.508 1 91.12 83 VAL B N 1
ATOM 3207 C CA . VAL B 1 83 ? -3.234 -18.797 -8.734 1 91.12 83 VAL B CA 1
ATOM 3208 C C . VAL B 1 83 ? -3.537 -19.25 -7.312 1 91.12 83 VAL B C 1
ATOM 3210 O O . VAL B 1 83 ? -3.967 -20.375 -7.09 1 91.12 83 VAL B O 1
ATOM 3213 N N . ASP B 1 84 ? -3.09 -18.438 -6.332 1 91.31 84 ASP B N 1
ATOM 3214 C CA . ASP B 1 84 ? -3.482 -18.641 -4.941 1 91.31 84 ASP B CA 1
ATOM 3215 C C . ASP B 1 84 ? -2.416 -19.422 -4.176 1 91.31 84 ASP B C 1
ATOM 3217 O O . ASP B 1 84 ? -1.957 -20.469 -4.637 1 91.31 84 ASP B O 1
ATOM 3221 N N . THR B 1 85 ? -2.141 -19 -3.047 1 91.44 85 THR B N 1
ATOM 3222 C CA . THR B 1 85 ? -1.117 -19.594 -2.199 1 91.44 85 THR B CA 1
ATOM 3223 C C . THR B 1 85 ? -1.506 -21.016 -1.805 1 91.44 85 THR B C 1
ATOM 3225 O O . THR B 1 85 ? -0.644 -21.891 -1.678 1 91.44 85 THR B O 1
ATOM 3228 N N . SER B 1 86 ? -2.762 -21.266 -1.643 1 91.56 86 SER B N 1
ATOM 3229 C CA . SER B 1 86 ? -3.223 -22.594 -1.248 1 91.56 86 SER B CA 1
ATOM 3230 C C . SER B 1 86 ? -2.865 -23.641 -2.301 1 91.56 86 SER B C 1
ATOM 3232 O O . SER B 1 86 ? -2.52 -24.781 -1.965 1 91.56 86 SER B O 1
ATOM 3234 N N . ARG B 1 87 ? -2.924 -23.297 -3.496 1 93.44 87 ARG B N 1
ATOM 3235 C CA . ARG B 1 87 ? -2.582 -24.203 -4.578 1 93.44 87 ARG B CA 1
ATOM 3236 C C . ARG B 1 87 ? -1.074 -24.422 -4.656 1 93.44 87 ARG B C 1
ATOM 3238 O O . ARG B 1 87 ? -0.615 -25.531 -4.938 1 93.44 87 ARG B O 1
ATOM 3245 N N . LEU B 1 88 ? -0.37 -23.391 -4.457 1 95.31 88 LEU B N 1
ATOM 3246 C CA . LEU B 1 88 ? 1.085 -23.484 -4.434 1 95.31 88 LEU B CA 1
ATOM 3247 C C . LEU B 1 88 ? 1.545 -24.391 -3.293 1 95.31 88 LEU B C 1
ATOM 3249 O O . LEU B 1 88 ? 2.42 -25.25 -3.482 1 95.31 88 LEU B O 1
ATOM 3253 N N . GLU B 1 89 ? 0.923 -24.219 -2.182 1 93 89 GLU B N 1
ATOM 3254 C CA . GLU B 1 89 ? 1.245 -25.078 -1.04 1 93 89 GLU B CA 1
ATOM 3255 C C . GLU B 1 89 ? 0.854 -26.516 -1.303 1 93 89 GLU B C 1
ATOM 3257 O O . GLU B 1 89 ? 1.569 -27.453 -0.91 1 93 89 GLU B O 1
ATOM 3262 N N . ARG B 1 90 ? -0.246 -26.703 -1.912 1 93.44 90 ARG B N 1
ATOM 3263 C CA . ARG B 1 90 ? -0.66 -28.047 -2.279 1 93.44 90 ARG B CA 1
ATOM 3264 C C . ARG B 1 90 ? 0.357 -28.703 -3.211 1 93.44 90 ARG B C 1
ATOM 3266 O O . ARG B 1 90 ? 0.68 -29.875 -3.061 1 93.44 90 ARG B O 1
ATOM 3273 N N . ALA B 1 91 ? 0.769 -27.969 -4.195 1 97.06 91 ALA B N 1
ATOM 3274 C CA . ALA B 1 91 ? 1.786 -28.469 -5.113 1 97.06 91 ALA B CA 1
ATOM 3275 C C . ALA B 1 91 ? 3.057 -28.875 -4.367 1 97.06 91 ALA B C 1
ATOM 3277 O O . ALA B 1 91 ? 3.652 -29.906 -4.645 1 97.06 91 ALA B O 1
ATOM 3278 N N . LYS B 1 92 ? 3.475 -28.047 -3.455 1 96.12 92 LYS B N 1
ATOM 3279 C CA . LYS B 1 92 ? 4.625 -28.344 -2.605 1 96.12 92 LYS B CA 1
ATOM 3280 C C . LYS B 1 92 ? 4.402 -29.625 -1.82 1 96.12 92 LYS B C 1
ATOM 3282 O O . LYS B 1 92 ? 5.262 -30.516 -1.813 1 96.12 92 LYS B O 1
ATOM 3287 N N . ASP B 1 93 ? 3.254 -29.781 -1.225 1 94.5 93 ASP B N 1
ATOM 3288 C CA . ASP B 1 93 ? 2.926 -30.922 -0.387 1 94.5 93 ASP B CA 1
ATOM 3289 C C . ASP B 1 93 ? 2.857 -32.219 -1.216 1 94.5 93 ASP B C 1
ATOM 3291 O O . ASP B 1 93 ? 3.168 -33.281 -0.719 1 94.5 93 ASP B O 1
ATOM 3295 N N . ALA B 1 94 ? 2.441 -32.031 -2.439 1 96.88 94 ALA B N 1
ATOM 3296 C CA . ALA B 1 94 ? 2.34 -33.188 -3.346 1 96.88 94 ALA B CA 1
ATOM 3297 C C . ALA B 1 94 ? 3.719 -33.625 -3.83 1 96.88 94 ALA B C 1
ATOM 3299 O O . ALA B 1 94 ? 3.848 -34.656 -4.5 1 96.88 94 ALA B O 1
ATOM 3300 N N . GLY B 1 95 ? 4.688 -32.812 -3.578 1 97.69 95 GLY B N 1
ATOM 3301 C CA . GLY B 1 95 ? 6.051 -33.156 -3.938 1 97.69 95 GLY B CA 1
ATOM 3302 C C . GLY B 1 95 ? 6.371 -32.906 -5.398 1 97.69 95 GLY B C 1
ATOM 3303 O O . GLY B 1 95 ? 7.273 -33.531 -5.961 1 97.69 95 GLY B O 1
ATOM 3304 N N . VAL B 1 96 ? 5.641 -32 -6.043 1 98.56 96 VAL B N 1
ATOM 3305 C CA . VAL B 1 96 ? 5.824 -31.812 -7.48 1 98.56 96 VAL B CA 1
ATOM 3306 C C . VAL B 1 96 ? 6.652 -30.562 -7.738 1 98.56 96 VAL B C 1
ATOM 3308 O O . VAL B 1 96 ? 6.844 -30.172 -8.891 1 98.56 96 VAL B O 1
ATOM 3311 N N . LEU B 1 97 ? 7.121 -29.922 -6.719 1 98.62 97 LEU B N 1
ATOM 3312 C CA . LEU B 1 97 ? 8.016 -28.781 -6.832 1 98.62 97 LEU B CA 1
ATOM 3313 C C . LEU B 1 97 ? 9.367 -29.078 -6.195 1 98.62 97 LEU B C 1
ATOM 3315 O O . LEU B 1 97 ? 9.492 -30.016 -5.41 1 98.62 97 LEU B O 1
ATOM 3319 N N . GLN B 1 98 ? 10.367 -28.312 -6.566 1 98.62 98 GLN B N 1
ATOM 3320 C CA . GLN B 1 98 ? 11.688 -28.422 -5.957 1 98.62 98 GLN B CA 1
ATOM 3321 C C . GLN B 1 98 ? 12.18 -27.062 -5.465 1 98.62 98 GLN B C 1
ATOM 3323 O O . GLN B 1 98 ? 11.781 -26.016 -5.992 1 98.62 98 GLN B O 1
ATOM 3328 N N . SER B 1 99 ? 13.047 -27.109 -4.441 1 98.31 99 SER B N 1
ATOM 3329 C CA . SER B 1 99 ? 13.695 -25.891 -3.961 1 98.31 99 SER B CA 1
ATOM 3330 C C . SER B 1 99 ? 14.711 -25.375 -4.973 1 98.31 99 SER B C 1
ATOM 3332 O O . SER B 1 99 ? 15.438 -26.156 -5.59 1 98.31 99 SER B O 1
ATOM 3334 N N . ILE B 1 100 ? 14.719 -24.094 -5.129 1 97.31 100 ILE B N 1
ATOM 3335 C CA . ILE B 1 100 ? 15.734 -23.5 -5.988 1 97.31 100 ILE B CA 1
ATOM 3336 C C . ILE B 1 100 ? 16.469 -22.391 -5.238 1 97.31 100 ILE B C 1
ATOM 3338 O O . ILE B 1 100 ? 15.922 -21.812 -4.289 1 97.31 100 ILE B O 1
ATOM 3342 N N . ASP B 1 101 ? 17.672 -22.109 -5.699 1 95.25 101 ASP B N 1
ATOM 3343 C CA . ASP B 1 101 ? 18.453 -20.969 -5.215 1 95.25 101 ASP B CA 1
ATOM 3344 C C . ASP B 1 101 ? 18.578 -19.891 -6.285 1 95.25 101 ASP B C 1
ATOM 3346 O O . ASP B 1 101 ? 19.016 -20.172 -7.406 1 95.25 101 ASP B O 1
ATOM 3350 N N . SER B 1 102 ? 18.125 -18.781 -6.043 1 96.69 102 SER B N 1
ATOM 3351 C CA . SER B 1 102 ? 18.234 -17.641 -6.945 1 96.69 102 SER B CA 1
ATOM 3352 C C . SER B 1 102 ? 18.406 -16.328 -6.172 1 96.69 102 SER B C 1
ATOM 3354 O O . SER B 1 102 ? 17.469 -15.883 -5.496 1 96.69 102 SER B O 1
ATOM 3356 N N . ASP B 1 103 ? 19.531 -15.656 -6.328 1 94.44 103 ASP B N 1
ATOM 3357 C CA . ASP B 1 103 ? 19.781 -14.367 -5.688 1 94.44 103 ASP B CA 1
ATOM 3358 C C . ASP B 1 103 ? 18.812 -13.297 -6.203 1 94.44 103 ASP B C 1
ATOM 3360 O O . ASP B 1 103 ? 18.406 -12.414 -5.453 1 94.44 103 ASP B O 1
ATOM 3364 N N . ILE B 1 104 ? 18.516 -13.445 -7.441 1 95.06 104 ILE B N 1
ATOM 3365 C CA . ILE B 1 104 ? 17.625 -12.477 -8.07 1 95.06 104 ILE B CA 1
ATOM 3366 C C . ILE B 1 104 ? 16.234 -12.578 -7.43 1 95.06 104 ILE B C 1
ATOM 3368 O O . ILE B 1 104 ? 15.656 -11.562 -7.027 1 95.06 104 ILE B O 1
ATOM 3372 N N . LEU B 1 105 ? 15.711 -13.789 -7.305 1 97.38 105 LEU B N 1
ATOM 3373 C CA . LEU B 1 105 ? 14.383 -13.977 -6.73 1 97.38 105 LEU B CA 1
ATOM 3374 C C . LEU B 1 105 ? 14.367 -13.578 -5.258 1 97.38 105 LEU B C 1
ATOM 3376 O O . LEU B 1 105 ? 13.414 -12.938 -4.789 1 97.38 105 LEU B O 1
ATOM 3380 N N . GLU B 1 106 ? 15.422 -13.867 -4.539 1 93.75 106 GLU B N 1
ATOM 3381 C CA . GLU B 1 106 ? 15.508 -13.508 -3.127 1 93.75 106 GLU B CA 1
ATOM 3382 C C . GLU B 1 106 ? 15.539 -12 -2.938 1 93.75 106 GLU B C 1
ATOM 3384 O O . GLU B 1 106 ? 14.984 -11.477 -1.965 1 93.75 106 GLU B O 1
ATOM 3389 N N . ALA B 1 107 ? 16.141 -11.359 -3.844 1 90.31 107 ALA B N 1
ATOM 3390 C CA . ALA B 1 107 ? 16.281 -9.906 -3.732 1 90.31 107 ALA B CA 1
ATOM 3391 C C . ALA B 1 107 ? 15.008 -9.188 -4.152 1 90.31 107 ALA B C 1
ATOM 3393 O O . ALA B 1 107 ? 14.672 -8.133 -3.609 1 90.31 107 ALA B O 1
ATOM 3394 N N . ARG B 1 108 ? 14.281 -9.781 -5.07 1 94.5 108 ARG B N 1
ATOM 3395 C CA . ARG B 1 108 ? 13.219 -9.016 -5.719 1 94.5 108 ARG B CA 1
ATOM 3396 C C . ARG B 1 108 ? 11.852 -9.383 -5.145 1 94.5 108 ARG B C 1
ATOM 3398 O O . ARG B 1 108 ? 10.938 -8.555 -5.109 1 94.5 108 ARG B O 1
ATOM 3405 N N . VAL B 1 109 ? 11.672 -10.586 -4.734 1 95.62 109 VAL B N 1
ATOM 3406 C CA . VAL B 1 109 ? 10.383 -11.039 -4.219 1 95.62 109 VAL B CA 1
ATOM 3407 C C . VAL B 1 109 ? 10.398 -11.023 -2.693 1 95.62 109 VAL B C 1
ATOM 3409 O O . VAL B 1 109 ? 11.18 -11.75 -2.068 1 95.62 109 VAL B O 1
ATOM 3412 N N . PRO B 1 110 ? 9.523 -10.25 -2.131 1 93.56 110 PRO B N 1
ATOM 3413 C CA . PRO B 1 110 ? 9.484 -10.211 -0.667 1 93.56 110 PRO B CA 1
ATOM 3414 C C . PRO B 1 110 ? 9.289 -11.594 -0.046 1 93.56 110 PRO B C 1
ATOM 3416 O O . PRO B 1 110 ? 8.586 -12.438 -0.614 1 93.56 110 PRO B O 1
ATOM 3419 N N . SER B 1 111 ? 9.805 -11.742 1.156 1 92 111 SER B N 1
ATOM 3420 C CA . SER B 1 111 ? 9.758 -13.031 1.84 1 92 111 SER B CA 1
ATOM 3421 C C . SER B 1 111 ? 8.32 -13.461 2.113 1 92 111 SER B C 1
ATOM 3423 O O . SER B 1 111 ? 8.016 -14.656 2.113 1 92 111 SER B O 1
ATOM 3425 N N . ALA B 1 112 ? 7.461 -12.5 2.301 1 89 112 ALA B N 1
ATOM 3426 C CA . ALA B 1 112 ? 6.059 -12.805 2.574 1 89 112 ALA B CA 1
ATOM 3427 C C . ALA B 1 112 ? 5.371 -13.383 1.34 1 89 112 ALA B C 1
ATOM 3429 O O . ALA B 1 112 ? 4.281 -13.953 1.438 1 89 112 ALA B O 1
ATOM 3430 N N . LEU B 1 113 ? 6.039 -13.281 0.183 1 93.19 113 LEU B N 1
ATOM 3431 C CA . LEU B 1 113 ? 5.438 -13.711 -1.075 1 93.19 113 LEU B CA 1
ATOM 3432 C C . LEU B 1 113 ? 6.188 -14.898 -1.66 1 93.19 113 LEU B C 1
ATOM 3434 O O . LEU B 1 113 ? 6.059 -15.195 -2.85 1 93.19 113 LEU B O 1
ATOM 3438 N N . GLN B 1 114 ? 6.973 -15.492 -0.874 1 93.38 114 GLN B N 1
ATOM 3439 C CA . GLN B 1 114 ? 7.648 -16.703 -1.349 1 93.38 114 GLN B CA 1
ATOM 3440 C C . GLN B 1 114 ? 7.641 -17.797 -0.283 1 93.38 114 GLN B C 1
ATOM 3442 O O . GLN B 1 114 ? 7.43 -17.516 0.898 1 93.38 114 GLN B O 1
ATOM 3447 N N . ASP B 1 115 ? 7.816 -18.969 -0.738 1 93.19 115 ASP B N 1
ATOM 3448 C CA . ASP B 1 115 ? 7.887 -20.141 0.137 1 93.19 115 ASP B CA 1
ATOM 3449 C C . ASP B 1 115 ? 9.172 -20.125 0.965 1 93.19 115 ASP B C 1
ATOM 3451 O O . ASP B 1 115 ? 10.234 -19.766 0.461 1 93.19 115 ASP B O 1
ATOM 3455 N N . ALA B 1 116 ? 9.078 -20.516 2.189 1 90.62 116 ALA B N 1
ATOM 3456 C CA . ALA B 1 116 ? 10.219 -20.516 3.094 1 90.62 116 ALA B CA 1
ATOM 3457 C C . ALA B 1 116 ? 11.312 -21.469 2.6 1 90.62 116 ALA B C 1
ATOM 3459 O O . ALA B 1 116 ? 12.5 -21.234 2.85 1 90.62 116 ALA B O 1
ATOM 3460 N N . ASP B 1 117 ? 10.891 -22.5 1.851 1 94.56 117 ASP B N 1
ATOM 3461 C CA . ASP B 1 117 ? 11.844 -23.469 1.339 1 94.56 117 ASP B CA 1
ATOM 3462 C C . ASP B 1 117 ? 12.219 -23.172 -0.11 1 94.56 117 ASP B C 1
ATOM 3464 O O . ASP B 1 117 ? 12.844 -24 -0.782 1 94.56 117 ASP B O 1
ATOM 3468 N N . ASN B 1 118 ? 11.719 -22.109 -0.598 1 96.31 118 ASN B N 1
ATOM 3469 C CA . ASN B 1 118 ? 12.016 -21.641 -1.951 1 96.31 118 ASN B CA 1
ATOM 3470 C C . ASN B 1 118 ? 11.469 -22.609 -3 1 96.31 118 ASN B C 1
ATOM 3472 O O . ASN B 1 118 ? 12.117 -22.859 -4.02 1 96.31 118 ASN B O 1
ATOM 3476 N N . GLN B 1 119 ? 10.367 -23.109 -2.736 1 97.56 119 GLN B N 1
ATOM 3477 C CA . GLN B 1 119 ? 9.758 -24.016 -3.707 1 97.56 119 GLN B CA 1
ATOM 3478 C C . GLN B 1 119 ? 8.742 -23.281 -4.578 1 97.56 119 GLN B C 1
ATOM 3480 O O . GLN B 1 119 ? 8.344 -23.781 -5.629 1 97.56 119 GLN B O 1
ATOM 3485 N N . TRP B 1 120 ? 8.312 -22.125 -4.156 1 97.12 120 TRP B N 1
ATOM 3486 C CA . TRP B 1 120 ? 7.48 -21.297 -5.012 1 97.12 120 TRP B CA 1
ATOM 3487 C C . TRP B 1 120 ? 7.664 -19.812 -4.68 1 97.12 120 TRP B C 1
ATOM 3489 O O . TRP B 1 120 ? 8.133 -19.469 -3.592 1 97.12 120 TRP B O 1
ATOM 3499 N N . PHE B 1 121 ? 7.363 -18.969 -5.629 1 97.25 121 PHE B N 1
ATOM 3500 C CA . PHE B 1 121 ? 7.449 -17.516 -5.535 1 97.25 121 PHE B CA 1
ATOM 3501 C C . PHE B 1 121 ? 6.191 -16.859 -6.094 1 97.25 121 PHE B C 1
ATOM 3503 O O . PHE B 1 121 ? 5.633 -17.328 -7.09 1 97.25 121 PHE B O 1
ATOM 3510 N N . GLY B 1 122 ? 5.777 -15.805 -5.434 1 96.44 122 GLY B N 1
ATOM 3511 C CA . GLY B 1 122 ? 4.691 -14.984 -5.949 1 96.44 122 GLY B CA 1
ATOM 3512 C C . GLY B 1 122 ? 5.156 -13.922 -6.926 1 96.44 122 GLY B C 1
ATOM 3513 O O . GLY B 1 122 ? 6.207 -13.312 -6.73 1 96.44 122 GLY B O 1
ATOM 3514 N N . PHE B 1 123 ? 4.32 -13.711 -7.988 1 97.44 123 PHE B N 1
ATOM 3515 C CA . PHE B 1 123 ? 4.758 -12.773 -9.008 1 97.44 123 PHE B CA 1
ATOM 3516 C C . PHE B 1 123 ? 3.707 -11.695 -9.242 1 97.44 123 PHE B C 1
ATOM 3518 O O . PHE B 1 123 ? 3.98 -10.68 -9.891 1 97.44 123 PHE B O 1
ATOM 3525 N N . SER B 1 124 ? 2.555 -11.859 -8.75 1 96.75 124 SER B N 1
ATOM 3526 C CA . SER B 1 124 ? 1.521 -10.828 -8.734 1 96.75 124 SER B CA 1
ATOM 3527 C C . SER B 1 124 ? 0.591 -11 -7.539 1 96.75 124 SER B C 1
ATOM 3529 O O . SER B 1 124 ? 0.56 -12.062 -6.914 1 96.75 124 SER B O 1
ATOM 3531 N N . GLN B 1 125 ? -0.093 -9.945 -7.234 1 96.62 125 GLN B N 1
ATOM 3532 C CA . GLN B 1 125 ? -0.992 -9.945 -6.086 1 96.62 125 GLN B CA 1
ATOM 3533 C C . GLN B 1 125 ? -2.361 -9.383 -6.457 1 96.62 125 GLN B C 1
ATOM 3535 O O . GLN B 1 125 ? -2.516 -8.75 -7.508 1 96.62 125 GLN B O 1
ATOM 3540 N N . ARG B 1 126 ? -3.262 -9.711 -5.676 1 97.19 126 ARG B N 1
ATOM 3541 C CA . ARG B 1 126 ? -4.605 -9.141 -5.746 1 97.19 126 ARG B CA 1
ATOM 3542 C C . ARG B 1 126 ? -5.219 -9.016 -4.359 1 97.19 126 ARG B C 1
ATOM 3544 O O . ARG B 1 126 ? -4.891 -9.781 -3.453 1 97.19 126 ARG B O 1
ATOM 3551 N N . ALA B 1 127 ? -6.023 -8.047 -4.215 1 97.88 127 ALA B N 1
ATOM 3552 C CA . ALA B 1 127 ? -6.824 -7.926 -3 1 97.88 127 ALA B CA 1
ATOM 3553 C C . ALA B 1 127 ? -8.258 -8.391 -3.238 1 97.88 127 ALA B C 1
ATOM 3555 O O . ALA B 1 127 ? -8.766 -8.312 -4.359 1 97.88 127 ALA B O 1
ATOM 3556 N N . ARG B 1 128 ? -8.82 -8.992 -2.295 1 98.12 128 ARG B N 1
ATOM 3557 C CA . ARG B 1 128 ? -10.234 -9.32 -2.303 1 98.12 128 ARG B CA 1
ATOM 3558 C C . ARG B 1 128 ? -11.016 -8.406 -1.364 1 98.12 128 ARG B C 1
ATOM 3560 O O . ARG B 1 128 ? -10.867 -8.492 -0.143 1 98.12 128 ARG B O 1
ATOM 3567 N N . ILE B 1 129 ? -11.875 -7.527 -1.994 1 98.5 129 ILE B N 1
ATOM 3568 C CA . ILE B 1 129 ? -12.383 -6.406 -1.214 1 98.5 129 ILE B CA 1
ATOM 3569 C C . ILE B 1 129 ? -13.891 -6.27 -1.423 1 98.5 129 ILE B C 1
ATOM 3571 O O . ILE B 1 129 ? -14.508 -7.113 -2.074 1 98.5 129 ILE B O 1
ATOM 3575 N N . ILE B 1 130 ? -14.469 -5.27 -0.746 1 98.5 130 ILE B N 1
ATOM 3576 C CA . ILE B 1 130 ? -15.906 -5.039 -0.764 1 98.5 130 ILE B CA 1
ATOM 3577 C C . ILE B 1 130 ? -16.25 -3.967 -1.799 1 98.5 130 ILE B C 1
ATOM 3579 O O . ILE B 1 130 ? -15.648 -2.885 -1.8 1 98.5 130 ILE B O 1
ATOM 3583 N N . PHE B 1 131 ? -17.109 -4.297 -2.68 1 98.5 131 PHE B N 1
ATOM 3584 C CA . PHE B 1 131 ? -17.719 -3.354 -3.605 1 98.5 131 PHE B CA 1
ATOM 3585 C C . PHE B 1 131 ? -19.188 -3.121 -3.25 1 98.5 131 PHE B C 1
ATOM 3587 O O . PHE B 1 131 ? -19.844 -4 -2.689 1 98.5 131 PHE B O 1
ATOM 3594 N N . TYR B 1 132 ? -19.672 -1.88 -3.566 1 98.31 132 TYR B N 1
ATOM 3595 C CA . TYR B 1 132 ? -21.047 -1.58 -3.154 1 98.31 132 TYR B CA 1
ATOM 3596 C C . TYR B 1 132 ? -21.672 -0.538 -4.07 1 98.31 132 TYR B C 1
ATOM 3598 O O . TYR B 1 132 ? -20.969 0.181 -4.781 1 98.31 132 TYR B O 1
ATOM 3606 N N . ASP B 1 133 ? -22.969 -0.589 -4.105 1 97.38 133 ASP B N 1
ATOM 3607 C CA . ASP B 1 133 ? -23.75 0.452 -4.766 1 97.38 133 ASP B CA 1
ATOM 3608 C C . ASP B 1 133 ? -23.766 1.732 -3.936 1 97.38 133 ASP B C 1
ATOM 3610 O O . ASP B 1 133 ? -24.375 1.773 -2.867 1 97.38 133 ASP B O 1
ATOM 3614 N N . LYS B 1 134 ? -23.234 2.818 -4.43 1 94.69 134 LYS B N 1
ATOM 3615 C CA . LYS B 1 134 ? -23.062 4.051 -3.67 1 94.69 134 LYS B CA 1
ATOM 3616 C C . LYS B 1 134 ? -24.406 4.672 -3.303 1 94.69 134 LYS B C 1
ATOM 3618 O O . LYS B 1 134 ? -24.531 5.324 -2.264 1 94.69 134 LYS B O 1
ATOM 3623 N N . THR B 1 135 ? -25.312 4.449 -4.113 1 94.81 135 THR B N 1
ATOM 3624 C CA . THR B 1 135 ? -26.625 5.039 -3.891 1 94.81 135 THR B CA 1
ATOM 3625 C C . THR B 1 135 ? -27.375 4.285 -2.797 1 94.81 135 THR B C 1
ATOM 3627 O O . THR B 1 135 ? -27.906 4.895 -1.871 1 94.81 135 THR B O 1
ATOM 3630 N N . ASP B 1 136 ? -27.297 3.025 -2.818 1 95.69 136 ASP B N 1
ATOM 3631 C CA . ASP B 1 136 ? -28.125 2.197 -1.945 1 95.69 136 ASP B CA 1
ATOM 3632 C C . ASP B 1 136 ? -27.422 1.952 -0.606 1 95.69 136 ASP B C 1
ATOM 3634 O O . ASP B 1 136 ? -28.078 1.616 0.383 1 95.69 136 ASP B O 1
ATOM 3638 N N . VAL B 1 137 ? -26.125 2.02 -0.623 1 96.56 137 VAL B N 1
ATOM 3639 C CA . VAL B 1 137 ? -25.359 1.753 0.593 1 96.56 137 VAL B CA 1
ATOM 3640 C C . VAL B 1 137 ? -24.469 2.949 0.917 1 96.56 137 VAL B C 1
ATOM 3642 O O . VAL B 1 137 ? -23.25 2.879 0.769 1 96.56 137 VAL B O 1
ATOM 3645 N N . PRO B 1 138 ? -25.047 3.949 1.499 1 92 138 PRO B N 1
ATOM 3646 C CA . PRO B 1 138 ? -24.234 5.133 1.823 1 92 138 PRO B CA 1
ATOM 3647 C C . PRO B 1 138 ? -23.188 4.859 2.902 1 92 138 PRO B C 1
ATOM 3649 O O . PRO B 1 138 ? -22.172 5.547 2.965 1 92 138 PRO B O 1
ATOM 3652 N N . ASN B 1 139 ? -23.5 3.859 3.758 1 93.12 139 ASN B N 1
ATOM 3653 C CA . ASN B 1 139 ? -22.562 3.426 4.785 1 93.12 139 ASN B CA 1
ATOM 3654 C C . ASN B 1 139 ? -22.188 1.956 4.617 1 93.12 139 ASN B C 1
ATOM 3656 O O . ASN B 1 139 ? -22.766 1.085 5.262 1 93.12 139 ASN B O 1
ATOM 3660 N N . PRO B 1 140 ? -21.203 1.686 3.805 1 96.31 140 PRO B N 1
ATOM 3661 C CA . PRO B 1 140 ? -20.828 0.29 3.564 1 96.31 140 PRO B CA 1
ATOM 3662 C C . PRO B 1 140 ? -20.078 -0.33 4.738 1 96.31 140 PRO B C 1
ATOM 3664 O O . PRO B 1 140 ? -19.594 0.391 5.613 1 96.31 140 PRO B O 1
ATOM 3667 N N . PRO B 1 141 ? -20.078 -1.677 4.762 1 96.62 141 PRO B N 1
ATOM 3668 C CA . PRO B 1 141 ? -19.234 -2.311 5.773 1 96.62 141 PRO B CA 1
ATOM 3669 C C . PRO B 1 141 ? -17.75 -1.994 5.582 1 96.62 141 PRO B C 1
ATOM 3671 O O . PRO B 1 141 ? -17.25 -2.051 4.457 1 96.62 141 PRO B O 1
ATOM 3674 N N . MET B 1 142 ? -17.094 -1.74 6.656 1 94.75 142 MET B N 1
ATOM 3675 C CA . MET B 1 142 ? -15.719 -1.268 6.578 1 94.75 142 MET B CA 1
ATOM 3676 C C . MET B 1 142 ? -14.734 -2.398 6.867 1 94.75 142 MET B C 1
ATOM 3678 O O . MET B 1 142 ? -13.523 -2.211 6.781 1 94.75 142 MET B O 1
ATOM 3682 N N . ASP B 1 143 ? -15.203 -3.51 7.281 1 95.62 143 ASP B N 1
ATOM 3683 C CA . ASP B 1 143 ? -14.391 -4.707 7.484 1 95.62 143 ASP B CA 1
ATOM 3684 C C . ASP B 1 143 ? -15.156 -5.965 7.078 1 95.62 143 ASP B C 1
ATOM 3686 O O . ASP B 1 143 ? -16.344 -5.898 6.766 1 95.62 143 ASP B O 1
ATOM 3690 N N . TYR B 1 144 ? -14.469 -7.078 7 1 96.06 144 TYR B N 1
ATOM 3691 C CA . TYR B 1 144 ? -15.086 -8.32 6.555 1 96.06 144 TYR B CA 1
ATOM 3692 C C . TYR B 1 144 ? -16.156 -8.781 7.547 1 96.06 144 TYR B C 1
ATOM 3694 O O . TYR B 1 144 ? -17.219 -9.242 7.148 1 96.06 144 TYR B O 1
ATOM 3702 N N . VAL B 1 145 ? -15.898 -8.68 8.812 1 94.12 145 VAL B N 1
ATOM 3703 C CA . VAL B 1 145 ? -16.797 -9.148 9.867 1 94.12 145 VAL B CA 1
ATOM 3704 C C . VAL B 1 145 ? -18.125 -8.383 9.797 1 94.12 145 VAL B C 1
ATOM 3706 O O . VAL B 1 145 ? -19.188 -8.969 9.977 1 94.12 145 VAL B O 1
ATOM 3709 N N . SER B 1 146 ? -18.047 -7.102 9.453 1 95.25 146 SER B N 1
ATOM 3710 C CA . SER B 1 146 ? -19.234 -6.246 9.406 1 95.25 146 SER B CA 1
ATOM 3711 C C . SER B 1 146 ? -20.141 -6.633 8.258 1 95.25 146 SER B C 1
ATOM 3713 O O . SER B 1 146 ? -21.312 -6.227 8.219 1 95.25 146 SER B O 1
ATOM 3715 N N . LEU B 1 147 ? -19.672 -7.387 7.344 1 96.56 147 LEU B N 1
ATOM 3716 C CA . LEU B 1 147 ? -20.484 -7.871 6.242 1 96.56 147 LEU B CA 1
ATOM 3717 C C . LEU B 1 147 ? -21.641 -8.727 6.762 1 96.56 147 LEU B C 1
ATOM 3719 O O . LEU B 1 147 ? -22.656 -8.891 6.078 1 96.56 147 LEU B O 1
ATOM 3723 N N . ALA B 1 148 ? -21.453 -9.289 7.941 1 97.25 148 ALA B N 1
ATOM 3724 C CA . ALA B 1 148 ? -22.438 -10.18 8.547 1 97.25 148 ALA B CA 1
ATOM 3725 C C . ALA B 1 148 ? -23.484 -9.391 9.344 1 97.25 148 ALA B C 1
ATOM 3727 O O . ALA B 1 148 ? -24.422 -9.969 9.891 1 97.25 148 ALA B O 1
ATOM 3728 N N . ASP B 1 149 ? -23.297 -8.094 9.469 1 97.56 149 ASP B N 1
ATOM 3729 C CA . ASP B 1 149 ? -24.266 -7.27 10.18 1 97.56 149 ASP B CA 1
ATOM 3730 C C . ASP B 1 149 ? -25.672 -7.441 9.594 1 97.56 149 ASP B C 1
ATOM 3732 O O . ASP B 1 149 ? -25.859 -7.316 8.383 1 97.56 149 ASP B O 1
ATOM 3736 N N . PRO B 1 150 ? -26.656 -7.613 10.43 1 98.06 150 PRO B N 1
ATOM 3737 C CA . PRO B 1 150 ? -28.016 -7.812 9.945 1 98.06 150 PRO B CA 1
ATOM 3738 C C . PRO B 1 150 ? -28.562 -6.605 9.188 1 98.06 150 PRO B C 1
ATOM 3740 O O . PRO B 1 150 ? -29.547 -6.723 8.453 1 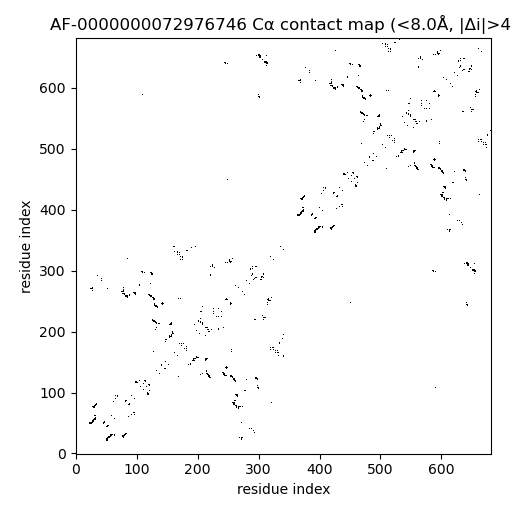98.06 150 PRO B O 1
ATOM 3743 N N . ALA B 1 151 ? -27.906 -5.535 9.344 1 97.44 151 ALA B N 1
ATOM 3744 C CA . ALA B 1 151 ? -28.312 -4.336 8.617 1 97.44 151 ALA B CA 1
ATOM 3745 C C . ALA B 1 151 ? -28.156 -4.535 7.109 1 97.44 151 ALA B C 1
ATOM 3747 O O . ALA B 1 151 ? -28.734 -3.791 6.316 1 97.44 151 ALA B O 1
ATOM 3748 N N . PHE B 1 152 ? -27.469 -5.578 6.711 1 98.25 152 PHE B N 1
ATOM 3749 C CA . PHE B 1 152 ? -27.203 -5.801 5.297 1 98.25 152 PHE B CA 1
ATOM 3750 C C . PHE B 1 152 ? -27.984 -7.012 4.785 1 98.25 152 PHE B C 1
ATOM 3752 O O . PHE B 1 152 ? -27.625 -7.598 3.762 1 98.25 152 PHE B O 1
ATOM 3759 N N . GLU B 1 153 ? -29.016 -7.41 5.5 1 98.06 153 GLU B N 1
ATOM 3760 C CA . GLU B 1 153 ? -29.828 -8.539 5.07 1 98.06 153 GLU B CA 1
ATOM 3761 C C . GLU B 1 153 ? -30.359 -8.32 3.656 1 98.06 153 GLU B C 1
ATOM 3763 O O . GLU B 1 153 ? -30.891 -7.254 3.34 1 98.06 153 GLU B O 1
ATOM 3768 N N . GLY B 1 154 ? -30.125 -9.312 2.811 1 98.12 154 GLY B N 1
ATOM 3769 C CA . GLY B 1 154 ? -30.656 -9.297 1.459 1 98.12 154 GLY B CA 1
ATOM 3770 C C . GLY B 1 154 ? -29.859 -8.43 0.508 1 98.12 154 GLY B C 1
ATOM 3771 O O . GLY B 1 154 ? -30.312 -8.125 -0.598 1 98.12 154 GLY B O 1
ATOM 3772 N N . MET B 1 155 ? -28.656 -8.07 0.863 1 98.56 155 MET B N 1
ATOM 3773 C CA . MET B 1 155 ? -27.938 -7.074 0.06 1 98.56 155 MET B CA 1
ATOM 3774 C C . MET B 1 155 ? -26.688 -7.672 -0.559 1 98.56 155 MET B C 1
ATOM 3776 O O . MET B 1 155 ? -26.094 -7.086 -1.471 1 98.56 155 MET B O 1
ATOM 3780 N N . VAL B 1 156 ? -26.281 -8.836 -0.118 1 98.31 156 VAL B N 1
ATOM 3781 C CA . VAL B 1 156 ? -24.922 -9.289 -0.418 1 98.31 156 VAL B CA 1
ATOM 3782 C C . VAL B 1 156 ? -24.953 -10.328 -1.534 1 98.31 156 VAL B C 1
ATOM 3784 O O . VAL B 1 156 ? -25.703 -11.312 -1.455 1 98.31 156 VAL B O 1
ATOM 3787 N N . CYS B 1 157 ? -24.203 -10.078 -2.584 1 97.38 157 CYS B N 1
ATOM 3788 C CA . CYS B 1 157 ? -23.922 -11.086 -3.6 1 97.38 157 CYS B CA 1
ATOM 3789 C C . CYS B 1 157 ? -22.531 -11.68 -3.404 1 97.38 157 CYS B C 1
ATOM 3791 O O . CYS B 1 157 ? -21.594 -10.969 -3.059 1 97.38 157 CYS B O 1
ATOM 3793 N N . HIS B 1 158 ? -22.453 -12.883 -3.59 1 95.06 158 HIS B N 1
ATOM 3794 C CA . HIS B 1 158 ? -21.172 -13.586 -3.498 1 95.06 158 HIS B CA 1
ATOM 3795 C C . HIS B 1 158 ? -21.156 -14.805 -4.41 1 95.06 158 HIS B C 1
ATOM 3797 O O . HIS B 1 158 ? -22.203 -15.328 -4.777 1 95.06 158 HIS B O 1
ATOM 3803 N N . ARG B 1 159 ? -19.984 -15.195 -4.781 1 95 159 ARG B N 1
ATOM 3804 C CA . ARG B 1 159 ? -19.875 -16.406 -5.586 1 95 159 ARG B CA 1
ATOM 3805 C C . ARG B 1 159 ? -19.844 -17.656 -4.707 1 95 159 ARG B C 1
ATOM 3807 O O . ARG B 1 159 ? -19.906 -17.547 -3.479 1 95 159 ARG B O 1
ATOM 3814 N N . SER B 1 160 ? -19.719 -18.766 -5.402 1 94.88 160 SER B N 1
ATOM 3815 C CA . SER B 1 160 ? -19.828 -20.047 -4.734 1 94.88 160 SER B CA 1
ATOM 3816 C C . SER B 1 160 ? -18.672 -20.266 -3.746 1 94.88 160 SER B C 1
ATOM 3818 O O . SER B 1 160 ? -17.547 -19.812 -3.988 1 94.88 160 SER B O 1
ATOM 3820 N N . SER B 1 161 ? -18.984 -21.047 -2.688 1 94.5 161 SER B N 1
ATOM 3821 C CA . SER B 1 161 ? -18 -21.406 -1.673 1 94.5 161 SER B CA 1
ATOM 3822 C C . SER B 1 161 ? -16.969 -22.375 -2.223 1 94.5 161 SER B C 1
ATOM 3824 O O . SER B 1 161 ? -15.914 -22.594 -1.608 1 94.5 161 SER B O 1
ATOM 3826 N N . THR B 1 162 ? -17.25 -22.938 -3.357 1 92.31 162 THR B N 1
ATOM 3827 C CA . THR B 1 162 ? -16.344 -23.938 -3.92 1 92.31 162 THR B CA 1
ATOM 3828 C C . THR B 1 162 ? -15.156 -23.25 -4.598 1 92.31 162 THR B C 1
ATOM 3830 O O . THR B 1 162 ? -14.156 -23.906 -4.906 1 92.31 162 THR B O 1
ATOM 3833 N N . ASN B 1 163 ? -15.367 -22.016 -4.789 1 92.62 163 ASN B N 1
ATOM 3834 C CA . ASN B 1 163 ? -14.281 -21.266 -5.414 1 92.62 163 ASN B CA 1
ATOM 3835 C C . ASN B 1 163 ? -13.141 -21.016 -4.43 1 92.62 163 ASN B C 1
ATOM 3837 O O . ASN B 1 163 ? -13.383 -20.703 -3.262 1 92.62 163 ASN B O 1
ATOM 3841 N N . VAL B 1 164 ? -11.93 -21.078 -4.98 1 91.06 164 VAL B N 1
ATOM 3842 C CA . VAL B 1 164 ? -10.727 -20.984 -4.156 1 91.06 164 VAL B CA 1
ATOM 3843 C C . VAL B 1 164 ? -10.633 -19.609 -3.514 1 91.06 164 VAL B C 1
ATOM 3845 O O . VAL B 1 164 ? -10.156 -19.469 -2.385 1 91.06 164 VAL B O 1
ATOM 3848 N N . TYR B 1 165 ? -11.094 -18.562 -4.125 1 93.5 165 TYR B N 1
ATOM 3849 C CA . TYR B 1 165 ? -11.039 -17.203 -3.576 1 93.5 165 TYR B CA 1
ATOM 3850 C C . TYR B 1 165 ? -11.898 -17.094 -2.322 1 93.5 165 TYR B C 1
ATOM 3852 O O . TYR B 1 165 ? -11.5 -16.438 -1.351 1 93.5 165 TYR B O 1
ATOM 3860 N N . SER B 1 166 ? -13.047 -17.719 -2.361 1 95.31 166 SER B N 1
ATOM 3861 C CA . SER B 1 166 ? -13.93 -17.75 -1.194 1 95.31 166 SER B CA 1
ATOM 3862 C C . SER B 1 166 ? -13.297 -18.547 -0.052 1 95.31 166 SER B C 1
ATOM 3864 O O . SER B 1 166 ? -13.336 -18.109 1.103 1 95.31 166 SER B O 1
ATOM 3866 N N . GLN B 1 167 ? -12.703 -19.594 -0.44 1 95.31 167 GLN B N 1
ATOM 3867 C CA . GLN B 1 167 ? -12.109 -20.484 0.561 1 95.31 167 GLN B CA 1
ATOM 3868 C C . GLN B 1 167 ? -10.938 -19.812 1.266 1 95.31 167 GLN B C 1
ATOM 3870 O O . GLN B 1 167 ? -10.82 -19.875 2.49 1 95.31 167 GLN B O 1
ATOM 3875 N N . THR B 1 168 ? -10.148 -19.172 0.526 1 95.44 168 THR B N 1
ATOM 3876 C CA . THR B 1 168 ? -8.969 -18.562 1.127 1 95.44 168 THR B CA 1
ATOM 3877 C C . THR B 1 168 ? -9.344 -17.344 1.949 1 95.44 168 THR B C 1
ATOM 3879 O O . THR B 1 168 ? -8.719 -17.047 2.969 1 95.44 168 THR B O 1
ATOM 3882 N N . LEU B 1 169 ? -10.367 -16.594 1.52 1 96.38 169 LEU B N 1
ATOM 3883 C CA . LEU B 1 169 ? -10.828 -15.477 2.344 1 96.38 169 LEU B CA 1
ATOM 3884 C C . LEU B 1 169 ? -11.312 -15.969 3.701 1 96.38 169 LEU B C 1
ATOM 3886 O O . LEU B 1 169 ? -10.93 -15.43 4.738 1 96.38 169 LEU B O 1
ATOM 3890 N N . LEU B 1 170 ? -12.156 -17 3.689 1 97.38 170 LEU B N 1
ATOM 3891 C CA . LEU B 1 170 ? -12.641 -17.531 4.961 1 97.38 170 LEU B CA 1
ATOM 3892 C C . LEU B 1 170 ? -11.492 -18.094 5.789 1 97.38 170 LEU B C 1
ATOM 3894 O O . LEU B 1 170 ? -11.477 -17.953 7.016 1 97.38 170 LEU B O 1
ATOM 3898 N N . ALA B 1 171 ? -10.562 -18.734 5.102 1 96.94 171 ALA B N 1
ATOM 3899 C CA . ALA B 1 171 ? -9.375 -19.234 5.793 1 96.94 171 ALA B CA 1
ATOM 3900 C C . ALA B 1 171 ? -8.617 -18.109 6.477 1 96.94 171 ALA B C 1
ATOM 3902 O O . ALA B 1 171 ? -8.094 -18.281 7.582 1 96.94 171 ALA B O 1
ATOM 3903 N N . ALA B 1 172 ? -8.531 -17 5.824 1 96.25 172 ALA B N 1
ATOM 3904 C CA . ALA B 1 172 ? -7.887 -15.828 6.422 1 96.25 172 ALA B CA 1
ATOM 3905 C C . ALA B 1 172 ? -8.688 -15.312 7.613 1 96.25 172 ALA B C 1
ATOM 3907 O O . ALA B 1 172 ? -8.117 -14.891 8.617 1 96.25 172 ALA B O 1
ATOM 3908 N N . VAL B 1 173 ? -10.031 -15.336 7.527 1 97.06 173 VAL B N 1
ATOM 3909 C CA . VAL B 1 173 ? -10.883 -14.945 8.641 1 97.06 173 VAL B CA 1
ATOM 3910 C C . VAL B 1 173 ? -10.648 -15.883 9.828 1 97.06 173 VAL B C 1
ATOM 3912 O O . VAL B 1 173 ? -10.562 -15.438 10.977 1 97.06 173 VAL B O 1
ATOM 3915 N N . ILE B 1 174 ? -10.508 -17.172 9.539 1 97.62 174 ILE B N 1
ATOM 3916 C CA . ILE B 1 174 ? -10.195 -18.141 10.586 1 97.62 174 ILE B CA 1
ATOM 3917 C C . ILE B 1 174 ? -8.867 -17.781 11.25 1 97.62 174 ILE B C 1
ATOM 3919 O O . ILE B 1 174 ? -8.758 -17.781 12.477 1 97.62 174 ILE B O 1
ATOM 3923 N N . GLU B 1 175 ? -7.902 -17.484 10.422 1 95.88 175 GLU B N 1
ATOM 3924 C CA . GLU B 1 175 ? -6.57 -17.172 10.93 1 95.88 175 GLU B CA 1
ATOM 3925 C C . GLU B 1 175 ? -6.59 -15.945 11.828 1 95.88 175 GLU B C 1
ATOM 3927 O O . GLU B 1 175 ? -5.941 -15.914 12.867 1 95.88 175 GLU B O 1
ATOM 3932 N N . ASN B 1 176 ? -7.363 -14.992 11.477 1 95.81 176 ASN B N 1
ATOM 3933 C CA . ASN B 1 176 ? -7.383 -13.711 12.18 1 95.81 176 ASN B CA 1
ATOM 3934 C C . ASN B 1 176 ? -8.266 -13.773 13.422 1 95.81 176 ASN B C 1
ATOM 3936 O O . ASN B 1 176 ? -7.98 -13.109 14.43 1 95.81 176 ASN B O 1
ATOM 3940 N N . PHE B 1 177 ? -9.383 -14.633 13.359 1 96.75 177 PHE B N 1
ATOM 3941 C CA . PHE B 1 177 ? -10.406 -14.461 14.391 1 96.75 177 PHE B CA 1
ATOM 3942 C C . PHE B 1 177 ? -10.758 -15.797 15.031 1 96.75 177 PHE B C 1
ATOM 3944 O O . PHE B 1 177 ? -11.516 -15.844 16 1 96.75 177 PHE B O 1
ATOM 3951 N N . GLY B 1 178 ? -10.312 -16.828 14.516 1 96.94 178 GLY B N 1
ATOM 3952 C CA . GLY B 1 178 ? -10.625 -18.156 15.031 1 96.94 178 GLY B CA 1
ATOM 3953 C C . GLY B 1 178 ? -11.828 -18.797 14.352 1 96.94 178 GLY B C 1
ATOM 3954 O O . GLY B 1 178 ? -12.609 -18.109 13.695 1 96.94 178 GLY B O 1
ATOM 3955 N N . SER B 1 179 ? -11.945 -20.078 14.57 1 97.81 179 SER B N 1
ATOM 3956 C CA . SER B 1 179 ? -12.938 -20.875 13.867 1 97.81 179 SER B CA 1
ATOM 3957 C C . SER B 1 179 ? -14.352 -20.5 14.281 1 97.81 179 SER B C 1
ATOM 3959 O O . SER B 1 179 ? -15.25 -20.438 13.445 1 97.81 179 SER B O 1
ATOM 3961 N N . GLU B 1 180 ? -14.578 -20.281 15.531 1 97.94 180 GLU B N 1
ATOM 3962 C CA . GLU B 1 180 ? -15.914 -19.953 16.016 1 97.94 180 GLU B CA 1
ATOM 3963 C C . GLU B 1 180 ? -16.406 -18.625 15.43 1 97.94 180 GLU B C 1
ATOM 3965 O O . GLU B 1 180 ? -17.516 -18.547 14.906 1 97.94 180 GLU B O 1
ATOM 3970 N N . ALA B 1 181 ? -15.562 -17.656 15.5 1 97.44 181 ALA B N 1
ATOM 3971 C CA . ALA B 1 181 ? -15.906 -16.359 14.953 1 97.44 181 ALA B CA 1
ATOM 3972 C C . ALA B 1 181 ? -16.109 -16.438 13.445 1 97.44 181 ALA B C 1
ATOM 3974 O O . ALA B 1 181 ? -17 -15.773 12.898 1 97.44 181 ALA B O 1
ATOM 3975 N N . ALA B 1 182 ? -15.312 -17.188 12.828 1 98.25 182 ALA B N 1
ATOM 3976 C CA . ALA B 1 182 ? -15.422 -17.375 11.383 1 98.25 182 ALA B CA 1
ATOM 3977 C C . ALA B 1 182 ? -16.75 -18.031 11.008 1 98.25 182 ALA B C 1
ATOM 3979 O O . ALA B 1 182 ? -17.375 -17.656 10.016 1 98.25 182 ALA B O 1
ATOM 3980 N N . THR B 1 183 ? -17.172 -18.984 11.797 1 98.5 183 THR B N 1
ATOM 3981 C CA . THR B 1 183 ? -18.438 -19.656 11.555 1 98.5 183 THR B CA 1
ATOM 3982 C C . THR B 1 183 ? -19.594 -18.672 11.703 1 98.5 183 THR B C 1
ATOM 3984 O O . THR B 1 183 ? -20.5 -18.641 10.859 1 98.5 183 THR B O 1
ATOM 3987 N N . GLU B 1 184 ? -19.531 -17.938 12.742 1 98.06 184 GLU B N 1
ATOM 3988 C CA . GLU B 1 184 ? -20.578 -16.922 12.961 1 98.06 184 GLU B CA 1
ATOM 3989 C C . GLU B 1 184 ? -20.594 -15.922 11.812 1 98.06 184 GLU B C 1
ATOM 3991 O O . GLU B 1 184 ? -21.672 -15.531 11.352 1 98.06 184 GLU B O 1
ATOM 3996 N N . TRP B 1 185 ? -19.438 -15.555 11.43 1 97.88 185 TRP B N 1
ATOM 3997 C CA . TRP B 1 185 ? -19.328 -14.617 10.312 1 97.88 185 TRP B CA 1
ATOM 3998 C C . TRP B 1 185 ? -19.922 -15.203 9.039 1 97.88 185 TRP B C 1
ATOM 4000 O O . TRP B 1 185 ? -20.719 -14.555 8.367 1 97.88 185 TRP B O 1
ATOM 4010 N N . ALA B 1 186 ? -19.547 -16.391 8.742 1 98.31 186 ALA B N 1
ATOM 4011 C CA . ALA B 1 186 ? -20.047 -17.047 7.535 1 98.31 186 ALA B CA 1
ATOM 4012 C C . ALA B 1 186 ? -21.562 -17.188 7.562 1 98.31 186 ALA B C 1
ATOM 4014 O O . ALA B 1 186 ? -22.234 -16.922 6.559 1 98.31 186 ALA B O 1
ATOM 4015 N N . GLN B 1 187 ? -22.125 -17.547 8.688 1 98.31 187 GLN B N 1
ATOM 4016 C CA . GLN B 1 187 ? -23.578 -17.656 8.836 1 98.31 187 GLN B CA 1
ATOM 4017 C C . GLN B 1 187 ? -24.25 -16.297 8.617 1 98.31 187 GLN B C 1
ATOM 4019 O O . GLN B 1 187 ? -25.266 -16.203 7.945 1 98.31 187 GLN B O 1
ATOM 4024 N N . GLY B 1 188 ? -23.688 -15.336 9.25 1 98.25 188 GLY B N 1
ATOM 4025 C CA . GLY B 1 188 ? -24.219 -13.992 9.078 1 98.25 188 GLY B CA 1
ATOM 4026 C C . GLY B 1 188 ? -24.203 -13.531 7.629 1 98.25 188 GLY B C 1
ATOM 4027 O O . GLY B 1 188 ? -25.156 -12.906 7.168 1 98.25 188 GLY B O 1
ATOM 4028 N N . VAL B 1 189 ? -23.156 -13.836 6.918 1 97.88 189 VAL B N 1
ATOM 4029 C CA . VAL B 1 189 ? -23.062 -13.445 5.516 1 97.88 189 VAL B CA 1
ATOM 4030 C C . VAL B 1 189 ? -24.125 -14.188 4.699 1 97.88 189 VAL B C 1
ATOM 4032 O O . VAL B 1 189 ? -24.766 -13.602 3.826 1 97.88 189 VAL B O 1
ATOM 4035 N N . VAL B 1 190 ? -24.297 -15.445 5 1 98 190 VAL B N 1
ATOM 4036 C CA . VAL B 1 190 ? -25.328 -16.234 4.324 1 98 190 VAL B CA 1
ATOM 4037 C C . VAL B 1 190 ? -26.703 -15.594 4.562 1 98 190 VAL B C 1
ATOM 4039 O O . VAL B 1 190 ? -27.5 -15.469 3.633 1 98 190 VAL B O 1
ATOM 4042 N N . ASN B 1 191 ? -26.922 -15.148 5.785 1 98.06 191 ASN B N 1
ATOM 4043 C CA . ASN B 1 191 ? -28.188 -14.5 6.121 1 98.06 191 ASN B CA 1
ATOM 4044 C C . ASN B 1 191 ? -28.391 -13.211 5.32 1 98.06 191 ASN B C 1
ATOM 4046 O O . ASN B 1 191 ? -29.516 -12.766 5.125 1 98.06 191 ASN B O 1
ATOM 4050 N N . ASN B 1 192 ? -27.312 -12.664 4.859 1 98.31 192 ASN B N 1
ATOM 4051 C CA . ASN B 1 192 ? -27.375 -11.359 4.207 1 98.31 192 ASN B CA 1
ATOM 4052 C C . ASN B 1 192 ? -27.422 -11.492 2.688 1 98.31 192 ASN B C 1
ATOM 4054 O O . ASN B 1 192 ? -27.516 -10.5 1.973 1 98.31 192 ASN B O 1
ATOM 4058 N N . PHE B 1 193 ? -27.453 -12.734 2.154 1 97.88 193 PHE B N 1
ATOM 4059 C CA . PHE B 1 193 ? -27.438 -12.953 0.713 1 97.88 193 PHE B CA 1
ATOM 4060 C C . PHE B 1 193 ? -28.656 -12.344 0.053 1 97.88 193 PHE B C 1
ATOM 4062 O O . PHE B 1 193 ? -29.781 -12.445 0.578 1 97.88 193 PHE B O 1
ATOM 4069 N N . ALA B 1 194 ? -28.375 -11.734 -1.019 1 98.06 194 ALA B N 1
ATOM 4070 C CA . ALA B 1 194 ? -29.453 -11.227 -1.852 1 98.06 194 ALA B CA 1
ATOM 4071 C C . ALA B 1 194 ? -29.984 -12.312 -2.791 1 98.06 194 ALA B C 1
ATOM 4073 O O . ALA B 1 194 ? -31.109 -12.219 -3.293 1 98.06 194 ALA B O 1
ATOM 4074 N N . ARG B 1 195 ? -29.125 -13.281 -3.062 1 96.81 195 ARG B N 1
ATOM 4075 C CA . ARG B 1 195 ? -29.406 -14.422 -3.922 1 96.81 195 ARG B CA 1
ATOM 4076 C C . ARG B 1 195 ? -28.469 -15.586 -3.621 1 96.81 195 ARG B C 1
ATOM 4078 O O . ARG B 1 195 ? -27.469 -15.414 -2.908 1 96.81 195 ARG B O 1
ATOM 4085 N N . ASP B 1 196 ? -28.828 -16.703 -4.188 1 96.06 196 ASP B N 1
ATOM 4086 C CA . ASP B 1 196 ? -27.906 -17.828 -4.062 1 96.06 196 ASP B CA 1
ATOM 4087 C C . ASP B 1 196 ? -26.594 -17.547 -4.789 1 96.06 196 ASP B C 1
ATOM 4089 O O . ASP B 1 196 ? -26.578 -16.891 -5.832 1 96.06 196 ASP B O 1
ATOM 4093 N N . PRO B 1 197 ? -25.531 -18.078 -4.203 1 96.5 197 PRO B N 1
ATOM 4094 C CA . PRO B 1 197 ? -24.234 -17.891 -4.855 1 96.5 197 PRO B CA 1
ATOM 4095 C C . PRO B 1 197 ? -24.234 -18.359 -6.309 1 96.5 197 PRO B C 1
ATOM 4097 O O . PRO B 1 197 ? -24.781 -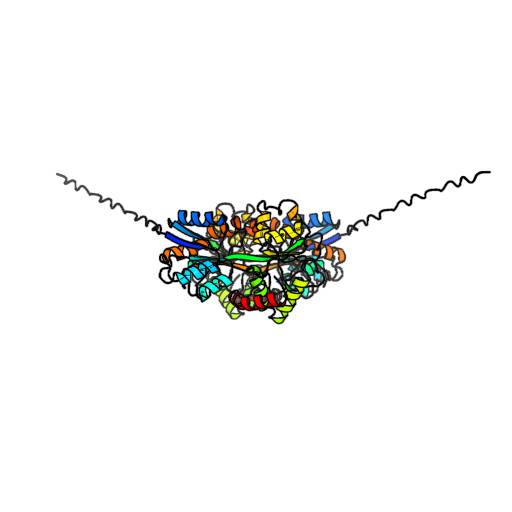19.422 -6.617 1 96.5 197 PRO B O 1
ATOM 4100 N N . GLN B 1 198 ? -23.719 -17.562 -7.164 1 95 198 GLN B N 1
ATOM 4101 C CA . GLN B 1 198 ? -23.641 -17.891 -8.578 1 95 198 GLN B CA 1
ATOM 4102 C C . GLN B 1 198 ? -22.594 -17.047 -9.297 1 95 198 GLN B C 1
ATOM 4104 O O . GLN B 1 198 ? -22.172 -16.016 -8.789 1 95 198 GLN B O 1
ATOM 4109 N N . GLY B 1 199 ? -22.125 -17.625 -10.453 1 94.94 199 GLY B N 1
ATOM 4110 C CA . GLY B 1 199 ? -21.219 -16.891 -11.328 1 94.94 199 GLY B CA 1
ATOM 4111 C C . GLY B 1 199 ? -19.859 -16.609 -10.695 1 94.94 199 GLY B C 1
ATOM 4112 O O . GLY B 1 199 ? -19.516 -17.219 -9.68 1 94.94 199 GLY B O 1
ATOM 4113 N N . GLY B 1 200 ? -19.078 -15.734 -11.398 1 96 200 GLY B N 1
ATOM 4114 C CA . GLY B 1 200 ? -17.766 -15.305 -10.922 1 96 200 GLY B CA 1
ATOM 4115 C C . GLY B 1 200 ? -17.75 -13.891 -10.391 1 96 200 GLY B C 1
ATOM 4116 O O . GLY B 1 200 ? -18.812 -13.305 -10.141 1 96 200 GLY B O 1
ATOM 4117 N N . ASP B 1 201 ? -16.578 -13.367 -10.156 1 97.19 201 ASP B N 1
ATOM 4118 C CA . ASP B 1 201 ? -16.438 -12.047 -9.547 1 97.19 201 ASP B CA 1
ATOM 4119 C C . ASP B 1 201 ? -17.016 -10.969 -10.453 1 97.19 201 ASP B C 1
ATOM 4121 O O . ASP B 1 201 ? -17.609 -10 -9.969 1 97.19 201 ASP B O 1
ATOM 4125 N N . THR B 1 202 ? -16.828 -11.102 -11.734 1 96.94 202 THR B N 1
ATOM 4126 C CA . THR B 1 202 ? -17.422 -10.141 -12.656 1 96.94 202 THR B CA 1
ATOM 4127 C C . THR B 1 202 ? -18.938 -10.125 -12.516 1 96.94 202 THR B C 1
ATOM 4129 O O . THR B 1 202 ? -19.562 -9.062 -12.594 1 96.94 202 THR B O 1
ATOM 4132 N N . ASP B 1 203 ? -19.516 -11.25 -12.336 1 97.5 203 ASP B N 1
ATOM 4133 C CA . ASP B 1 203 ? -20.953 -11.352 -12.18 1 97.5 203 ASP B CA 1
ATOM 4134 C C . ASP B 1 203 ? -21.422 -10.68 -10.891 1 97.5 203 ASP B C 1
ATOM 4136 O O . ASP B 1 203 ? -22.516 -10.125 -10.836 1 97.5 203 ASP B O 1
ATOM 4140 N N . GLN B 1 204 ? -20.609 -10.773 -9.844 1 97.81 204 GLN B N 1
ATOM 4141 C CA . GLN B 1 204 ? -20.938 -10.07 -8.609 1 97.81 204 GLN B CA 1
ATOM 4142 C C . GLN B 1 204 ? -20.969 -8.562 -8.836 1 97.81 204 GLN B C 1
ATOM 4144 O O . GLN B 1 204 ? -21.875 -7.875 -8.344 1 97.81 204 GLN B O 1
ATOM 4149 N N . LEU B 1 205 ? -20.062 -8.055 -9.609 1 98 205 LEU B N 1
ATOM 4150 C CA . LEU B 1 205 ? -20.031 -6.633 -9.938 1 98 205 LEU B CA 1
ATOM 4151 C C . LEU B 1 205 ? -21.219 -6.238 -10.805 1 98 205 LEU B C 1
ATOM 4153 O O . LEU B 1 205 ? -21.828 -5.188 -10.586 1 98 205 LEU B O 1
ATOM 4157 N N . ARG B 1 206 ? -21.578 -7.121 -11.734 1 97.25 206 ARG B N 1
ATOM 4158 C CA . ARG B 1 206 ? -22.766 -6.879 -12.555 1 97.25 206 ARG B CA 1
ATOM 4159 C C . ARG B 1 206 ? -24.016 -6.832 -11.688 1 97.25 206 ARG B C 1
ATOM 4161 O O . ARG B 1 206 ? -24.953 -6.086 -11.992 1 97.25 206 ARG B O 1
ATOM 4168 N N . GLY B 1 207 ? -24 -7.637 -10.68 1 97.25 207 GLY B N 1
ATOM 4169 C CA . GLY B 1 207 ? -25.125 -7.629 -9.75 1 97.25 207 GLY B CA 1
ATOM 4170 C C . GLY B 1 207 ? -25.344 -6.277 -9.094 1 97.25 207 GLY B C 1
ATOM 4171 O O . GLY B 1 207 ? -26.484 -5.875 -8.852 1 97.25 207 GLY B O 1
ATOM 4172 N N . LEU B 1 208 ? -24.297 -5.543 -8.828 1 97.56 208 LEU B N 1
ATOM 4173 C CA . LEU B 1 208 ? -24.422 -4.191 -8.289 1 97.56 208 LEU B CA 1
ATOM 4174 C C . LEU B 1 208 ? -25.062 -3.254 -9.312 1 97.56 208 LEU B C 1
ATOM 4176 O O . LEU B 1 208 ? -25.938 -2.455 -8.969 1 97.56 208 LEU B O 1
ATOM 4180 N N . VAL B 1 209 ? -24.656 -3.41 -10.547 1 95.69 209 VAL B N 1
ATOM 4181 C CA . VAL B 1 209 ? -25.125 -2.535 -11.617 1 95.69 209 VAL B CA 1
ATOM 4182 C C . VAL B 1 209 ? -26.594 -2.809 -11.906 1 95.69 209 VAL B C 1
ATOM 4184 O O . VAL B 1 209 ? -27.375 -1.876 -12.102 1 95.69 209 VAL B O 1
ATOM 4187 N N . SER B 1 210 ? -26.984 -4.035 -11.906 1 94.5 210 SER B N 1
ATOM 4188 C CA . SER B 1 210 ? -28.344 -4.422 -12.25 1 94.5 210 SER B CA 1
ATOM 4189 C C . SER B 1 210 ? -29.297 -4.184 -11.086 1 94.5 210 SER B C 1
ATOM 4191 O O . SER B 1 210 ? -30.516 -4.191 -11.258 1 94.5 210 SER B O 1
ATOM 4193 N N . GLY B 1 211 ? -28.734 -4.109 -9.883 1 95.38 211 GLY B N 1
ATOM 4194 C CA . GLY B 1 211 ? -29.562 -3.912 -8.711 1 95.38 211 GLY B CA 1
ATOM 4195 C C . GLY B 1 211 ? -29.953 -5.211 -8.031 1 95.38 211 GLY B C 1
ATOM 4196 O O . GLY B 1 211 ? -30.75 -5.211 -7.09 1 95.38 211 GLY B O 1
ATOM 4197 N N . GLU B 1 212 ? -29.328 -6.258 -8.492 1 97.12 212 GLU B N 1
ATOM 4198 C CA . GLU B 1 212 ? -29.594 -7.543 -7.855 1 97.12 212 GLU B CA 1
ATOM 4199 C C . GLU B 1 212 ? -29.078 -7.57 -6.422 1 97.12 212 GLU B C 1
ATOM 4201 O O . GLU B 1 212 ? -29.625 -8.258 -5.562 1 97.12 212 GLU B O 1
ATOM 4206 N N . CYS B 1 213 ? -28.031 -6.926 -6.168 1 98.06 213 CYS B N 1
ATOM 4207 C CA . CYS B 1 213 ? -27.469 -6.762 -4.836 1 98.06 213 CYS B CA 1
ATOM 4208 C C . CYS B 1 213 ? -26.844 -5.383 -4.672 1 98.06 213 CYS B C 1
ATOM 4210 O O . CYS B 1 213 ? -26.75 -4.625 -5.637 1 98.06 213 CYS B O 1
ATOM 4212 N N . ASP B 1 214 ? -26.5 -5.113 -3.4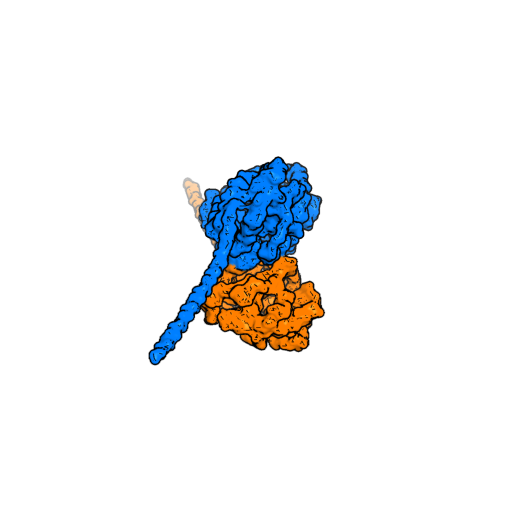38 1 98.5 214 ASP B N 1
ATOM 4213 C CA . ASP B 1 214 ? -25.984 -3.775 -3.148 1 98.5 214 ASP B CA 1
ATOM 4214 C C . ASP B 1 214 ? -24.562 -3.834 -2.621 1 98.5 214 ASP B C 1
ATOM 4216 O O . ASP B 1 214 ? -23.875 -2.814 -2.562 1 98.5 214 ASP B O 1
ATOM 4220 N N . ILE B 1 215 ? -24.188 -5.016 -2.236 1 98.69 215 ILE B N 1
ATOM 4221 C CA . ILE B 1 215 ? -22.844 -5.258 -1.74 1 98.69 215 ILE B CA 1
ATOM 4222 C C . ILE B 1 215 ? -22.281 -6.543 -2.355 1 98.69 215 ILE B C 1
ATOM 4224 O O . ILE B 1 215 ? -23.016 -7.531 -2.496 1 98.69 215 ILE B O 1
ATOM 4228 N N . SER B 1 216 ? -21.047 -6.516 -2.75 1 98.19 216 SER B N 1
ATOM 4229 C CA . SER B 1 216 ? -20.391 -7.711 -3.27 1 98.19 216 SER B CA 1
ATOM 4230 C C . SER B 1 216 ? -18.938 -7.797 -2.809 1 98.19 216 SER B C 1
ATOM 4232 O O . SER B 1 216 ? -18.375 -6.805 -2.348 1 98.19 216 SER B O 1
ATOM 4234 N N . ILE B 1 217 ? -18.422 -9 -2.85 1 97.62 217 ILE B N 1
ATOM 4235 C CA . ILE B 1 217 ? -17 -9.258 -2.637 1 97.62 217 ILE B CA 1
ATOM 4236 C C . ILE B 1 217 ? -16.359 -9.758 -3.934 1 97.62 217 ILE B C 1
ATOM 4238 O O . ILE B 1 217 ? -16.891 -10.672 -4.574 1 97.62 217 ILE B O 1
ATOM 4242 N N . ALA B 1 218 ? -15.32 -9.125 -4.305 1 98.06 218 ALA B N 1
ATOM 4243 C CA . ALA B 1 218 ? -14.625 -9.516 -5.527 1 98.06 218 ALA B CA 1
ATOM 4244 C C . ALA B 1 218 ? -13.148 -9.141 -5.453 1 98.06 218 ALA B C 1
ATOM 4246 O O . ALA B 1 218 ? -12.75 -8.297 -4.648 1 98.06 218 ALA B O 1
ATOM 4247 N N . ASN B 1 219 ? -12.391 -9.828 -6.262 1 97.75 219 ASN B N 1
ATOM 4248 C CA . ASN B 1 219 ? -11 -9.438 -6.41 1 97.75 219 ASN B CA 1
ATOM 4249 C C . ASN B 1 219 ? -10.867 -8.109 -7.156 1 97.75 219 ASN B C 1
ATOM 4251 O O . ASN B 1 219 ? -11.633 -7.836 -8.086 1 97.75 219 ASN B O 1
ATOM 4255 N N . THR B 1 220 ? -9.859 -7.363 -6.793 1 98.38 220 THR B N 1
ATOM 4256 C CA . THR B 1 220 ? -9.672 -5.992 -7.258 1 98.38 220 THR B CA 1
ATOM 4257 C C . THR B 1 220 ? -9.508 -5.957 -8.773 1 98.38 220 THR B C 1
ATOM 4259 O O . THR B 1 220 ? -9.984 -5.035 -9.438 1 98.38 220 THR B O 1
ATOM 4262 N N . TYR B 1 221 ? -8.859 -6.988 -9.344 1 96.75 221 TYR B N 1
ATOM 4263 C CA . TYR B 1 221 ? -8.453 -6.883 -10.742 1 96.75 221 TYR B CA 1
ATOM 4264 C C . TYR B 1 221 ? -9.664 -6.984 -11.664 1 96.75 221 TYR B C 1
ATOM 4266 O O . TYR B 1 221 ? -9.609 -6.547 -12.82 1 96.75 221 TYR B O 1
ATOM 4274 N N . TYR B 1 222 ? -10.758 -7.52 -11.234 1 96.5 222 TYR B N 1
ATOM 4275 C CA . TYR B 1 222 ? -11.961 -7.57 -12.055 1 96.5 222 TYR B CA 1
ATOM 4276 C C . TYR B 1 222 ? -12.547 -6.176 -12.258 1 96.5 222 TYR B C 1
ATOM 4278 O O . TYR B 1 222 ? -12.977 -5.828 -13.359 1 96.5 222 TYR B O 1
ATOM 4286 N N . PHE B 1 223 ? -12.594 -5.461 -11.188 1 97.56 223 PHE B N 1
ATOM 4287 C CA . PHE B 1 223 ? -13.102 -4.098 -11.297 1 97.56 223 PHE B CA 1
ATOM 4288 C C . PHE B 1 223 ? -12.109 -3.209 -12.031 1 97.56 223 PHE B C 1
ATOM 4290 O O . PHE B 1 223 ? -12.5 -2.395 -12.867 1 97.56 223 PHE B O 1
ATOM 4297 N N . ALA B 1 224 ? -10.828 -3.346 -11.664 1 97 224 ALA B N 1
ATOM 4298 C CA . ALA B 1 224 ? -9.797 -2.576 -12.344 1 97 224 ALA B CA 1
ATOM 4299 C C . ALA B 1 224 ? -9.844 -2.803 -13.852 1 97 224 ALA B C 1
ATOM 4301 O O . ALA B 1 224 ? -9.648 -1.868 -14.633 1 97 224 ALA B O 1
ATOM 4302 N N . ARG B 1 225 ? -10.086 -4 -14.25 1 95 225 ARG B N 1
ATOM 4303 C CA . ARG B 1 225 ? -10.227 -4.309 -15.672 1 95 225 ARG B CA 1
ATOM 4304 C C . ARG B 1 225 ? -11.367 -3.508 -16.297 1 95 225 ARG B C 1
ATOM 4306 O O . ARG B 1 225 ? -11.227 -2.971 -17.391 1 95 225 ARG B O 1
ATOM 4313 N N . ALA B 1 226 ? -12.461 -3.418 -15.602 1 95.38 226 ALA B N 1
ATOM 4314 C CA . ALA B 1 226 ? -13.625 -2.686 -16.094 1 95.38 226 ALA B CA 1
ATOM 4315 C C . ALA B 1 226 ? -13.336 -1.188 -16.156 1 95.38 226 ALA B C 1
ATOM 4317 O O . ALA B 1 226 ? -13.992 -0.46 -16.906 1 95.38 226 ALA B O 1
ATOM 4318 N N . LEU B 1 227 ? -12.406 -0.737 -15.32 1 94.56 227 LEU B N 1
ATOM 4319 C CA . LEU B 1 227 ? -11.977 0.655 -15.414 1 94.56 227 LEU B CA 1
ATOM 4320 C C . LEU B 1 227 ? -11.133 0.885 -16.656 1 94.56 227 LEU B C 1
ATOM 4322 O O . LEU B 1 227 ? -11.125 1.986 -17.219 1 94.56 227 LEU B O 1
ATOM 4326 N N . ARG B 1 228 ? -10.438 -0.124 -17.031 1 93.69 228 ARG B N 1
ATOM 4327 C CA . ARG B 1 228 ? -9.461 0.015 -18.094 1 93.69 228 ARG B CA 1
ATOM 4328 C C . ARG B 1 228 ? -10.094 -0.234 -19.453 1 93.69 228 ARG B C 1
ATOM 4330 O O . ARG B 1 228 ? -9.742 0.418 -20.438 1 93.69 228 ARG B O 1
ATOM 4337 N N . LYS B 1 229 ? -10.992 -1.198 -19.531 1 92.31 229 LYS B N 1
ATOM 4338 C CA . LYS B 1 229 ? -11.57 -1.563 -20.812 1 92.31 229 LYS B CA 1
ATOM 4339 C C . LYS B 1 229 ? -13.039 -1.937 -20.672 1 92.31 229 LYS B C 1
ATOM 4341 O O . LYS B 1 229 ? -13.539 -2.105 -19.562 1 92.31 229 LYS B O 1
ATOM 4346 N N . ASP B 1 230 ? -13.648 -2.09 -21.828 1 91.69 230 ASP B N 1
ATOM 4347 C CA . ASP B 1 230 ? -15.062 -2.436 -21.844 1 91.69 230 ASP B CA 1
ATOM 4348 C C . ASP B 1 230 ? -15.281 -3.889 -21.422 1 91.69 230 ASP B C 1
ATOM 4350 O O . ASP B 1 230 ? -14.68 -4.801 -22 1 91.69 230 ASP B O 1
ATOM 4354 N N . VAL B 1 231 ? -16.016 -4.027 -20.406 1 93.62 231 VAL B N 1
ATOM 4355 C CA . VAL B 1 231 ? -16.453 -5.34 -19.953 1 93.62 231 VAL B CA 1
ATOM 4356 C C . VAL B 1 231 ? -17.984 -5.418 -20.016 1 93.62 231 VAL B C 1
ATOM 4358 O O . VAL B 1 231 ? -18.688 -4.539 -19.516 1 93.62 231 VAL B O 1
ATOM 4361 N N . ASP B 1 232 ? -18.406 -6.438 -20.594 1 92.56 232 ASP B N 1
ATOM 4362 C CA . ASP B 1 232 ? -19.844 -6.582 -20.781 1 92.56 232 ASP B CA 1
ATOM 4363 C C . ASP B 1 232 ? -20.594 -6.445 -19.453 1 92.56 232 ASP B C 1
ATOM 4365 O O . ASP B 1 232 ? -20.281 -7.152 -18.484 1 92.56 232 ASP B O 1
ATOM 4369 N N . GLY B 1 233 ? -21.5 -5.488 -19.438 1 92.62 233 GLY B N 1
ATOM 4370 C CA . GLY B 1 233 ? -22.312 -5.262 -18.25 1 92.62 233 GLY B CA 1
ATOM 4371 C C . GLY B 1 233 ? -21.641 -4.375 -17.219 1 92.62 233 GLY B C 1
ATOM 4372 O O . GLY B 1 233 ? -22.219 -4.086 -16.172 1 92.62 233 GLY B O 1
ATOM 4373 N N . LEU B 1 234 ? -20.406 -4.016 -17.453 1 93.88 234 LEU B N 1
ATOM 4374 C CA . LEU B 1 234 ? -19.641 -3.193 -16.516 1 93.88 234 LEU B CA 1
ATOM 4375 C C . LEU B 1 234 ? -18.953 -2.045 -17.25 1 93.88 234 LEU B C 1
ATOM 4377 O O . LEU B 1 234 ? -17.734 -1.882 -17.156 1 93.88 234 LEU B O 1
ATOM 4381 N N . SER B 1 235 ? -19.688 -1.298 -17.984 1 84.12 235 SER B N 1
ATOM 4382 C CA . SER B 1 235 ? -19.031 -0.231 -18.734 1 84.12 235 SER B CA 1
ATOM 4383 C C . SER B 1 235 ? -19.719 1.11 -18.5 1 84.12 235 SER B C 1
ATOM 4385 O O . SER B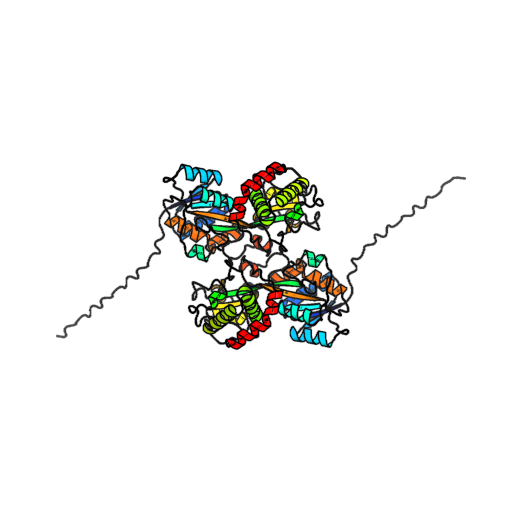 1 235 ? -20.875 1.156 -18.062 1 84.12 235 SER B O 1
ATOM 4387 N N . GLY B 1 236 ? -18.844 2.127 -18.734 1 77.44 236 GLY B N 1
ATOM 4388 C CA . GLY B 1 236 ? -19.359 3.49 -18.75 1 77.44 236 GLY B CA 1
ATOM 4389 C C . GLY B 1 236 ? -19.953 3.928 -17.438 1 77.44 236 GLY B C 1
ATOM 4390 O O . GLY B 1 236 ? -19.312 3.789 -16.391 1 77.44 236 GLY B O 1
ATOM 4391 N N . ASP B 1 237 ? -21.109 4.375 -17.531 1 78.81 237 ASP B N 1
ATOM 4392 C CA . ASP B 1 237 ? -21.844 4.984 -16.422 1 78.81 237 ASP B CA 1
ATOM 4393 C C . ASP B 1 237 ? -22.219 3.939 -15.383 1 78.81 237 ASP B C 1
ATOM 4395 O O . ASP B 1 237 ? -22.438 4.27 -14.211 1 78.81 237 ASP B O 1
ATOM 4399 N N . ALA B 1 238 ? -22.156 2.66 -15.906 1 84.06 238 ALA B N 1
ATOM 4400 C CA . ALA B 1 238 ? -22.594 1.59 -15.008 1 84.06 238 ALA B CA 1
ATOM 4401 C C . ALA B 1 238 ? -21.641 1.43 -13.836 1 84.06 238 ALA B C 1
ATOM 4403 O O . ALA B 1 238 ? -22.047 1.101 -12.727 1 84.06 238 ALA B O 1
ATOM 4404 N N . ILE B 1 239 ? -20.422 1.692 -14.062 1 90.94 239 ILE B N 1
ATOM 4405 C CA . ILE B 1 239 ? -19.453 1.397 -13.008 1 90.94 239 ILE B CA 1
ATOM 4406 C C . ILE B 1 239 ? -19.25 2.635 -12.141 1 90.94 239 ILE B C 1
ATOM 4408 O O . ILE B 1 239 ? -18.672 2.545 -11.055 1 90.94 239 ILE B O 1
ATOM 4412 N N . ALA B 1 240 ? -19.75 3.76 -12.602 1 90.69 240 ALA B N 1
ATOM 4413 C CA . ALA B 1 240 ? -19.531 5 -11.867 1 90.69 240 ALA B CA 1
ATOM 4414 C C . ALA B 1 240 ? -20.203 4.945 -10.492 1 90.69 240 ALA B C 1
ATOM 4416 O O . ALA B 1 240 ? -19.75 5.59 -9.547 1 90.69 240 ALA B O 1
ATOM 4417 N N . ASN B 1 241 ? -21.203 4.109 -10.367 1 93.62 241 ASN B N 1
ATOM 4418 C CA . ASN B 1 241 ? -21.953 4.043 -9.109 1 93.62 241 ASN B CA 1
ATOM 4419 C C . ASN B 1 241 ? -21.391 2.963 -8.188 1 93.62 241 ASN B C 1
ATOM 4421 O O . ASN B 1 241 ? -21.922 2.748 -7.094 1 93.62 241 ASN B O 1
ATOM 4425 N N . ILE B 1 242 ? -20.406 2.268 -8.609 1 97.12 242 ILE B N 1
ATOM 4426 C CA . ILE B 1 242 ? -19.797 1.25 -7.766 1 97.12 242 ILE B CA 1
ATOM 4427 C C . ILE B 1 242 ? -18.703 1.883 -6.91 1 97.12 242 ILE B C 1
ATOM 4429 O O . ILE B 1 242 ? -17.766 2.498 -7.434 1 97.12 242 ILE B O 1
ATOM 4433 N N . GLY B 1 243 ? -18.906 1.845 -5.605 1 96.5 243 GLY B N 1
ATOM 4434 C CA . GLY B 1 243 ? -17.844 2.188 -4.664 1 96.5 243 GLY B CA 1
ATOM 4435 C C . GLY B 1 243 ? -17.078 0.978 -4.164 1 96.5 243 GLY B C 1
ATOM 4436 O O . GLY B 1 243 ? -17.469 -0.163 -4.41 1 96.5 243 GLY B O 1
ATOM 4437 N N . TRP B 1 244 ? -15.977 1.211 -3.543 1 97.75 244 TRP B N 1
ATOM 4438 C CA . TRP B 1 244 ? -15.211 0.105 -2.975 1 97.75 244 TRP B CA 1
ATOM 4439 C C . TRP B 1 244 ? -14.594 0.5 -1.64 1 97.75 244 TRP B C 1
ATOM 4441 O O . TRP B 1 244 ? -14.336 1.682 -1.39 1 97.75 244 TRP B O 1
ATOM 4451 N N . VAL B 1 245 ? -14.43 -0.526 -0.795 1 96.81 245 VAL B N 1
ATOM 4452 C CA . VAL B 1 245 ? -13.773 -0.436 0.508 1 96.81 245 VAL B CA 1
ATOM 4453 C C . VAL B 1 245 ? -12.656 -1.468 0.599 1 96.81 245 VAL B C 1
ATOM 4455 O O . VAL B 1 245 ? -12.875 -2.654 0.346 1 96.81 245 VAL B O 1
ATOM 4458 N N . PHE B 1 246 ? -11.43 -0.941 0.812 1 97.69 246 PHE B N 1
ATOM 4459 C CA . PHE B 1 246 ? -10.445 -1.873 1.343 1 97.69 246 PHE B CA 1
ATOM 4460 C C . PHE B 1 246 ? -10.719 -2.168 2.814 1 97.69 246 PHE B C 1
ATOM 4462 O O . PHE B 1 246 ? -10.531 -1.298 3.67 1 97.69 246 PHE B O 1
ATOM 4469 N N . PRO B 1 247 ? -11.094 -3.379 3.1 1 97.19 247 PRO B N 1
ATOM 4470 C CA . PRO B 1 247 ? -11.602 -3.666 4.445 1 97.19 247 PRO B CA 1
ATOM 4471 C C . PRO B 1 247 ? -10.5 -3.639 5.508 1 97.19 247 PRO B C 1
ATOM 4473 O O . PRO B 1 247 ? -9.336 -3.871 5.195 1 97.19 247 PRO B O 1
ATOM 4476 N N . ALA B 1 248 ? -10.93 -3.303 6.75 1 96.25 248 ALA B N 1
ATOM 4477 C CA . ALA B 1 248 ? -10.195 -3.531 7.992 1 96.25 248 ALA B CA 1
ATOM 4478 C C . ALA B 1 248 ? -8.922 -2.691 8.039 1 96.25 248 ALA B C 1
ATOM 4480 O O . ALA B 1 248 ? -7.883 -3.158 8.508 1 96.25 248 ALA B O 1
ATOM 4481 N N . GLN B 1 249 ? -9.023 -1.534 7.578 1 94.12 249 GLN B N 1
ATOM 4482 C CA . GLN B 1 249 ? -7.879 -0.631 7.566 1 94.12 249 GLN B CA 1
ATOM 4483 C C . GLN B 1 249 ? -7.523 -0.178 8.984 1 94.12 249 GLN B C 1
ATOM 4485 O O . GLN B 1 249 ? -6.445 0.379 9.203 1 94.12 249 GLN B O 1
ATOM 4490 N N . ASN B 1 250 ? -8.422 -0.392 9.969 1 91.69 250 ASN B N 1
ATOM 4491 C CA . ASN B 1 250 ? -8.148 -0.097 11.375 1 91.69 250 ASN B CA 1
ATOM 4492 C C . ASN B 1 250 ? -7.848 -1.365 12.164 1 91.69 250 ASN B C 1
ATOM 4494 O O . ASN B 1 250 ? -7.898 -1.362 13.398 1 91.69 250 ASN B O 1
ATOM 4498 N N . ALA B 1 251 ? -7.621 -2.447 11.484 1 92.44 251 ALA B N 1
ATOM 4499 C CA . ALA B 1 251 ? -7.379 -3.744 12.109 1 92.44 251 ALA B CA 1
ATOM 4500 C C . ALA B 1 251 ? -6.336 -4.543 11.336 1 92.44 251 ALA B C 1
ATOM 4502 O O . ALA B 1 251 ? -5.207 -4.082 11.148 1 92.44 251 ALA B O 1
ATOM 4503 N N . GLU B 1 252 ? -6.703 -5.691 10.812 1 92.75 252 GLU B N 1
ATOM 4504 C CA . GLU B 1 252 ? -5.723 -6.594 10.211 1 92.75 252 GLU B CA 1
ATOM 4505 C C . GLU B 1 252 ? -5.371 -6.164 8.789 1 92.75 252 GLU B C 1
ATOM 4507 O O . GLU B 1 252 ? -4.344 -6.574 8.25 1 92.75 252 GLU B O 1
ATOM 4512 N N . GLY B 1 253 ? -6.164 -5.379 8.18 1 94.5 253 GLY B N 1
ATOM 4513 C CA . GLY B 1 253 ? -5.93 -4.949 6.812 1 94.5 253 GLY B CA 1
ATOM 4514 C C . GLY B 1 253 ? -6.68 -5.781 5.789 1 94.5 253 GLY B C 1
ATOM 4515 O O . GLY B 1 253 ? -7.367 -6.742 6.145 1 94.5 253 GLY B O 1
ATOM 4516 N N . ALA B 1 254 ? -6.582 -5.398 4.547 1 97.31 254 ALA B N 1
ATOM 4517 C CA . ALA B 1 254 ? -7.324 -6.051 3.471 1 97.31 254 ALA B CA 1
ATOM 4518 C C . ALA B 1 254 ? -6.672 -7.367 3.072 1 97.31 254 ALA B C 1
ATOM 4520 O O . ALA B 1 254 ? -5.445 -7.457 2.973 1 97.31 254 ALA B O 1
ATOM 4521 N N . HIS B 1 255 ? -7.473 -8.359 2.771 1 97.19 255 HIS B N 1
ATOM 4522 C CA . HIS B 1 255 ? -6.984 -9.672 2.365 1 97.19 255 HIS B CA 1
ATOM 4523 C C . HIS B 1 255 ? -6.301 -9.609 1.003 1 97.19 255 HIS B C 1
ATOM 4525 O O . HIS B 1 255 ? -6.887 -9.125 0.032 1 97.19 255 HIS B O 1
ATOM 4531 N N . MET B 1 256 ? -5.094 -10.07 1.021 1 96.06 256 MET B N 1
ATOM 4532 C CA . MET B 1 256 ? -4.328 -10.18 -0.218 1 96.06 256 MET B CA 1
ATOM 4533 C C . MET B 1 256 ? -3.916 -11.625 -0.475 1 96.06 256 MET B C 1
ATOM 4535 O O . MET B 1 256 ? -3.717 -12.398 0.467 1 96.06 256 MET B O 1
ATOM 4539 N N . ASN B 1 257 ? -3.885 -11.969 -1.725 1 95.69 257 ASN B N 1
ATOM 4540 C CA . ASN B 1 257 ? -3.33 -13.234 -2.186 1 95.69 257 ASN B CA 1
ATOM 4541 C C . ASN B 1 257 ? -2.5 -13.055 -3.453 1 95.69 257 ASN B C 1
ATOM 4543 O O . ASN B 1 257 ? -2.305 -11.93 -3.92 1 95.69 257 ASN B O 1
ATOM 4547 N N . LEU B 1 258 ? -1.869 -14.133 -3.881 1 95.06 258 LEU B N 1
ATOM 4548 C CA . LEU B 1 258 ? -0.895 -13.961 -4.953 1 95.06 258 LEU B CA 1
ATOM 4549 C C . LEU B 1 258 ? -1.061 -15.031 -6.02 1 95.06 258 LEU B C 1
ATOM 4551 O O . LEU B 1 258 ? -1.793 -16 -5.816 1 95.06 258 LEU B O 1
ATOM 4555 N N . SER B 1 259 ? -0.605 -14.742 -7.199 1 95.5 259 SER B N 1
ATOM 4556 C CA . SER B 1 259 ? -0.278 -15.727 -8.227 1 95.5 259 SER B CA 1
ATOM 4557 C C . SER B 1 259 ? 1.226 -15.969 -8.297 1 95.5 259 SER B C 1
ATOM 4559 O O . SER B 1 259 ? 2.02 -15.047 -8.102 1 95.5 259 SER B O 1
ATOM 4561 N N . GLY B 1 260 ? 1.505 -17.203 -8.445 1 96.44 260 GLY B N 1
ATOM 4562 C CA . GLY B 1 260 ? 2.916 -17.547 -8.445 1 96.44 260 GLY B CA 1
ATOM 4563 C C . GLY B 1 260 ? 3.199 -18.906 -9.07 1 96.44 260 GLY B C 1
ATOM 4564 O O . GLY B 1 260 ? 2.332 -19.484 -9.734 1 96.44 260 GLY B O 1
ATOM 4565 N N . GLY B 1 261 ? 4.469 -19.297 -8.906 1 97.56 261 GLY B N 1
ATOM 4566 C CA . GLY B 1 261 ? 4.895 -20.547 -9.508 1 97.56 261 GLY B CA 1
ATOM 4567 C C . GLY B 1 261 ? 6.137 -21.125 -8.852 1 97.56 261 GLY B C 1
ATOM 4568 O O . GLY B 1 261 ? 6.727 -20.5 -7.969 1 97.56 261 GLY B O 1
ATOM 4569 N N . GLY B 1 262 ? 6.344 -22.359 -9.266 1 98.38 262 GLY B N 1
ATOM 4570 C CA . GLY B 1 262 ? 7.523 -23.078 -8.805 1 98.38 262 GLY B CA 1
ATOM 4571 C C . GLY B 1 262 ? 8.117 -23.969 -9.875 1 98.38 262 GLY B C 1
ATOM 4572 O O . GLY B 1 262 ? 7.438 -24.359 -10.828 1 98.38 262 GLY B O 1
ATOM 4573 N N . VAL B 1 263 ? 9.391 -24.25 -9.688 1 98.81 263 VAL B N 1
ATOM 4574 C CA . VAL B 1 263 ? 10.086 -25.172 -10.586 1 98.81 263 VAL B CA 1
ATOM 4575 C C . VAL B 1 263 ? 9.656 -26.609 -10.273 1 98.81 263 VAL B C 1
ATOM 4577 O O . VAL B 1 263 ? 9.617 -27.016 -9.109 1 98.81 263 VAL B O 1
ATOM 4580 N N . ALA B 1 264 ? 9.359 -27.328 -11.336 1 98.81 264 ALA B N 1
ATOM 4581 C CA . ALA B 1 264 ? 8.898 -28.719 -11.18 1 98.81 264 ALA B CA 1
ATOM 4582 C C . ALA B 1 264 ? 10.008 -29.594 -10.617 1 98.81 264 ALA B C 1
ATOM 4584 O O . ALA B 1 264 ? 11.172 -29.453 -10.977 1 98.81 264 ALA B O 1
ATOM 4585 N N . ALA B 1 265 ? 9.555 -30.531 -9.805 1 98.56 265 ALA B N 1
ATOM 4586 C CA . ALA B 1 265 ? 10.477 -31.406 -9.086 1 98.56 265 ALA B CA 1
ATOM 4587 C C . ALA B 1 265 ? 11.398 -32.156 -10.055 1 98.56 265 ALA B C 1
ATOM 4589 O O . ALA B 1 265 ? 12.562 -32.406 -9.75 1 98.56 265 ALA B O 1
ATOM 4590 N N . HIS B 1 266 ? 10.93 -32.469 -11.203 1 98 266 HIS B N 1
ATOM 4591 C CA . HIS B 1 266 ? 11.68 -33.281 -12.172 1 98 266 HIS B CA 1
ATOM 4592 C C . HIS B 1 266 ? 11.852 -32.5 -13.477 1 98 266 HIS B C 1
ATOM 4594 O O . HIS B 1 266 ? 11.836 -33.094 -14.562 1 98 266 HIS B O 1
ATOM 4600 N N . SER B 1 267 ? 11.977 -31.25 -13.344 1 98.12 267 SER B N 1
ATOM 4601 C CA . SER B 1 267 ? 12.133 -30.391 -14.516 1 98.12 267 SER B CA 1
ATOM 4602 C C . SER B 1 267 ? 13.281 -30.875 -15.398 1 98.12 267 SER B C 1
ATOM 4604 O O . SER B 1 267 ? 14.422 -30.953 -14.953 1 98.12 267 SER B O 1
ATOM 4606 N N . PRO B 1 268 ? 13.023 -31.094 -16.688 1 97.5 268 PRO B N 1
ATOM 4607 C CA . PRO B 1 268 ? 14.117 -31.453 -17.594 1 97.5 268 PRO B CA 1
ATOM 4608 C C . PRO B 1 268 ? 14.945 -30.25 -18.016 1 97.5 268 PRO B C 1
ATOM 4610 O O . PRO B 1 268 ? 16.031 -30.406 -18.578 1 97.5 268 PRO B O 1
ATOM 4613 N N . ASN B 1 269 ? 14.461 -29.094 -17.891 1 97.56 269 ASN B N 1
ATOM 4614 C CA . ASN B 1 269 ? 15.141 -27.844 -18.25 1 97.56 269 ASN B CA 1
ATOM 4615 C C . ASN B 1 269 ? 15.211 -26.891 -17.062 1 97.56 269 ASN B C 1
ATOM 4617 O O . ASN B 1 269 ? 14.812 -25.734 -17.172 1 97.56 269 ASN B O 1
ATOM 4621 N N . ARG B 1 270 ? 15.836 -27.328 -16.047 1 97.31 270 ARG B N 1
ATOM 4622 C CA . ARG B 1 270 ? 15.82 -26.641 -14.758 1 97.31 270 ARG B CA 1
ATOM 4623 C C . ARG B 1 270 ? 16.391 -25.219 -14.898 1 97.31 270 ARG B C 1
ATOM 4625 O O . ARG B 1 270 ? 15.828 -24.266 -14.352 1 97.31 270 ARG B O 1
ATOM 4632 N N . ASP B 1 271 ? 17.469 -25.062 -15.555 1 97.5 271 ASP B N 1
ATOM 4633 C CA . ASP B 1 271 ? 18.094 -23.75 -15.68 1 97.5 271 ASP B CA 1
ATOM 4634 C C . ASP B 1 271 ? 17.188 -22.766 -16.422 1 97.5 271 ASP B C 1
ATOM 4636 O O . ASP B 1 271 ? 17.078 -21.609 -16.031 1 97.5 271 ASP B O 1
ATOM 4640 N N . ASN B 1 272 ? 16.562 -23.297 -17.469 1 98.06 272 ASN B N 1
ATOM 4641 C CA . ASN B 1 272 ? 15.594 -22.469 -18.188 1 98.06 272 ASN B CA 1
ATOM 4642 C C . ASN B 1 272 ? 14.406 -22.094 -17.297 1 98.06 272 ASN B C 1
ATOM 4644 O O . ASN B 1 272 ? 13.883 -20.984 -17.391 1 98.06 272 ASN B O 1
ATOM 4648 N N . ALA B 1 273 ? 14.008 -23.016 -16.5 1 98.31 273 ALA B N 1
ATOM 4649 C CA . ALA B 1 273 ? 12.906 -22.781 -15.562 1 98.31 273 ALA B CA 1
ATOM 4650 C C . ALA B 1 273 ? 13.25 -21.656 -14.586 1 98.31 273 ALA B C 1
ATOM 4652 O O . ALA B 1 273 ? 12.453 -20.75 -14.359 1 98.31 273 ALA B O 1
ATOM 4653 N N . VAL B 1 274 ? 14.445 -21.719 -14.031 1 98.44 274 VAL B N 1
ATOM 4654 C CA . VAL B 1 274 ? 14.883 -20.703 -13.086 1 98.44 274 VAL B CA 1
ATOM 4655 C C . VAL B 1 274 ? 14.961 -19.344 -13.781 1 98.44 274 VAL B C 1
ATOM 4657 O O . VAL B 1 274 ? 14.516 -18.328 -13.242 1 98.44 274 VAL B O 1
ATOM 4660 N N . THR B 1 275 ? 15.453 -19.359 -14.984 1 98.06 275 THR B N 1
ATOM 4661 C CA . THR B 1 275 ? 15.547 -18.125 -15.766 1 98.06 275 THR B CA 1
ATOM 4662 C C . THR B 1 275 ? 14.164 -17.516 -15.984 1 98.06 275 THR B C 1
ATOM 4664 O O . THR B 1 275 ? 14 -16.297 -15.898 1 98.06 275 THR B O 1
ATOM 4667 N N . PHE B 1 276 ? 13.227 -18.344 -16.25 1 97.88 276 PHE B N 1
ATOM 4668 C CA . PHE B 1 276 ? 11.859 -17.875 -16.453 1 97.88 276 PHE B CA 1
ATOM 4669 C C . PHE B 1 276 ? 11.289 -17.281 -15.18 1 97.88 276 PHE B C 1
ATOM 4671 O O . PHE B 1 276 ? 10.656 -16.219 -15.219 1 97.88 276 PHE B O 1
ATOM 4678 N N . MET B 1 277 ? 11.523 -17.953 -14.102 1 98.25 277 MET B N 1
ATOM 4679 C CA . MET B 1 277 ? 11.055 -17.422 -12.82 1 98.25 277 MET B CA 1
ATOM 4680 C C . MET B 1 277 ? 11.68 -16.062 -12.523 1 98.25 277 MET B C 1
ATOM 4682 O O . MET B 1 277 ? 11 -15.156 -12.055 1 98.25 277 MET B O 1
ATOM 4686 N N . GLU B 1 278 ? 12.953 -15.938 -12.766 1 98.19 278 GLU B N 1
ATOM 4687 C CA . GLU B 1 278 ? 13.648 -14.672 -12.578 1 98.19 278 GLU B CA 1
ATOM 4688 C C . GLU B 1 278 ? 13.078 -13.594 -13.492 1 98.19 278 GLU B C 1
ATOM 4690 O O . GLU B 1 278 ? 12.93 -12.438 -13.086 1 98.19 278 GLU B O 1
ATOM 4695 N N . TYR B 1 279 ? 12.727 -13.969 -14.703 1 97.75 279 TYR B N 1
ATOM 4696 C CA . TYR B 1 279 ? 12.102 -13.047 -15.641 1 97.75 279 TYR B CA 1
ATOM 4697 C C . TYR B 1 279 ? 10.766 -12.531 -15.102 1 97.75 279 TYR B C 1
ATOM 4699 O O . TYR B 1 279 ? 10.461 -11.344 -15.219 1 97.75 279 TYR B O 1
ATOM 4707 N N . LEU B 1 280 ? 9.992 -13.398 -14.484 1 97.69 280 LEU B N 1
ATOM 4708 C CA . LEU B 1 280 ? 8.688 -13.016 -13.953 1 97.69 280 LEU B CA 1
ATOM 4709 C C . LEU B 1 280 ? 8.836 -11.969 -12.852 1 97.69 280 LEU B C 1
ATOM 4711 O O . LEU B 1 280 ? 7.891 -11.227 -12.57 1 97.69 280 LEU B O 1
ATOM 4715 N N . ALA B 1 281 ? 10.023 -11.875 -12.258 1 97.75 281 ALA B N 1
ATOM 4716 C CA . ALA B 1 281 ? 10.289 -10.898 -11.203 1 97.75 281 ALA B CA 1
ATOM 4717 C C . ALA B 1 281 ? 10.914 -9.625 -11.766 1 97.75 281 ALA B C 1
ATOM 4719 O O . ALA B 1 281 ? 11.172 -8.672 -11.031 1 97.75 281 ALA B O 1
ATOM 4720 N N . SER B 1 282 ? 11.133 -9.609 -13.078 1 96.5 282 SER B N 1
ATOM 4721 C CA . SER B 1 282 ? 11.75 -8.445 -13.703 1 96.5 282 SER B CA 1
ATOM 4722 C C . SER B 1 282 ? 10.781 -7.27 -13.766 1 96.5 282 SER B C 1
ATOM 4724 O O . SER B 1 282 ? 9.57 -7.453 -13.672 1 96.5 282 SER B O 1
ATOM 4726 N N . ASP B 1 283 ? 11.336 -6.043 -13.938 1 94 283 ASP B N 1
ATOM 4727 C CA . ASP B 1 283 ? 10.5 -4.855 -14.047 1 94 283 ASP B CA 1
ATOM 4728 C C . ASP B 1 283 ? 9.531 -4.973 -15.227 1 94 283 ASP B C 1
ATOM 4730 O O . ASP B 1 283 ? 8.359 -4.613 -15.109 1 94 283 ASP B O 1
ATOM 4734 N N . GLN B 1 284 ? 10.016 -5.422 -16.266 1 93.88 284 GLN B N 1
ATOM 4735 C CA . GLN B 1 284 ? 9.188 -5.543 -17.453 1 93.88 284 GLN B CA 1
ATOM 4736 C C . GLN B 1 284 ? 7.992 -6.461 -17.219 1 93.88 284 GLN B C 1
ATOM 4738 O O . GLN B 1 284 ? 6.855 -6.105 -17.531 1 93.88 284 GLN B O 1
ATOM 4743 N N . ALA B 1 285 ? 8.289 -7.633 -16.703 1 96.06 285 ALA B N 1
ATOM 4744 C CA . ALA B 1 285 ? 7.207 -8.578 -16.422 1 96.06 285 ALA B CA 1
ATOM 4745 C C . ALA B 1 285 ? 6.246 -8.016 -15.367 1 96.06 285 ALA B C 1
ATOM 4747 O O . ALA B 1 285 ? 5.027 -8.148 -15.508 1 96.06 285 ALA B O 1
ATOM 4748 N N . GLN B 1 286 ? 6.793 -7.449 -14.32 1 97.25 286 GLN B N 1
ATOM 4749 C CA . GLN B 1 286 ? 5.984 -6.898 -13.242 1 97.25 286 GLN B CA 1
ATOM 4750 C C . GLN B 1 286 ? 5.07 -5.789 -13.742 1 97.25 286 GLN B C 1
ATOM 4752 O O . GLN B 1 286 ? 3.912 -5.691 -13.328 1 97.25 286 GLN B O 1
ATOM 4757 N N . GLN B 1 287 ? 5.559 -4.969 -14.625 1 94.56 287 GLN B N 1
ATOM 4758 C CA . GLN B 1 287 ? 4.73 -3.938 -15.234 1 94.56 287 GLN B CA 1
ATOM 4759 C C . GLN B 1 287 ? 3.607 -4.555 -16.062 1 94.56 287 GLN B C 1
ATOM 4761 O O . GLN B 1 287 ? 2.502 -4.008 -16.125 1 94.56 287 GLN B O 1
ATOM 4766 N N . TYR B 1 288 ? 3.928 -5.645 -16.656 1 93.12 288 TYR B N 1
ATOM 4767 C CA . TYR B 1 288 ? 2.908 -6.332 -17.438 1 93.12 288 TYR B CA 1
ATOM 4768 C C . TYR B 1 288 ? 1.786 -6.848 -16.547 1 93.12 288 TYR B C 1
ATOM 4770 O O . TYR B 1 288 ? 0.609 -6.762 -16.906 1 93.12 288 TYR B O 1
ATOM 4778 N N . PHE B 1 289 ? 2.098 -7.391 -15.406 1 95.06 289 PHE B N 1
ATOM 4779 C CA . PHE B 1 289 ? 1.076 -7.875 -14.484 1 95.06 289 PHE B CA 1
ATOM 4780 C C . PHE B 1 289 ? 0.109 -6.754 -14.109 1 95.06 289 PHE B C 1
ATOM 4782 O O . PHE B 1 289 ? -1.099 -6.98 -14.008 1 95.06 289 PHE B O 1
ATOM 4789 N N . SER B 1 290 ? 0.636 -5.613 -13.953 1 95.38 290 SER B N 1
ATOM 4790 C CA . SER B 1 290 ? -0.217 -4.488 -13.594 1 95.38 290 SER B CA 1
ATOM 4791 C C . SER B 1 290 ? -1.003 -3.98 -14.797 1 95.38 290 SER B C 1
ATOM 4793 O O . SER B 1 290 ? -2.223 -3.814 -14.719 1 95.38 290 SER B O 1
ATOM 4795 N N . ALA B 1 291 ? -0.35 -3.754 -15.898 1 93.56 291 ALA B N 1
ATOM 4796 C CA . ALA B 1 291 ? -0.957 -3.096 -17.047 1 93.56 291 ALA B CA 1
ATOM 4797 C C . ALA B 1 291 ? -1.814 -4.07 -17.859 1 93.56 291 ALA B C 1
ATOM 4799 O O . ALA B 1 291 ? -2.812 -3.678 -18.469 1 93.56 291 ALA B O 1
ATOM 4800 N N . GLY B 1 292 ? -1.396 -5.285 -17.906 1 91 292 GLY B N 1
ATOM 4801 C CA . GLY B 1 292 ? -2.09 -6.281 -18.703 1 91 292 GLY B CA 1
ATOM 4802 C C . GLY B 1 292 ? -3.178 -7.008 -17.938 1 91 292 GLY B C 1
ATOM 4803 O O . GLY B 1 292 ? -4.27 -7.238 -18.469 1 91 292 GLY B O 1
ATOM 4804 N N . ASN B 1 293 ? -2.889 -7.336 -16.672 1 93.19 293 ASN B N 1
ATOM 4805 C CA . ASN B 1 293 ? -3.791 -8.18 -15.891 1 93.19 293 ASN B CA 1
ATOM 4806 C C . ASN B 1 293 ? -4.477 -7.387 -14.781 1 93.19 293 ASN B C 1
ATOM 4808 O O . ASN B 1 293 ? -5.328 -7.922 -14.062 1 93.19 293 ASN B O 1
ATOM 4812 N N . ASP B 1 294 ? -4.133 -6.176 -14.609 1 96.44 294 ASP B N 1
ATOM 4813 C CA . ASP B 1 294 ? -4.715 -5.285 -13.609 1 96.44 294 ASP B CA 1
ATOM 4814 C C . ASP B 1 294 ? -4.445 -5.797 -12.195 1 96.44 294 ASP B C 1
ATOM 4816 O O . ASP B 1 294 ? -5.289 -5.656 -11.312 1 96.44 294 ASP B O 1
ATOM 4820 N N . GLU B 1 295 ? -3.322 -6.469 -12.039 1 97.12 295 GLU B N 1
ATOM 4821 C CA . GLU B 1 295 ? -2.9 -6.977 -10.742 1 97.12 295 GLU B CA 1
ATOM 4822 C C . GLU B 1 295 ? -1.832 -6.082 -10.117 1 97.12 295 GLU B C 1
ATOM 4824 O O . GLU B 1 295 ? -1.253 -5.23 -10.797 1 97.12 295 GLU B O 1
ATOM 4829 N N . TYR B 1 296 ? -1.683 -6.238 -8.828 1 97.75 296 TYR B N 1
ATOM 4830 C CA . TYR B 1 296 ? -0.572 -5.555 -8.18 1 97.75 296 TYR B CA 1
ATOM 4831 C C . TYR B 1 296 ? 0.737 -6.301 -8.406 1 97.75 296 TYR B C 1
ATOM 4833 O O . TYR B 1 296 ? 0.8 -7.523 -8.242 1 97.75 296 TYR B O 1
ATOM 4841 N N . PRO B 1 297 ? 1.826 -5.566 -8.766 1 97.88 297 PRO B N 1
ATOM 4842 C CA . PRO B 1 297 ? 3.139 -6.215 -8.828 1 97.88 297 PRO B CA 1
ATOM 4843 C C . PRO B 1 297 ? 3.566 -6.812 -7.488 1 97.88 297 PRO B C 1
ATOM 4845 O O . PRO B 1 297 ? 3.18 -6.305 -6.434 1 97.88 297 PRO B O 1
ATOM 4848 N N . ALA B 1 298 ? 4.301 -7.891 -7.57 1 96.88 298 ALA B N 1
ATOM 4849 C CA . ALA B 1 298 ? 4.859 -8.508 -6.367 1 96.88 298 ALA B CA 1
ATOM 4850 C C . ALA B 1 298 ? 6.117 -7.773 -5.914 1 96.88 298 ALA B C 1
ATOM 4852 O O . ALA B 1 298 ? 6.418 -7.727 -4.719 1 96.88 298 ALA B O 1
ATOM 4853 N N . VAL B 1 299 ? 6.844 -7.289 -6.863 1 97 299 VAL B N 1
ATOM 4854 C CA . VAL B 1 299 ? 8.086 -6.582 -6.566 1 97 299 VAL B CA 1
ATOM 4855 C C . VAL B 1 299 ? 7.773 -5.156 -6.117 1 97 299 VAL B C 1
ATOM 4857 O O . VAL B 1 299 ? 7.195 -4.371 -6.875 1 97 299 VAL B O 1
ATOM 4860 N N . PRO B 1 300 ? 8.172 -4.84 -4.891 1 95.44 300 PRO B N 1
ATOM 4861 C CA . PRO B 1 300 ? 7.895 -3.48 -4.418 1 95.44 300 PRO B CA 1
ATOM 4862 C C . PRO B 1 300 ? 8.555 -2.408 -5.281 1 95.44 300 PRO B C 1
ATOM 4864 O O . PRO B 1 300 ? 9.688 -2.592 -5.742 1 95.44 300 PRO B O 1
ATOM 4867 N N . GLY B 1 301 ? 7.789 -1.322 -5.516 1 94.44 301 GLY B N 1
ATOM 4868 C CA . GLY B 1 301 ? 8.391 -0.179 -6.184 1 94.44 301 GLY B CA 1
ATOM 4869 C C . GLY B 1 301 ? 8.164 -0.182 -7.684 1 94.44 301 GLY B C 1
ATOM 4870 O O . GLY B 1 301 ? 8.555 0.764 -8.375 1 94.44 301 GLY B O 1
ATOM 4871 N N . VAL B 1 302 ? 7.57 -1.277 -8.172 1 96.06 302 VAL B N 1
ATOM 4872 C CA . VAL B 1 302 ? 7.238 -1.282 -9.594 1 96.06 302 VAL B CA 1
ATOM 4873 C C . VAL B 1 302 ? 5.938 -0.515 -9.82 1 96.06 302 VAL B C 1
ATOM 4875 O O . VAL B 1 302 ? 4.945 -0.745 -9.125 1 96.06 302 VAL B O 1
ATOM 4878 N N . GLY B 1 303 ? 5.93 0.354 -10.781 1 96 303 GLY B N 1
ATOM 4879 C CA . GLY B 1 303 ? 4.824 1.263 -11.031 1 96 303 GLY B CA 1
ATOM 4880 C C . GLY B 1 303 ? 3.51 0.549 -11.281 1 96 303 GLY B C 1
ATOM 4881 O O . GLY B 1 303 ? 3.494 -0.566 -11.812 1 96 303 GLY B O 1
ATOM 4882 N N . LEU B 1 304 ? 2.398 1.259 -10.977 1 97.94 304 LEU B N 1
ATOM 4883 C CA . LEU B 1 304 ? 1.047 0.734 -11.141 1 97.94 304 LEU B CA 1
ATOM 4884 C C . LEU B 1 304 ? 0.404 1.275 -12.414 1 97.94 304 LEU B C 1
ATOM 4886 O O . LEU B 1 304 ? 0.583 2.447 -12.758 1 97.94 304 LEU B O 1
ATOM 4890 N N . SER B 1 305 ? -0.368 0.392 -13.062 1 97.19 305 SER B N 1
ATOM 4891 C CA . SER B 1 305 ? -1.195 0.858 -14.172 1 97.19 305 SER B CA 1
ATOM 4892 C C . SER B 1 305 ? -2.299 1.791 -13.68 1 97.19 305 SER B C 1
ATOM 4894 O O . SER B 1 305 ? -2.672 1.757 -12.508 1 97.19 305 SER B O 1
ATOM 4896 N N . PRO B 1 306 ? -2.828 2.646 -14.555 1 96.44 306 PRO B N 1
ATOM 4897 C CA . PRO B 1 306 ? -3.883 3.576 -14.148 1 96.44 306 PRO B CA 1
ATOM 4898 C C . PRO B 1 306 ? -5.082 2.871 -13.516 1 96.44 306 PRO B C 1
ATOM 4900 O O . PRO B 1 306 ? -5.656 3.369 -12.547 1 96.44 306 PRO B O 1
ATOM 4903 N N . SER B 1 307 ? -5.418 1.724 -14.055 1 96.94 307 SER B N 1
ATOM 4904 C CA . SER B 1 307 ? -6.57 0.992 -13.539 1 96.94 307 SER B CA 1
ATOM 4905 C C . SER B 1 307 ? -6.332 0.521 -12.109 1 96.94 307 SER B C 1
ATOM 4907 O O . SER B 1 307 ? -7.227 0.611 -11.258 1 96.94 307 SER B O 1
ATOM 4909 N N . VAL B 1 308 ? -5.133 0.017 -11.859 1 98.12 308 VAL B N 1
ATOM 4910 C CA . VAL B 1 308 ? -4.777 -0.458 -10.523 1 98.12 308 VAL B CA 1
ATOM 4911 C C . VAL B 1 308 ? -4.613 0.73 -9.578 1 98.12 308 VAL B C 1
ATOM 4913 O O . VAL B 1 308 ? -5.078 0.692 -8.438 1 98.12 308 VAL B O 1
ATOM 4916 N N . ALA B 1 309 ? -4.066 1.817 -10.07 1 97.62 309 ALA B N 1
ATOM 4917 C CA . ALA B 1 309 ? -3.822 3.023 -9.289 1 97.62 309 ALA B CA 1
ATOM 4918 C C . ALA B 1 309 ? -5.137 3.662 -8.844 1 97.62 309 ALA B C 1
ATOM 4920 O O . ALA B 1 309 ? -5.199 4.293 -7.781 1 97.62 309 ALA B O 1
ATOM 4921 N N . ALA B 1 310 ? -6.121 3.479 -9.609 1 96.06 310 ALA B N 1
ATOM 4922 C CA . ALA B 1 310 ? -7.426 4.078 -9.328 1 96.06 310 ALA B CA 1
ATOM 4923 C C . ALA B 1 310 ? -8.008 3.543 -8.031 1 96.06 310 ALA B C 1
ATOM 4925 O O . ALA B 1 310 ? -8.891 4.168 -7.43 1 96.06 310 ALA B O 1
ATOM 4926 N N . LEU B 1 311 ? -7.488 2.406 -7.559 1 96.88 311 LEU B N 1
ATOM 4927 C CA . LEU B 1 311 ? -8.055 1.772 -6.375 1 96.88 311 LEU B CA 1
ATOM 4928 C C . LEU B 1 311 ? -7.426 2.33 -5.102 1 96.88 311 LEU B C 1
ATOM 4930 O O . LEU B 1 311 ? -7.949 2.125 -4.004 1 96.88 311 LEU B O 1
ATOM 4934 N N . GLY B 1 312 ? -6.309 2.98 -5.273 1 95.75 312 GLY B N 1
ATOM 4935 C CA . GLY B 1 312 ? -5.758 3.738 -4.16 1 95.75 312 GLY B CA 1
ATOM 4936 C C . GLY B 1 312 ? -4.832 2.918 -3.281 1 95.75 312 GLY B C 1
ATOM 4937 O O . GLY B 1 312 ? -4.625 1.728 -3.527 1 95.75 312 GLY B O 1
ATOM 4938 N N . LEU B 1 313 ? -4.211 3.615 -2.299 1 94.31 313 LEU B N 1
ATOM 4939 C CA . LEU B 1 313 ? -3.342 3.004 -1.299 1 94.31 313 LEU B CA 1
ATOM 4940 C C . LEU B 1 313 ? -4.164 2.324 -0.208 1 94.31 313 LEU B C 1
ATOM 4942 O O . LEU B 1 313 ? -5.262 2.777 0.121 1 94.31 313 LEU B O 1
ATOM 4946 N N . PHE B 1 314 ? -3.643 1.285 0.359 1 95.81 314 PHE B N 1
ATOM 4947 C CA . PHE B 1 314 ? -4.289 0.522 1.421 1 95.81 314 PHE B CA 1
ATOM 4948 C C . PHE B 1 314 ? -3.258 -0.253 2.234 1 95.81 314 PHE B C 1
ATOM 4950 O O . PHE B 1 314 ? -2.096 -0.359 1.834 1 95.81 314 PHE B O 1
ATOM 4957 N N . ARG B 1 315 ? -3.721 -0.704 3.373 1 92.31 315 ARG B N 1
ATOM 4958 C CA . ARG B 1 315 ? -2.904 -1.599 4.188 1 92.31 315 ARG B CA 1
ATOM 4959 C C . ARG B 1 315 ? -3.312 -3.053 3.977 1 92.31 315 ARG B C 1
ATOM 4961 O O . ARG B 1 315 ? -4.473 -3.414 4.188 1 92.31 315 ARG B O 1
ATOM 4968 N N . PRO B 1 316 ? -2.379 -3.869 3.557 1 93.88 316 PRO B N 1
ATOM 4969 C CA . PRO B 1 316 ? -2.697 -5.293 3.402 1 93.88 316 PRO B CA 1
ATOM 4970 C C . PRO B 1 316 ? -2.703 -6.043 4.73 1 93.88 316 PRO B C 1
ATOM 4972 O O . PRO B 1 316 ? -2.055 -5.613 5.691 1 93.88 316 PRO B O 1
ATOM 4975 N N . ASP B 1 317 ? -3.518 -7.129 4.758 1 92.81 317 ASP B N 1
ATOM 4976 C CA . ASP B 1 317 ? -3.467 -8.07 5.871 1 92.81 317 ASP B CA 1
ATOM 4977 C C . ASP B 1 317 ? -2.07 -8.672 6.02 1 92.81 317 ASP B C 1
ATOM 4979 O O . ASP B 1 317 ? -1.48 -9.133 5.043 1 92.81 317 ASP B O 1
ATOM 4983 N N . ALA B 1 318 ? -1.558 -8.688 7.234 1 81.81 318 ALA B N 1
ATOM 4984 C CA . ALA B 1 318 ? -0.191 -9.133 7.492 1 81.81 318 ALA B CA 1
ATOM 4985 C C . ALA B 1 318 ? -0.151 -10.633 7.789 1 81.81 318 ALA B C 1
ATOM 4987 O O . ALA B 1 318 ? 0.894 -11.172 8.164 1 81.81 318 ALA B O 1
ATOM 4988 N N . VAL B 1 319 ? -1.225 -11.258 7.547 1 85.06 319 VAL B N 1
ATOM 4989 C CA . VAL B 1 319 ? -1.306 -12.672 7.902 1 85.06 319 VAL B CA 1
ATOM 4990 C C . VAL B 1 319 ? -0.316 -13.469 7.059 1 85.06 319 VAL B C 1
ATOM 4992 O O . VAL B 1 319 ? 0.017 -13.078 5.938 1 85.06 319 VAL B O 1
ATOM 4995 N N . ASP B 1 320 ? 0.115 -14.578 7.602 1 83.88 320 ASP B N 1
ATOM 4996 C CA . ASP B 1 320 ? 0.954 -15.531 6.875 1 83.88 320 ASP B CA 1
ATOM 4997 C C . ASP B 1 320 ? 0.12 -16.375 5.914 1 83.88 320 ASP B C 1
ATOM 4999 O O . ASP B 1 320 ? -0.669 -17.219 6.348 1 83.88 320 ASP B O 1
ATOM 5003 N N . LEU B 1 321 ? 0.395 -16.266 4.695 1 86.81 321 LEU B N 1
ATOM 5004 C CA . LEU B 1 321 ? -0.436 -16.938 3.693 1 86.81 321 LEU B CA 1
ATOM 5005 C C . LEU B 1 321 ? -0.256 -18.438 3.744 1 86.81 321 LEU B C 1
ATOM 5007 O O . LEU B 1 321 ? -1.154 -19.188 3.355 1 86.81 321 LEU B O 1
ATOM 5011 N N . THR B 1 322 ? 0.887 -18.859 4.195 1 85.38 322 THR B N 1
ATOM 5012 C CA . THR B 1 322 ? 1.078 -20.297 4.383 1 85.38 322 THR B CA 1
ATOM 5013 C C . THR B 1 322 ? 0.143 -20.828 5.465 1 85.38 322 THR B C 1
ATOM 5015 O O . THR B 1 322 ? -0.438 -21.906 5.316 1 85.38 322 THR B O 1
ATOM 5018 N N . GLU B 1 323 ? 0.004 -20.078 6.535 1 89.12 323 GLU B N 1
ATOM 5019 C CA . GLU B 1 323 ? -0.914 -20.453 7.602 1 89.12 323 GLU B CA 1
ATOM 5020 C C . GLU B 1 323 ? -2.365 -20.375 7.133 1 89.12 323 GLU B C 1
ATOM 5022 O O . GLU B 1 323 ? -3.188 -21.219 7.508 1 89.12 323 GLU B O 1
ATOM 5027 N N . VAL B 1 324 ? -2.633 -19.453 6.355 1 91.94 324 VAL B N 1
ATOM 5028 C CA . VAL B 1 324 ? -3.969 -19.312 5.785 1 91.94 324 VAL B CA 1
ATOM 5029 C C . VAL B 1 324 ? -4.301 -20.547 4.953 1 91.94 324 VAL B C 1
ATOM 5031 O O . VAL B 1 324 ? -5.395 -21.109 5.066 1 91.94 324 VAL B O 1
ATOM 5034 N N . ALA B 1 325 ? -3.371 -20.938 4.152 1 90 325 ALA B N 1
ATOM 5035 C CA . ALA B 1 325 ? -3.578 -22.094 3.287 1 90 325 ALA B CA 1
ATOM 5036 C C . ALA B 1 325 ? -3.914 -23.328 4.109 1 90 325 ALA B C 1
ATOM 5038 O O . ALA B 1 325 ? -4.738 -24.156 3.695 1 90 325 ALA B O 1
ATOM 5039 N N . LYS B 1 326 ? -3.398 -23.469 5.242 1 91.19 326 LYS B N 1
ATOM 5040 C CA . LYS B 1 326 ? -3.629 -24.625 6.102 1 91.19 326 LYS B CA 1
ATOM 5041 C C . LYS B 1 326 ? -5.051 -24.625 6.656 1 91.19 326 LYS B C 1
ATOM 5043 O O . LYS B 1 326 ? -5.559 -25.656 7.082 1 91.19 326 LYS B O 1
ATOM 5048 N N . ASN B 1 327 ? -5.676 -23.469 6.672 1 95.62 327 ASN B N 1
ATOM 5049 C CA . ASN B 1 327 ? -7.016 -23.328 7.23 1 95.62 327 ASN B CA 1
ATOM 5050 C C . ASN B 1 327 ? -8.094 -23.594 6.184 1 95.62 327 ASN B C 1
ATOM 5052 O O . ASN B 1 327 ? -9.289 -23.594 6.496 1 95.62 327 ASN B O 1
ATOM 5056 N N . VAL B 1 328 ? -7.723 -23.922 4.977 1 94.81 328 VAL B N 1
ATOM 5057 C CA . VAL B 1 328 ? -8.68 -24.047 3.883 1 94.81 328 VAL B CA 1
ATOM 5058 C C . VAL B 1 328 ? -9.625 -25.219 4.152 1 94.81 328 VAL B C 1
ATOM 5060 O O . VAL B 1 328 ? -10.836 -25.109 3.99 1 94.81 328 VAL B O 1
ATOM 5063 N N . PRO B 1 329 ? -9.133 -26.406 4.617 1 95.44 329 PRO B N 1
ATOM 5064 C CA . PRO B 1 329 ? -10.07 -27.484 4.922 1 95.44 329 PRO B CA 1
ATOM 5065 C C . PRO B 1 329 ? -11.109 -27.094 5.965 1 95.44 329 PRO B C 1
ATOM 5067 O O . PRO B 1 329 ? -12.297 -27.406 5.82 1 95.44 329 PRO B O 1
ATOM 5070 N N . GLU B 1 330 ? -10.641 -26.406 6.93 1 97.62 330 GLU B N 1
ATOM 5071 C CA . GLU B 1 330 ? -11.578 -25.938 7.949 1 97.62 330 GLU B CA 1
ATOM 5072 C C . GLU B 1 330 ? -12.578 -24.953 7.359 1 97.62 330 GLU B C 1
ATOM 5074 O O . GLU B 1 330 ? -13.758 -24.969 7.715 1 97.62 330 GLU B O 1
ATOM 5079 N N . ALA B 1 331 ? -12.141 -24.094 6.543 1 97.81 331 ALA B N 1
ATOM 5080 C CA . ALA B 1 331 ? -13.031 -23.156 5.859 1 97.81 331 ALA B CA 1
ATOM 5081 C C . ALA B 1 331 ? -14.117 -23.891 5.086 1 97.81 331 ALA B C 1
ATOM 5083 O O . ALA B 1 331 ? -15.289 -23.5 5.141 1 97.81 331 ALA B O 1
ATOM 5084 N N . GLN B 1 332 ? -13.75 -24.938 4.418 1 96.88 332 GLN B N 1
ATOM 5085 C CA . GLN B 1 332 ? -14.711 -25.719 3.643 1 96.88 332 GLN B CA 1
ATOM 5086 C C . GLN B 1 332 ? -15.766 -26.344 4.547 1 96.88 332 GLN B C 1
ATOM 5088 O O . GLN B 1 332 ? -16.953 -26.375 4.199 1 96.88 332 GLN B O 1
ATOM 5093 N N . MET B 1 333 ? -15.375 -26.828 5.656 1 97.94 333 MET B N 1
ATOM 5094 C CA . MET B 1 333 ? -16.312 -27.406 6.617 1 97.94 333 MET B CA 1
ATOM 5095 C C . MET B 1 333 ? -17.312 -26.359 7.102 1 97.94 333 MET B C 1
ATOM 5097 O O . MET B 1 333 ? -18.5 -26.641 7.211 1 97.94 333 MET B O 1
ATOM 5101 N N . ILE B 1 334 ? -16.781 -25.188 7.332 1 98.25 334 ILE B N 1
ATOM 5102 C CA . ILE B 1 334 ? -17.625 -24.109 7.809 1 98.25 334 ILE B CA 1
ATOM 5103 C C . ILE B 1 334 ? -18.625 -23.734 6.727 1 98.25 334 ILE B C 1
ATOM 5105 O O . ILE B 1 334 ? -19.812 -23.547 7.008 1 98.25 334 ILE B O 1
ATOM 5109 N N . PHE B 1 335 ? -18.203 -23.594 5.492 1 97.94 335 PHE B N 1
ATOM 5110 C CA . PHE B 1 335 ? -19.109 -23.281 4.391 1 97.94 335 PHE B CA 1
ATOM 5111 C C . PHE B 1 335 ? -20.25 -24.297 4.324 1 97.94 335 PHE B C 1
ATOM 5113 O O . PHE B 1 335 ? -21.406 -23.922 4.16 1 97.94 335 PHE B O 1
ATOM 5120 N N . ASN B 1 336 ? -19.938 -25.562 4.438 1 97.06 336 ASN B N 1
ATOM 5121 C CA . ASN B 1 336 ? -20.938 -26.609 4.414 1 97.06 336 ASN B CA 1
ATOM 5122 C C . ASN B 1 336 ? -21.906 -26.484 5.586 1 97.06 336 ASN B C 1
ATOM 5124 O O . ASN B 1 336 ? -23.125 -26.641 5.414 1 97.06 336 ASN B O 1
ATOM 5128 N N . GLN B 1 337 ? -21.406 -26.234 6.703 1 97.62 337 GLN B N 1
ATOM 5129 C CA . GLN B 1 337 ? -22.188 -26.141 7.926 1 97.62 337 GLN B CA 1
ATOM 5130 C C . GLN B 1 337 ? -23.219 -25.016 7.82 1 97.62 337 GLN B C 1
ATOM 5132 O O . GLN B 1 337 ? -24.359 -25.172 8.281 1 97.62 337 GLN B O 1
ATOM 5137 N N . VAL B 1 338 ? -22.828 -23.922 7.238 1 97.56 338 VAL B N 1
ATOM 5138 C CA . VAL B 1 338 ? -23.719 -22.766 7.246 1 97.56 338 VAL B CA 1
ATOM 5139 C C . VAL B 1 338 ? -24.547 -22.75 5.969 1 97.56 338 VAL B C 1
ATOM 5141 O O . VAL B 1 338 ? -25.375 -21.844 5.773 1 97.56 338 VAL B O 1
ATOM 5144 N N . GLY B 1 339 ? -24.297 -23.656 5.016 1 96 339 GLY B N 1
ATOM 5145 C CA . GLY B 1 339 ? -25.078 -23.766 3.799 1 96 339 GLY B CA 1
ATOM 5146 C C . GLY B 1 339 ? -24.688 -22.766 2.732 1 96 339 GLY B C 1
ATOM 5147 O O . GLY B 1 339 ? -25.547 -22.281 1.98 1 96 339 GLY B O 1
ATOM 5148 N N . TRP B 1 340 ? -23.453 -22.328 2.777 1 94.56 340 TRP B N 1
ATOM 5149 C CA . TRP B 1 340 ? -22.922 -21.5 1.69 1 94.56 340 TRP B CA 1
ATOM 5150 C C . TRP B 1 340 ? -22.531 -22.375 0.5 1 94.56 340 TRP B C 1
ATOM 5152 O O . TRP B 1 340 ? -21.469 -23.016 0.514 1 94.56 340 TRP B O 1
ATOM 5162 N N . GLU B 1 341 ? -23.266 -22.328 -0.509 1 87.5 341 GLU B N 1
ATOM 5163 C CA . GLU B 1 341 ? -23.078 -23.219 -1.646 1 87.5 341 GLU B CA 1
ATOM 5164 C C . GLU B 1 341 ? -21.938 -22.766 -2.537 1 87.5 341 GLU B C 1
ATOM 5166 O O . GLU B 1 341 ? -21.656 -21.562 -2.633 1 87.5 341 GLU B O 1
#

Foldseek 3Di:
DPPPPPPPPPPPPPPPPPPPPPLPAEEAEEEEQDPAPLCVVVQVVLCVVRVYYYHYDYDHLVVSLVVLLVCPLVDQHFKYWYWWVLSLVVSVVSVFFDADDDPLQPVFFDPLQADPRRRKGFFFKWFKWKKFQCVVCVPDAQALLCLLPCVLALAEAEAFCPDPVNLLVLLVVCQFPNLVSSLSSLLSNVRNHNDAHDDAQLVRLLCCLVVSHGMYIHILLSLLVQVVDPDVSRHDPSVVRMDIHFHDLVHQTTEMTGIMMGTTSNHPCNVVSVVSRSSSSDLVNQASCQQVRVTHGSGPPRDHDPSVCVNDDIDYGPDRSVSSSVCSVSSVVSCVVSVRD/DDDPPPPPPPPPPPPPPPPPPPLVAEEAEEEEQDPAPLCVVVQVVLCVVRVYHYHYDYDHLVVSLVVLLVCPLVDQHFKYWYWWVLSLVVSVVSVFFDADDDPLQPVFFDPLQADPRRRKGFWFKWFKWKKFQCVVCVPDAQALLCLLPCVLALAEAEAFCVDPVNLLVLLVVCVFPNLVSSLSSLLSNVRNHNDAHDDAQLVRLLCCLVVSHGMYIHILLSLLVQVVDPDVSRHDPSVVRMDIHFHDLVHQTTEMTGIMMGTTSNHPCNVVSVVSRSSSSDLVNQASCQQVRVTHGSGPPRDHDPSVCVNDDIDYGPDRSVSSSVCSVSSVVSCVVSVRD

Nearest PDB structures (foldseek):
  2pt2-assembly1_A  TM=9.614E-01  e=1.264E-43  Synechocystis sp. PCC 6803
  6g7q-assembly1_B  TM=9.454E-01  e=1.264E-43  Trichodesmium erythraeum IMS101
  1y4t-assembly2_D  TM=9.394E-01  e=3.734E-39  Campylobacter jejuni
  6ivy-assembly1_A  TM=8.847E-01  e=2.554E-24  Pseudomonas aeruginosa PAO1
  1xvx-assembly1_A  TM=8.812E-01  e=9.563E-23  Yersinia enterocolitica

Solvent-accessible surface area (backbone atoms only — not comparable to full-atom values): 34748 Å² total; per-residue (Å²): 133,84,80,75,78,76,77,77,76,76,75,75,76,76,76,74,75,70,73,64,73,74,55,55,73,54,57,35,32,33,38,28,39,64,91,52,77,59,48,52,58,57,53,50,49,49,23,72,74,35,54,32,42,76,48,74,44,78,48,54,57,70,57,51,48,50,48,43,55,71,40,40,80,70,23,69,42,11,30,41,34,36,62,37,54,46,52,54,50,46,36,50,73,67,55,47,36,32,67,62,88,49,70,65,48,64,71,43,35,39,59,89,45,35,43,95,72,35,33,34,41,37,41,27,29,43,37,54,31,41,34,29,20,47,83,82,39,80,77,65,61,58,29,74,68,50,51,24,39,73,90,40,52,47,23,30,31,41,49,33,46,82,38,68,70,49,26,48,50,44,4,42,40,25,69,76,60,31,63,68,54,33,43,52,35,52,36,26,36,56,64,9,32,41,53,78,51,49,72,49,51,63,49,29,56,32,26,36,58,74,59,61,18,38,32,24,53,33,50,47,30,56,56,19,40,32,68,67,40,87,33,94,75,33,40,76,74,48,46,70,46,52,41,68,36,66,21,22,60,77,65,62,23,21,49,64,49,33,29,31,34,24,39,25,51,40,27,80,34,52,67,53,29,52,51,50,56,44,45,44,61,30,71,68,43,24,39,40,38,8,61,62,58,22,26,43,43,40,36,63,35,44,39,46,25,71,38,43,18,46,47,31,57,74,51,62,36,79,68,56,56,71,62,21,38,70,30,29,67,59,28,52,52,43,31,59,73,57,65,46,79,140,86,76,83,73,79,80,79,77,78,78,75,77,75,76,75,76,71,75,64,73,71,55,56,74,55,57,34,31,35,36,29,37,64,90,52,78,60,47,52,57,58,52,52,50,48,24,72,74,34,53,33,41,78,47,76,44,78,47,54,56,69,56,50,48,51,48,43,54,72,41,41,80,70,23,70,42,11,31,42,34,36,64,38,54,49,52,54,49,47,35,50,74,67,56,46,33,31,66,60,89,50,72,64,47,64,72,42,35,39,59,87,43,34,43,94,69,35,32,34,39,36,41,27,28,43,37,54,29,40,34,31,20,46,82,82,39,79,76,65,62,59,29,75,68,50,50,25,40,73,90,39,52,46,23,29,33,42,48,32,45,81,38,67,70,49,25,48,52,44,4,41,41,26,71,75,59,32,63,69,52,33,42,54,35,52,37,27,36,56,64,8,32,40,53,78,52,48,71,50,50,63,49,30,55,32,26,36,59,74,58,62,18,37,32,24,52,31,48,49,30,58,56,20,40,33,69,66,42,88,33,94,76,33,40,76,75,49,46,71,46,52,40,67,36,65,22,22,62,75,65,62,23,20,49,64,49,32,30,31,35,26,39,24,51,39,27,79,34,50,69,51,29,51,50,49,56,44,45,43,62,30,70,68,41,23,40,39,39,10,62,61,58,23,26,43,43,41,36,64,36,44,39,45,24,72,38,44,19,46,48,31,55,74,52,62,36,78,69,57,54,70,62,22,38,70,30,30,67,58,28,51,52,42,31,59,74,55,65,46,78

Organism: NCBI:txid391626